Protein AF-0000000065901955 (afdb_homodimer)

Foldseek 3Di:
DFDQDLDADDAQLAFWCVSCQPQVVAEQEDDPVQLVLLLVLLVVCVVVVHDLLVDACVVRDRDVNLVSLVVNLCCLQHHNQKHKYFANDCPPHDPVSSVSSVSNSQNSNAHFFAAALVTDQKDKQFAPDPPPDDPLQDDPSNHLAKFAKFFDQAFKKKKAWADFAPDFWKKKKFWPSNLVNVCSVPPVVLSVVLQFFAWFACSQQDAPPDQRIDGAHAWGADPNDIFGGGHGPVRRCCGQVSVVDHDDPSNVVSNVSSRVSCPPNRGMHIDDDDHRMMMMGGRGTMIMIGHRGANDPVNPDTTPTIMMMGHHHGDPHDDDDCRNRVARRHDHNHPDPPD/DFDQDLDADDAQLAFWCVSCQPQVVAEFEQDPVQLVLLLVLLVVCVVVVHDLQVDACVVRDRDVNLVSLVVNLCCLQHHNQKHKYFANDCPPHDPVSSVSSVSNSQNSNAHFFAAALVTDQKDKQFAPDPPPDDPLQDDPSNHLAKFAKFFDQAFKKKKAWADFAPDFWKKKKFWQSNLVNVCSVPPVVLSVDLQFFAWFACSQQDAPPDQRIDGAHQWGADPNDIFGGGHGPVRRCCGQVSVVDHDDPSSVVSNVSSRVSCPPNRGMHIDDDDHRMMMMGGRGTMIMIGHRGDNDPVRPDGTPTIMMMGHHHGDPHDDDDCRNRVARRHDHNHPDPPD

Radius of gyration: 31.89 Å; Cα contacts (8 Å, |Δi|>4): 1478; chains: 2; bounding box: 56×99×80 Å

Sequence (678 aa):
MVEILKKPVTGRSVWQRAQVEDASQWTYVLDEGMRAEILEAAERINEQGLTVWDLDRKAVPLERAGKLVAQCVEQLEHGFGLAMLRGVPTEGLTVAESQVVMGVVGLHLGTAVAQNGHGDRVVSIRDYGKGRLNSKTIRGYQTNESLPWHSDAPDIAALLCLTQAKHGGEFHVASAMHIYNTLLQEAPELLGLYYAGVFFDYRGEEPPGEPPAYRNAIFGYHNGQLSCRYFLRNFADSGTAKLGFEQPEVEKLALDTFEEIASRPENHVSMRLEPGDMQLVDDNVTVHRRGAYSDEEDGSTDSSRHLLRLWINVENGRQFPTSLSTHRWGMKAAAKPTHMVEILKKPVTGRSVWQRAQVEDASQWTYVLDEGMRAEILEAAERINEQGLTVWDLDRKAVPLERAGKLVAQCVEQLEHGFGLAMLRGVPTEGLTVAESQVVMGVVGLHLGTAVAQNGHGDRVVSIRDYGKGRLNSKTIRGYQTNESLPWHSDAPDIAALLCLTQAKHGGEFHVASAMHIYNTLLQEAPELLGLYYAGVFFDYRGEEPPGEPPAYRNAIFGYHNGQLSCRYFLRNFADSGTAKLGFEQPEVEKLALDTFEEIASRPENHVSMRLEPGDMQLVDDNVTVHRRGAYSDEEDGSTDSSRHLLRLWINVENGRQFPTSLSTHRWGMKAAAKPTH

Organism: Streptomyces rubellomurinus (strain ATCC 31215) (NCBI:txid359131)

InterPro domains:
  IPR003819 TauD/TfdA-like domain [PF02668] (70-311)
  IPR042098 Glutarate 2-hydroxylase superfamily [G3DSA:3.60.130.10] (29-322)
  IPR050411 Alpha-ketoglutarate-dependent hydroxylases [PTHR10696] (73-314)

pLDDT: mean 90.47, std 13.29, range [26.47, 98.94]

Solvent-accessible surface area (backbone atoms only — not comparable to full-atom values): 35029 Å² total; per-residue (Å²): 132,76,54,80,80,90,63,74,72,78,63,56,34,43,43,42,21,88,80,56,63,62,55,75,81,38,49,44,73,49,48,72,68,31,32,47,51,48,51,52,52,33,48,50,36,58,75,68,68,54,59,66,85,81,53,51,41,84,80,58,72,46,77,64,43,38,54,54,42,45,49,42,50,48,32,25,77,68,27,57,14,44,28,29,43,35,48,49,77,46,83,94,50,51,72,71,55,35,50,40,37,50,38,58,56,39,38,55,58,27,48,73,27,27,75,33,54,85,51,42,44,67,44,79,35,31,40,66,45,84,86,71,53,63,81,90,70,64,53,73,53,43,40,48,56,57,42,70,63,22,26,61,53,29,41,28,47,33,38,35,26,68,35,58,40,78,32,62,50,34,41,33,43,23,26,44,41,34,44,48,37,48,35,60,71,76,42,33,37,43,49,35,38,34,50,44,32,50,33,30,39,41,79,84,48,35,45,76,92,50,62,57,37,46,69,32,13,31,39,48,54,37,94,91,39,74,35,37,28,44,56,55,59,70,32,41,69,43,6,34,46,68,73,74,40,80,69,41,55,52,56,52,49,44,54,50,50,53,51,50,54,46,63,37,76,61,27,30,41,74,44,75,72,45,62,20,26,30,43,35,36,18,16,40,35,26,32,31,30,36,44,41,43,14,52,33,94,82,52,82,42,73,34,69,27,32,31,38,36,39,34,24,38,46,80,88,52,90,69,72,63,57,53,45,34,77,38,37,86,22,45,62,53,42,60,72,75,79,121,133,76,54,80,79,89,64,72,72,79,62,58,32,44,42,42,21,88,80,56,62,61,54,73,80,37,50,44,77,51,50,72,68,31,33,47,52,49,50,51,52,33,48,49,36,57,75,68,67,53,60,66,84,81,54,51,42,83,80,57,74,46,79,64,45,37,54,54,42,44,50,43,48,47,33,25,78,68,26,55,13,44,28,30,42,35,49,49,76,43,84,94,49,52,71,70,55,35,49,40,37,51,37,58,56,40,38,54,58,27,47,74,27,27,73,33,54,85,52,42,43,65,43,77,35,31,41,68,48,82,86,72,52,62,81,90,70,64,53,72,54,43,42,47,56,57,40,68,64,21,26,62,52,29,42,28,47,32,38,35,28,66,34,59,40,77,35,61,51,32,42,32,41,24,26,44,40,32,46,49,38,49,34,60,71,76,42,34,36,42,49,35,39,34,49,45,31,49,33,30,39,41,80,84,48,36,44,76,92,50,62,57,40,46,67,32,13,31,39,47,52,36,95,93,38,76,35,37,27,44,55,54,58,70,33,42,70,44,6,33,48,67,74,74,40,78,70,39,56,51,55,52,48,45,54,50,50,52,51,53,52,46,61,37,76,62,27,31,39,73,44,76,71,47,62,21,25,30,41,34,34,20,16,41,35,24,32,31,30,34,42,40,42,14,50,35,94,83,54,81,46,75,36,69,27,30,31,39,37,37,35,25,37,46,78,88,52,88,68,72,63,56,53,46,35,77,38,38,85,22,43,63,54,44,59,70,74,78,121

Structure (mmCIF, N/CA/C/O backbone):
data_AF-0000000065901955-model_v1
#
loop_
_entity.id
_entity.type
_entity.pdbx_description
1 polymer 'FR-33289 synthase'
#
loop_
_atom_site.group_PDB
_atom_site.id
_atom_site.type_symbol
_atom_site.label_atom_id
_atom_site.label_alt_id
_atom_site.label_comp_id
_atom_site.label_asym_id
_atom_site.label_entity_id
_atom_site.label_seq_id
_atom_site.pdbx_PDB_ins_code
_atom_site.Cartn_x
_atom_site.Cartn_y
_atom_site.Cartn_z
_atom_site.occupancy
_atom_site.B_iso_or_equiv
_atom_site.auth_seq_id
_atom_site.auth_comp_id
_atom_site.auth_asym_id
_atom_site.auth_atom_id
_atom_site.pdbx_PDB_model_num
ATOM 1 N N . MET A 1 1 ? 2.35 10.43 -14.133 1 65.81 1 MET A N 1
ATOM 2 C CA . MET A 1 1 ? 2.982 9.266 -13.516 1 65.81 1 MET A CA 1
ATOM 3 C C . MET A 1 1 ? 3.539 9.617 -12.141 1 65.81 1 MET A C 1
ATOM 5 O O . MET A 1 1 ? 4.031 10.727 -11.93 1 65.81 1 MET A O 1
ATOM 9 N N . VAL A 1 2 ? 3.201 8.789 -11.141 1 78.06 2 VAL A N 1
ATOM 10 C CA . VAL A 1 2 ? 3.676 9.016 -9.773 1 78.06 2 VAL A CA 1
ATOM 11 C C . VAL A 1 2 ? 5.18 8.766 -9.703 1 78.06 2 VAL A C 1
ATOM 13 O O . VAL A 1 2 ? 5.703 7.891 -10.398 1 78.06 2 VAL A O 1
ATOM 16 N N . GLU A 1 3 ? 5.863 9.695 -9.07 1 89.62 3 GLU A N 1
ATOM 17 C CA . GLU A 1 3 ? 7.301 9.594 -8.828 1 89.62 3 GLU A CA 1
ATOM 18 C C . GLU A 1 3 ? 7.605 9.492 -7.336 1 89.62 3 GLU A C 1
ATOM 20 O O . GLU A 1 3 ? 7.109 10.297 -6.539 1 89.62 3 GLU A O 1
ATOM 25 N N . ILE A 1 4 ? 8.328 8.453 -6.984 1 97.06 4 ILE A N 1
ATOM 26 C CA . ILE A 1 4 ? 8.852 8.352 -5.625 1 97.06 4 ILE A CA 1
ATOM 27 C C . ILE A 1 4 ? 10.219 9.023 -5.547 1 97.06 4 ILE A C 1
ATOM 29 O O . ILE A 1 4 ? 11.125 8.695 -6.316 1 97.06 4 ILE A O 1
ATOM 33 N N . LEU A 1 5 ? 10.367 9.969 -4.746 1 98.06 5 LEU A N 1
ATOM 34 C CA . LEU A 1 5 ? 11.648 10.648 -4.578 1 98.06 5 LEU A CA 1
ATOM 35 C C . LEU A 1 5 ? 12.688 9.703 -3.984 1 98.06 5 LEU A C 1
ATOM 37 O O . LEU A 1 5 ? 12.523 9.211 -2.865 1 98.06 5 LEU A O 1
ATOM 41 N N . LYS A 1 6 ? 13.828 9.422 -4.715 1 97.12 6 LYS A N 1
ATOM 42 C CA . LYS A 1 6 ? 14.82 8.445 -4.289 1 97.12 6 LYS A CA 1
ATOM 43 C C . LYS A 1 6 ? 16.109 9.125 -3.838 1 97.12 6 LYS A C 1
ATOM 45 O O . LYS A 1 6 ? 17.125 8.461 -3.611 1 97.12 6 LYS A O 1
ATOM 50 N N . LYS A 1 7 ? 16.062 10.461 -3.766 1 97.75 7 LYS A N 1
ATOM 51 C CA . LYS A 1 7 ? 17.172 11.25 -3.26 1 97.75 7 LYS A CA 1
ATOM 52 C C . LYS A 1 7 ? 16.766 12.047 -2.023 1 97.75 7 LYS A C 1
ATOM 54 O O . LYS A 1 7 ? 15.586 12.344 -1.831 1 97.75 7 LYS A O 1
ATOM 59 N N . PRO A 1 8 ? 17.688 12.398 -1.207 1 98.44 8 PRO A N 1
ATOM 60 C CA . PRO A 1 8 ? 17.344 13.164 -0.004 1 98.44 8 PRO A CA 1
ATOM 61 C C . PRO A 1 8 ? 16.766 14.539 -0.323 1 98.44 8 PRO A C 1
ATOM 63 O O . PRO A 1 8 ? 17.203 15.195 -1.272 1 98.44 8 PRO A O 1
ATOM 66 N N . VAL A 1 9 ? 15.805 14.898 0.444 1 98.06 9 VAL A N 1
ATOM 67 C CA . VAL A 1 9 ? 15.289 16.266 0.414 1 98.06 9 VAL A CA 1
ATOM 68 C C . VAL A 1 9 ? 16.344 17.219 0.983 1 98.06 9 VAL A C 1
ATOM 70 O O . VAL A 1 9 ? 17.062 16.875 1.916 1 98.06 9 VAL A O 1
ATOM 73 N N . THR A 1 10 ? 16.406 18.344 0.346 1 97.88 10 THR A N 1
ATOM 74 C CA . THR A 1 10 ? 17.344 19.375 0.821 1 97.88 10 THR A CA 1
ATOM 75 C C . THR A 1 10 ? 16.609 20.672 1.142 1 97.88 10 THR A C 1
ATOM 77 O O . THR A 1 10 ? 15.43 20.828 0.793 1 97.88 10 THR A O 1
ATOM 80 N N . GLY A 1 11 ? 17.281 21.594 1.881 1 97.44 11 GLY A N 1
ATOM 81 C CA . GLY A 1 11 ? 16.703 22.875 2.213 1 97.44 11 GLY A CA 1
ATOM 82 C C . GLY A 1 11 ? 16.5 23.078 3.705 1 97.44 11 GLY A C 1
ATOM 83 O O . GLY A 1 11 ? 16.859 22.203 4.504 1 97.44 11 GLY A O 1
ATOM 84 N N . ARG A 1 12 ? 15.867 24.141 4.078 1 97.94 12 ARG A N 1
ATOM 85 C CA . ARG A 1 12 ? 15.773 24.562 5.473 1 97.94 12 ARG A CA 1
ATOM 86 C C . ARG A 1 12 ? 14.703 23.766 6.219 1 97.94 12 ARG A C 1
ATOM 88 O O . ARG A 1 12 ? 14.695 23.734 7.449 1 97.94 12 ARG A O 1
ATOM 95 N N . SER A 1 13 ? 13.82 23.156 5.418 1 98.5 13 SER A N 1
ATOM 96 C CA . SER A 1 13 ? 12.758 22.391 6.059 1 98.5 13 SER A CA 1
ATOM 97 C C . SER A 1 13 ? 13.281 21.047 6.59 1 98.5 13 SER A C 1
ATOM 99 O O . SER A 1 13 ? 12.57 20.344 7.312 1 98.5 13 SER A O 1
ATOM 101 N N . VAL A 1 14 ? 14.508 20.672 6.156 1 98.81 14 VAL A N 1
ATOM 102 C CA . VAL A 1 14 ? 15.164 19.484 6.684 1 98.81 14 VAL A CA 1
ATOM 103 C C . VAL A 1 14 ? 15.977 19.859 7.93 1 98.81 14 VAL A C 1
ATOM 105 O O . VAL A 1 14 ? 17.016 20.5 7.832 1 98.81 14 VAL A O 1
ATOM 108 N N . TRP A 1 15 ? 15.469 19.422 9.07 1 98.75 15 TRP A N 1
ATOM 109 C CA . TRP A 1 15 ? 16.188 19.797 10.281 1 98.75 15 TRP A CA 1
ATOM 110 C C . TRP A 1 15 ? 15.93 18.797 11.398 1 98.75 15 TRP A C 1
ATOM 112 O O . TRP A 1 15 ? 14.969 18.031 11.344 1 98.75 15 TRP A O 1
ATOM 122 N N . GLN A 1 16 ? 16.812 18.719 12.312 1 98.56 16 GLN A N 1
ATOM 123 C CA . GLN A 1 16 ? 16.656 18.125 13.633 1 98.56 16 GLN A CA 1
ATOM 124 C C . GLN A 1 16 ? 16.594 19.203 14.719 1 98.56 16 GLN A C 1
ATOM 126 O O . GLN A 1 16 ? 16.672 20.391 14.422 1 98.56 16 GLN A O 1
ATOM 131 N N . ARG A 1 17 ? 16.438 18.828 15.891 1 98.31 17 ARG A N 1
ATOM 132 C CA . ARG A 1 17 ? 16.219 19.719 17.016 1 98.31 17 ARG A CA 1
ATOM 133 C C . ARG A 1 17 ? 17.328 20.766 17.125 1 98.31 17 ARG A C 1
ATOM 135 O O . ARG A 1 17 ? 17.047 21.938 17.344 1 98.31 17 ARG A O 1
ATOM 142 N N . ALA A 1 18 ? 18.531 20.391 16.922 1 98.06 18 ALA A N 1
ATOM 143 C CA . ALA A 1 18 ? 19.688 21.25 17.156 1 98.06 18 ALA A CA 1
ATOM 144 C C . ALA A 1 18 ? 19.625 22.5 16.281 1 98.06 18 ALA A C 1
ATOM 146 O O . ALA A 1 18 ? 20.078 23.562 16.672 1 98.06 18 ALA A O 1
ATOM 147 N N . GLN A 1 19 ? 19.031 22.375 15.141 1 97.88 19 GLN A N 1
ATOM 148 C CA . GLN A 1 19 ? 19 23.469 14.188 1 97.88 19 GLN A CA 1
ATOM 149 C C . GLN A 1 19 ? 17.875 24.453 14.5 1 97.88 19 GLN A C 1
ATOM 151 O O . GLN A 1 19 ? 17.891 25.594 14.023 1 97.88 19 GLN A O 1
ATOM 156 N N . VAL A 1 20 ? 16.844 24.016 15.352 1 97.75 20 VAL A N 1
ATOM 157 C CA . VAL A 1 20 ? 15.672 24.875 15.477 1 97.75 20 VAL A CA 1
ATOM 158 C C . VAL A 1 20 ? 15.344 25.078 16.953 1 97.75 20 VAL A C 1
ATOM 160 O O . VAL A 1 20 ? 14.352 25.734 17.297 1 97.75 20 VAL A O 1
ATOM 163 N N . GLU A 1 21 ? 16.141 24.578 17.828 1 95.5 21 GLU A N 1
ATOM 164 C CA . GLU A 1 21 ? 15.828 24.625 19.25 1 95.5 21 GLU A CA 1
ATOM 165 C C . GLU A 1 21 ? 15.82 26.062 19.766 1 95.5 21 GLU A C 1
ATOM 167 O O . GLU A 1 21 ? 15.148 26.359 20.766 1 95.5 21 GLU A O 1
ATOM 172 N N . ASP A 1 22 ? 16.609 26.938 19.125 1 96 22 ASP A N 1
ATOM 173 C CA . ASP A 1 22 ? 16.531 28.359 19.438 1 96 22 ASP A CA 1
ATOM 174 C C . ASP A 1 22 ? 15.281 28.984 18.859 1 96 22 ASP A C 1
ATOM 176 O O . ASP A 1 22 ? 15.273 29.406 17.688 1 96 22 ASP A O 1
ATOM 180 N N . ALA A 1 23 ? 14.297 29.234 19.688 1 94.88 23 ALA A N 1
ATOM 181 C CA . ALA A 1 23 ? 12.984 29.672 19.234 1 94.88 23 ALA A CA 1
ATOM 182 C C . ALA A 1 23 ? 13.039 31.109 18.703 1 94.88 23 ALA A C 1
ATOM 184 O O . ALA A 1 23 ? 12.125 31.547 18 1 94.88 23 ALA A O 1
ATOM 185 N N . SER A 1 24 ? 14.039 31.844 19.062 1 95.69 24 SER A N 1
ATOM 186 C CA . SER A 1 24 ? 14.141 33.219 18.594 1 95.69 24 SER A CA 1
ATOM 187 C C . SER A 1 24 ? 14.242 33.281 17.078 1 95.69 24 SER A C 1
ATOM 189 O O . SER A 1 24 ? 13.914 34.312 16.469 1 95.69 24 SER A O 1
ATOM 191 N N . GLN A 1 25 ? 14.656 32.15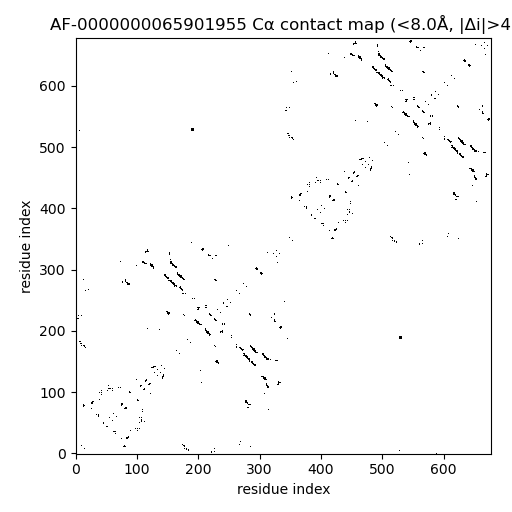6 16.453 1 95.88 25 GLN A N 1
ATOM 192 C CA . GLN A 1 25 ? 14.844 32.125 15.008 1 95.88 25 GLN A CA 1
ATOM 193 C C . GLN A 1 25 ? 13.492 32.125 14.281 1 95.88 25 GLN A C 1
ATOM 195 O O . GLN A 1 25 ? 13.43 32.406 13.094 1 95.88 25 GLN A O 1
ATOM 200 N N . TRP A 1 26 ? 12.461 31.766 15.008 1 97.38 26 TRP A N 1
ATOM 201 C CA . TRP A 1 26 ? 11.172 31.641 14.328 1 97.38 26 TRP A CA 1
ATOM 202 C C . TRP A 1 26 ? 10.055 32.219 15.172 1 97.38 26 TRP A C 1
ATOM 204 O O . TRP A 1 26 ? 8.883 31.875 15.008 1 97.38 26 TRP A O 1
ATOM 214 N N . THR A 1 27 ? 10.438 33.062 16.156 1 98 27 THR A N 1
ATOM 215 C CA . THR A 1 27 ? 9.461 33.844 16.922 1 98 27 THR A CA 1
ATOM 216 C C . THR A 1 27 ? 9.391 35.281 16.438 1 98 27 THR A C 1
ATOM 218 O O . THR A 1 27 ? 10.414 35.938 16.297 1 98 27 THR A O 1
ATOM 221 N N . TYR A 1 28 ? 8.211 35.719 16.125 1 98.62 28 TYR A N 1
ATOM 222 C CA . TYR A 1 28 ? 7.926 37.062 15.672 1 98.62 28 TYR A CA 1
ATOM 223 C C . TYR A 1 28 ? 7.062 37.812 16.672 1 98.62 28 TYR A C 1
ATOM 225 O O . TYR A 1 28 ? 5.918 37.438 16.938 1 98.62 28 TYR A O 1
ATOM 233 N N . VAL A 1 29 ? 7.559 38.938 17.172 1 98.5 29 VAL A N 1
ATOM 234 C CA . VAL A 1 29 ? 6.914 39.625 18.297 1 98.5 29 VAL A CA 1
ATOM 235 C C . VAL A 1 29 ? 6.145 40.844 17.797 1 98.5 29 VAL A C 1
ATOM 237 O O . VAL A 1 29 ? 6.715 41.719 17.125 1 98.5 29 VAL A O 1
ATOM 240 N N . LEU A 1 30 ? 4.887 40.844 18.094 1 98.69 30 LEU A N 1
ATOM 241 C CA . LEU A 1 30 ? 4.078 42.031 17.828 1 98.69 30 LEU A CA 1
ATOM 242 C C . LEU A 1 30 ? 4.379 43.125 18.828 1 98.69 30 LEU A C 1
ATOM 244 O O . LEU A 1 30 ? 4.234 42.938 20.031 1 98.69 30 LEU A O 1
ATOM 248 N N . ASP A 1 31 ? 4.727 44.25 18.266 1 98.19 31 ASP A N 1
ATOM 249 C CA . ASP A 1 31 ? 4.891 45.406 19.172 1 98.19 31 ASP A CA 1
ATOM 250 C C . ASP A 1 31 ? 3.551 46.062 19.484 1 98.19 31 ASP A C 1
ATOM 252 O O . ASP A 1 31 ? 2.51 45.625 18.984 1 98.19 31 ASP A O 1
ATOM 256 N N . GLU A 1 32 ? 3.586 47.125 20.266 1 97.88 32 GLU A N 1
ATOM 257 C CA . GLU A 1 32 ? 2.346 47.75 20.734 1 97.88 32 GLU A CA 1
ATOM 258 C C . GLU A 1 32 ? 1.562 48.344 19.562 1 97.88 32 GLU A C 1
ATOM 260 O O . GLU A 1 32 ? 0.329 48.312 19.562 1 97.88 32 GLU A O 1
ATOM 265 N N . GLY A 1 33 ? 2.256 48.906 18.703 1 98.06 33 GLY A N 1
ATOM 266 C CA . GLY A 1 33 ? 1.586 49.469 17.531 1 98.06 33 GLY A CA 1
ATOM 267 C C . GLY A 1 33 ? 0.914 48.406 16.672 1 98.06 33 GLY A C 1
ATOM 268 O O . GLY A 1 33 ? -0.208 48.594 16.203 1 98.06 33 GLY A O 1
ATOM 269 N N . MET A 1 34 ? 1.584 47.312 16.484 1 98.5 34 MET A N 1
ATOM 270 C CA . MET A 1 34 ? 1.044 46.219 15.703 1 98.5 34 MET A CA 1
ATOM 271 C C . MET A 1 34 ? -0.17 45.594 16.406 1 98.5 34 MET A C 1
ATOM 273 O O . MET A 1 34 ? -1.173 45.312 15.75 1 98.5 34 MET A O 1
ATOM 277 N N . ARG A 1 35 ? -0.063 45.438 17.672 1 98.5 35 ARG A N 1
ATOM 278 C CA . ARG A 1 35 ? -1.176 44.938 18.453 1 98.5 35 ARG A CA 1
ATOM 279 C C . ARG A 1 35 ? -2.4 45.812 18.328 1 98.5 35 ARG A C 1
ATOM 281 O O . ARG A 1 35 ? -3.52 45.344 18.156 1 98.5 35 ARG A O 1
ATOM 288 N N . ALA A 1 36 ? -2.176 47.125 18.391 1 98 36 ALA A N 1
ATOM 289 C CA . ALA A 1 36 ? -3.264 48.094 18.266 1 98 36 ALA A CA 1
ATOM 290 C C . ALA A 1 36 ? -3.932 48 16.906 1 98 36 ALA A C 1
ATOM 292 O O . ALA A 1 36 ? -5.156 48.125 16.797 1 98 36 ALA A O 1
ATOM 293 N N . GLU A 1 37 ? -3.113 47.812 15.906 1 97.94 37 GLU A N 1
ATOM 294 C CA . GLU A 1 37 ? -3.631 47.688 14.547 1 97.94 37 GLU A CA 1
ATOM 295 C C . GLU A 1 37 ? -4.613 46.531 14.453 1 97.94 37 GLU A C 1
ATOM 297 O O . GLU A 1 37 ? -5.688 46.656 13.859 1 97.94 37 GLU A O 1
ATOM 302 N N . ILE A 1 38 ? -4.258 45.438 15.008 1 98.56 38 ILE A N 1
ATOM 303 C CA . ILE A 1 38 ? -5.066 44.219 14.961 1 98.56 38 ILE A CA 1
ATOM 304 C C . ILE A 1 38 ? -6.352 44.406 15.75 1 98.56 38 ILE A C 1
ATOM 306 O O . ILE A 1 38 ? -7.441 44.094 15.273 1 98.56 38 ILE A O 1
ATOM 310 N N . LEU A 1 39 ? -6.215 45.031 16.922 1 98.06 39 LEU A N 1
ATOM 311 C CA . LEU A 1 39 ? -7.367 45.25 17.781 1 98.06 39 LEU A CA 1
ATOM 312 C C . LEU A 1 39 ? -8.367 46.188 17.141 1 98.06 39 LEU A C 1
ATOM 314 O O . LEU A 1 39 ? -9.578 45.969 17.188 1 98.06 39 LEU A O 1
ATOM 318 N N . GLU A 1 40 ? -7.855 47.219 16.578 1 97.88 40 GLU A N 1
ATOM 319 C CA . GLU A 1 40 ? -8.719 48.188 15.914 1 97.88 40 GLU A CA 1
ATOM 320 C C . GLU A 1 40 ? -9.484 47.562 14.758 1 97.88 40 GLU A C 1
ATOM 322 O O . GLU A 1 40 ? -10.664 47.844 14.555 1 97.88 40 GLU A O 1
ATOM 327 N N . ALA A 1 41 ? -8.781 46.812 14.008 1 98.06 41 ALA A N 1
ATOM 328 C CA . ALA A 1 41 ? -9.438 46.094 12.898 1 98.06 41 ALA A CA 1
ATOM 329 C C . ALA A 1 41 ? -10.539 45.188 13.406 1 98.06 41 ALA A C 1
ATOM 331 O O . ALA A 1 41 ? -11.641 45.156 12.844 1 98.06 41 ALA A O 1
ATOM 332 N N . ALA A 1 42 ? -10.273 44.438 14.445 1 97.94 42 ALA A N 1
ATOM 333 C CA . ALA A 1 42 ? -11.258 43.531 15.023 1 97.94 42 ALA A CA 1
ATOM 334 C C . ALA A 1 42 ? -12.469 44.281 15.555 1 97.94 42 ALA A C 1
ATOM 336 O O . ALA A 1 42 ? -13.609 43.875 15.367 1 97.94 42 ALA A O 1
ATOM 337 N N . GLU A 1 43 ? -12.195 45.406 16.172 1 96.94 43 GLU A N 1
ATOM 338 C CA . GLU A 1 43 ? -13.273 46.219 16.719 1 96.94 43 GLU A CA 1
ATOM 339 C C . GLU A 1 43 ? -14.164 46.781 15.602 1 96.94 43 GLU A C 1
ATOM 341 O O . GLU A 1 43 ? -15.391 46.781 15.734 1 96.94 43 GLU A O 1
ATOM 346 N N . ARG A 1 44 ? -13.539 47.219 14.594 1 96.94 44 ARG A N 1
ATOM 347 C CA . ARG A 1 44 ? -14.297 47.719 13.461 1 96.94 44 ARG A CA 1
ATOM 348 C C . ARG A 1 44 ? -15.211 46.656 12.875 1 96.94 44 ARG A C 1
ATOM 350 O O . ARG A 1 44 ? -16.359 46.938 12.508 1 96.94 44 ARG A O 1
ATOM 357 N N . ILE A 1 45 ? -14.68 45.469 12.727 1 97.06 45 ILE A N 1
ATOM 358 C CA . ILE A 1 45 ? -15.438 44.344 12.18 1 97.06 45 ILE A CA 1
ATOM 359 C C . ILE A 1 45 ? -16.641 44.062 13.078 1 97.06 45 ILE A C 1
ATOM 361 O O . ILE A 1 45 ? -17.766 43.875 12.594 1 97.06 45 ILE A O 1
ATOM 365 N N . ASN A 1 46 ? -16.391 44.094 14.328 1 94.75 46 ASN A N 1
ATOM 366 C CA . ASN A 1 46 ? -17.469 43.844 15.281 1 94.75 46 ASN A CA 1
ATOM 367 C C . ASN A 1 46 ? -18.5 44.938 15.258 1 94.75 46 ASN A C 1
ATOM 369 O O . ASN A 1 46 ? -19.703 44.688 15.273 1 94.75 46 ASN A O 1
ATOM 373 N N . GLU A 1 47 ? -18.062 46.125 15.234 1 95.31 47 GLU A N 1
ATOM 374 C CA . GLU A 1 47 ? -18.953 47.312 15.258 1 95.31 47 GLU A CA 1
ATOM 375 C C . GLU A 1 47 ? -19.844 47.344 14.031 1 95.31 47 GLU A C 1
ATOM 377 O O . GLU A 1 47 ? -21 47.75 14.109 1 95.31 47 GLU A O 1
ATOM 382 N N . GLN A 1 48 ? -19.297 46.875 13 1 95.19 48 GLN A N 1
ATOM 383 C CA . GLN A 1 48 ? -20.031 46.906 11.742 1 95.19 48 GLN A CA 1
ATOM 384 C C . GLN A 1 48 ? -20.859 45.656 11.547 1 95.19 48 GLN A C 1
ATOM 386 O O . GLN A 1 48 ? -21.578 45.531 10.555 1 95.19 48 GLN A O 1
ATOM 391 N N . GLY A 1 49 ? -20.719 44.719 12.383 1 92.94 49 GLY A N 1
ATOM 392 C CA . GLY A 1 49 ? -21.484 43.469 12.305 1 92.94 49 GLY A CA 1
ATOM 393 C C . GLY A 1 49 ? -21.031 42.562 11.18 1 92.94 49 GLY A C 1
ATOM 394 O O . GLY A 1 49 ? -21.828 41.812 10.625 1 92.94 49 GLY A O 1
ATOM 395 N N . LEU A 1 50 ? -19.828 42.688 10.797 1 93.12 50 LEU A N 1
ATOM 396 C CA . LEU A 1 50 ? -19.297 41.875 9.711 1 93.12 50 LEU A CA 1
ATOM 397 C C . LEU A 1 50 ? -18.75 40.562 10.242 1 93.12 50 LEU A C 1
ATOM 399 O O . LEU A 1 50 ? -18.453 40.438 11.43 1 93.12 50 LEU A O 1
ATOM 403 N N . THR A 1 51 ? -18.734 39.594 9.375 1 92.31 51 THR A N 1
ATOM 404 C CA . THR A 1 51 ? -18.062 38.344 9.656 1 92.31 51 THR A CA 1
ATOM 405 C C . THR A 1 51 ? -16.656 38.344 9.055 1 92.31 51 THR A C 1
ATOM 407 O O . THR A 1 51 ? -16.5 38.5 7.848 1 92.31 51 THR A O 1
ATOM 410 N N . VAL A 1 52 ? -15.695 38.062 9.859 1 94.25 52 VAL A N 1
ATOM 411 C CA . VAL A 1 52 ? -14.305 38.188 9.445 1 94.25 52 VAL A CA 1
ATOM 412 C C . VAL A 1 52 ? -14.031 37.219 8.273 1 94.25 52 VAL A C 1
ATOM 414 O O . VAL A 1 52 ? -13.234 37.531 7.391 1 94.25 52 VAL A O 1
ATOM 417 N N . TRP A 1 53 ? -14.734 36.125 8.18 1 89.81 53 TRP A N 1
ATOM 418 C CA . TRP A 1 53 ? -14.477 35.094 7.191 1 89.81 53 TRP A CA 1
ATOM 419 C C . TRP A 1 53 ? -15.016 35.5 5.824 1 89.81 53 TRP A C 1
ATOM 421 O O . TRP A 1 53 ? -14.68 34.875 4.812 1 89.81 53 TRP A O 1
ATOM 431 N N . ASP A 1 54 ? -15.828 36.5 5.746 1 90.94 54 ASP A N 1
ATOM 432 C CA . ASP A 1 54 ? -16.375 37 4.484 1 90.94 54 ASP A CA 1
ATOM 433 C C . ASP A 1 54 ? -15.484 38.094 3.912 1 90.94 54 ASP A C 1
ATOM 435 O O . ASP A 1 54 ? -15.75 38.625 2.82 1 90.94 54 ASP A O 1
ATOM 439 N N . LEU A 1 55 ? -14.477 38.375 4.652 1 94.44 55 LEU A N 1
ATOM 440 C CA . LEU A 1 55 ? -13.578 39.438 4.246 1 94.44 55 LEU A CA 1
ATOM 441 C C . LEU A 1 55 ? -12.273 38.875 3.689 1 94.44 55 LEU A C 1
ATOM 443 O O . LEU A 1 55 ? -12.023 37.656 3.781 1 94.44 55 LEU A O 1
ATOM 447 N N . ASP A 1 56 ? -11.562 39.781 3.012 1 92.75 56 ASP A N 1
ATOM 448 C CA . ASP A 1 56 ? -10.219 39.406 2.57 1 92.75 56 ASP A CA 1
ATOM 449 C C . ASP A 1 56 ? -9.18 40.406 3.102 1 92.75 56 ASP A C 1
ATOM 451 O O . ASP A 1 56 ? -9.523 41.375 3.779 1 92.75 56 ASP A O 1
ATOM 455 N N . ARG A 1 57 ? -7.984 40.125 2.871 1 93.19 57 ARG A N 1
ATOM 456 C CA . ARG A 1 57 ? -6.867 40.875 3.412 1 93.19 57 ARG A CA 1
ATOM 457 C C . ARG A 1 57 ? -6.93 42.344 2.959 1 93.19 57 ARG A C 1
ATOM 459 O O . ARG A 1 57 ? -6.551 43.25 3.705 1 93.19 57 ARG A O 1
ATOM 466 N N . LYS A 1 58 ? -7.438 42.594 1.757 1 93.75 58 LYS A N 1
ATOM 467 C CA . LYS A 1 58 ? -7.52 43.969 1.23 1 93.75 58 LYS A CA 1
ATOM 468 C C . LYS A 1 58 ? -8.555 44.781 1.996 1 93.75 58 LYS A C 1
ATOM 470 O O . LYS A 1 58 ? -8.383 46 2.174 1 93.75 58 LYS A O 1
ATOM 475 N N . ALA A 1 59 ? -9.594 44.094 2.43 1 94.88 59 ALA A N 1
ATOM 476 C CA . ALA A 1 59 ? -10.672 44.75 3.16 1 94.88 59 ALA A CA 1
ATOM 477 C C . ALA A 1 59 ? -10.242 45.094 4.586 1 94.88 59 ALA A C 1
ATOM 479 O O . ALA A 1 59 ? -10.836 45.969 5.234 1 94.88 59 ALA A O 1
ATOM 480 N N . VAL A 1 60 ? -9.219 44.375 5.102 1 97.12 60 VAL A N 1
ATOM 481 C CA . VAL A 1 60 ? -8.727 44.594 6.461 1 97.12 60 VAL A CA 1
ATOM 482 C C . VAL A 1 60 ? -7.215 44.812 6.438 1 97.12 60 VAL A C 1
ATOM 484 O O . VAL A 1 60 ? -6.457 43.969 6.941 1 97.12 60 VAL A O 1
ATOM 487 N N . PRO A 1 61 ? -6.828 45.938 5.977 1 95.75 61 PRO A N 1
ATOM 488 C CA . PRO A 1 61 ? -5.387 46.156 5.836 1 95.75 61 PRO A CA 1
ATOM 489 C C . PRO A 1 61 ? -4.684 46.312 7.184 1 95.75 61 PRO A C 1
ATOM 491 O O . PRO A 1 61 ? -5.223 46.969 8.094 1 95.75 61 PRO A O 1
ATOM 494 N N . LEU A 1 62 ? -3.627 45.625 7.367 1 97 62 LEU A N 1
ATOM 495 C CA . LEU A 1 62 ? -2.682 45.812 8.469 1 97 62 LEU A CA 1
ATOM 496 C C . LEU A 1 62 ? -1.323 46.25 7.949 1 97 62 LEU A C 1
ATOM 498 O O . LEU A 1 62 ? -0.646 45.531 7.227 1 97 62 LEU A O 1
ATOM 502 N N . GLU A 1 63 ? -0.911 47.406 8.305 1 94.94 63 GLU A N 1
ATOM 503 C CA . GLU A 1 63 ? 0.309 47.969 7.738 1 94.94 63 GLU A CA 1
ATOM 504 C C . GLU A 1 63 ? 1.551 47.312 8.312 1 94.94 63 GLU A C 1
ATOM 506 O O . GLU A 1 63 ? 2.295 46.625 7.582 1 94.94 63 GLU A O 1
ATOM 511 N N . ARG A 1 64 ? 1.717 47.375 9.586 1 97.31 64 ARG A N 1
ATOM 512 C CA . ARG A 1 64 ? 2.922 46.844 10.211 1 97.31 64 ARG A CA 1
ATOM 513 C C . ARG A 1 64 ? 2.736 45.406 10.602 1 97.31 64 ARG A C 1
ATOM 515 O O . ARG A 1 64 ? 3.59 44.562 10.305 1 97.31 64 ARG A O 1
ATOM 522 N N . ALA A 1 65 ? 1.635 45.094 11.164 1 98.19 65 ALA A N 1
ATOM 523 C CA . ALA A 1 65 ? 1.378 43.719 11.586 1 98.19 65 ALA A CA 1
ATOM 524 C C . ALA A 1 65 ? 1.314 42.781 10.383 1 98.19 65 ALA A C 1
ATOM 526 O O . ALA A 1 65 ? 1.787 41.656 10.445 1 98.19 65 ALA A O 1
ATOM 527 N N . GLY A 1 66 ? 0.768 43.344 9.297 1 97.62 66 GLY A N 1
ATOM 528 C CA . GLY A 1 66 ? 0.674 42.562 8.078 1 97.62 66 GLY A CA 1
ATOM 529 C C . GLY A 1 66 ? 2.025 42.125 7.539 1 97.62 66 GLY A C 1
ATOM 530 O O . GLY A 1 66 ? 2.184 41 7.062 1 97.62 66 GLY A O 1
ATOM 531 N N . LYS A 1 67 ? 2.945 43.031 7.586 1 97.75 67 LYS A N 1
ATOM 532 C CA . LYS A 1 67 ? 4.293 42.75 7.113 1 97.75 67 LYS A CA 1
ATOM 533 C C . LYS A 1 67 ? 4.953 41.656 7.965 1 97.75 67 LYS A C 1
ATOM 535 O O . LYS A 1 67 ? 5.668 40.812 7.449 1 97.75 67 LYS A O 1
ATOM 540 N N . LEU A 1 68 ? 4.742 41.719 9.258 1 98.38 68 LEU A N 1
ATOM 541 C CA . LEU A 1 68 ? 5.297 40.719 10.164 1 98.38 68 LEU A CA 1
ATOM 542 C C . LEU A 1 68 ? 4.684 39.344 9.891 1 98.38 68 LEU A C 1
ATOM 544 O O . LEU A 1 68 ? 5.387 38.344 9.891 1 98.38 68 LEU A O 1
ATOM 548 N N . VAL A 1 69 ? 3.385 39.344 9.664 1 98.31 69 VAL A N 1
ATOM 549 C CA . VAL A 1 69 ? 2.688 38.094 9.383 1 98.31 69 VAL A CA 1
ATOM 550 C C . VAL A 1 69 ? 3.193 37.5 8.062 1 98.31 69 VAL A C 1
ATOM 552 O O . VAL A 1 69 ? 3.355 36.281 7.934 1 98.31 69 VAL A O 1
ATOM 555 N N . ALA A 1 70 ? 3.469 38.375 7.109 1 97.25 70 ALA A N 1
ATOM 556 C CA . ALA A 1 70 ? 4.023 37.906 5.836 1 97.25 70 ALA A CA 1
ATOM 557 C C . ALA A 1 70 ? 5.379 37.25 6.035 1 97.25 70 ALA A C 1
ATOM 559 O O . ALA A 1 70 ? 5.715 36.281 5.336 1 97.25 70 ALA A O 1
ATOM 560 N N . GLN A 1 71 ? 6.113 37.781 6.949 1 97.81 71 GLN A N 1
ATOM 561 C CA . GLN A 1 71 ? 7.391 37.156 7.277 1 97.81 71 GLN A CA 1
ATOM 562 C C . GLN A 1 71 ? 7.191 35.75 7.887 1 97.81 71 GLN A C 1
ATOM 564 O O . GLN A 1 71 ? 7.973 34.844 7.625 1 97.81 71 GLN A O 1
ATOM 569 N N . CYS A 1 72 ? 6.191 35.594 8.688 1 97.56 72 CYS A N 1
ATOM 570 C CA . CYS A 1 72 ? 5.852 34.281 9.234 1 97.56 72 CYS A CA 1
ATOM 571 C C . CYS A 1 72 ? 5.539 33.281 8.117 1 97.56 72 CYS A C 1
ATOM 573 O O . CYS A 1 72 ? 6.031 32.156 8.125 1 97.56 72 CYS A O 1
ATOM 575 N N . VAL A 1 73 ? 4.762 33.781 7.168 1 97.62 73 VAL A N 1
ATOM 576 C CA . VAL A 1 73 ? 4.359 32.938 6.066 1 97.62 73 VAL A CA 1
ATOM 577 C C . VAL A 1 73 ? 5.59 32.5 5.273 1 97.62 73 VAL A C 1
ATOM 579 O O . VAL A 1 73 ? 5.707 31.328 4.887 1 97.62 73 VAL A O 1
ATOM 582 N N . GLU A 1 74 ? 6.504 33.406 5.082 1 96.94 74 GLU A N 1
ATOM 583 C CA . GLU A 1 74 ? 7.742 33.062 4.383 1 96.94 74 GLU A CA 1
ATOM 584 C C . GLU A 1 74 ? 8.547 32.031 5.133 1 96.94 74 GLU A C 1
ATOM 586 O O . GLU A 1 74 ? 9.07 31.078 4.527 1 96.94 74 GLU A O 1
ATOM 591 N N . GLN A 1 75 ? 8.641 32.219 6.445 1 97.62 75 GLN A N 1
ATOM 592 C CA . GLN A 1 75 ? 9.328 31.25 7.297 1 97.62 75 GLN A CA 1
ATOM 593 C C . GLN A 1 75 ? 8.664 29.875 7.227 1 97.62 75 GLN A C 1
ATOM 595 O O . GLN A 1 75 ? 9.352 28.844 7.215 1 97.62 75 GLN A O 1
ATOM 600 N N . LEU A 1 76 ? 7.418 29.875 7.16 1 98.12 76 LEU A N 1
ATOM 601 C CA . LEU A 1 76 ? 6.656 28.625 7.109 1 98.12 76 LEU A CA 1
ATOM 602 C C . LEU A 1 76 ? 6.852 27.922 5.773 1 98.12 76 LEU A C 1
ATOM 604 O O . LEU A 1 76 ? 7.191 26.734 5.734 1 98.12 76 LEU A O 1
ATOM 608 N N . GLU A 1 77 ? 6.734 28.594 4.676 1 96.44 77 GLU A N 1
ATOM 609 C CA . GLU A 1 77 ? 6.715 28.016 3.34 1 96.44 77 GLU A CA 1
ATOM 610 C C . GLU A 1 77 ? 8.125 27.672 2.863 1 96.44 77 GLU A C 1
ATOM 612 O O . GLU A 1 77 ? 8.328 26.703 2.137 1 96.44 77 GLU A O 1
ATOM 617 N N . HIS A 1 78 ? 9.102 28.5 3.301 1 95.94 78 HIS A N 1
ATOM 618 C CA . HIS A 1 78 ? 10.422 28.359 2.691 1 95.94 78 HIS A CA 1
ATOM 619 C C . HIS A 1 78 ? 11.5 28.156 3.752 1 95.94 78 HIS A C 1
ATOM 621 O O . HIS A 1 78 ? 12.68 28.047 3.424 1 95.94 78 HIS A O 1
ATOM 627 N N . GLY A 1 79 ? 11.07 28.172 4.977 1 97.88 79 GLY A N 1
ATOM 628 C CA . GLY A 1 79 ? 12.016 28 6.07 1 97.88 79 GLY A CA 1
ATOM 629 C C . GLY A 1 79 ? 11.852 26.672 6.785 1 97.88 79 GLY A C 1
ATOM 630 O O . GLY A 1 79 ? 11.844 25.609 6.145 1 97.88 79 GLY A O 1
ATOM 631 N N . PHE A 1 80 ? 11.695 26.75 8.109 1 98.25 80 PHE A N 1
ATOM 632 C CA . PHE A 1 80 ? 11.68 25.562 8.953 1 98.25 80 PHE A CA 1
ATOM 633 C C . PHE A 1 80 ? 10.305 24.906 8.953 1 98.25 80 PHE A C 1
ATOM 635 O O . PHE A 1 80 ? 10.148 23.766 9.375 1 98.25 80 PHE A O 1
ATOM 642 N N . GLY A 1 81 ? 9.344 25.562 8.508 1 98.25 81 GLY A N 1
ATOM 643 C CA . GLY A 1 81 ? 7.977 25.078 8.609 1 98.25 81 GLY A CA 1
ATOM 644 C C . GLY A 1 81 ? 7.34 25.344 9.961 1 98.25 81 GLY A C 1
ATOM 645 O O . GLY A 1 81 ? 6.312 24.75 10.289 1 98.25 81 GLY A O 1
ATOM 646 N N . LEU A 1 82 ? 7.938 26.125 10.789 1 97.38 82 LEU A N 1
ATOM 647 C CA . LEU A 1 82 ? 7.402 26.5 12.094 1 97.38 82 LEU A CA 1
ATOM 648 C C . LEU A 1 82 ? 7.633 27.984 12.375 1 97.38 82 LEU A C 1
ATOM 650 O O . LEU A 1 82 ? 8.672 28.531 12.008 1 97.38 82 LEU A O 1
ATOM 654 N N . ALA A 1 83 ? 6.672 28.625 12.922 1 98.06 83 ALA A N 1
ATOM 655 C CA . ALA A 1 83 ? 6.727 30.031 13.328 1 98.06 83 ALA A CA 1
ATOM 656 C C . ALA A 1 83 ? 5.816 30.281 14.523 1 98.06 83 ALA A C 1
ATOM 658 O O . ALA A 1 83 ? 4.871 29.531 14.766 1 98.06 83 ALA A O 1
ATOM 659 N N . MET A 1 84 ? 6.152 31.266 15.273 1 97.81 84 MET A N 1
ATOM 660 C CA . MET A 1 84 ? 5.336 31.719 16.406 1 97.81 84 MET A CA 1
ATOM 661 C C . MET A 1 84 ? 5.117 33.219 16.359 1 97.81 84 MET A C 1
ATOM 663 O O . MET A 1 84 ? 6.078 34 16.234 1 97.81 84 MET A O 1
ATOM 667 N N . LEU A 1 85 ? 3.936 33.625 16.281 1 98.5 85 LEU A N 1
ATOM 668 C CA . LEU A 1 85 ? 3.576 35.031 16.469 1 98.5 85 LEU A CA 1
ATOM 669 C C . LEU A 1 85 ? 3.254 35.312 17.922 1 98.5 85 LEU A C 1
ATOM 671 O O . LEU A 1 85 ? 2.273 34.812 18.469 1 98.5 85 LEU A O 1
ATOM 675 N N . ARG A 1 86 ? 4.055 36.094 18.578 1 98.19 86 ARG A N 1
ATOM 676 C CA . ARG A 1 86 ? 3.898 36.375 20.016 1 98.19 86 ARG A CA 1
ATOM 677 C C . ARG A 1 86 ? 3.271 37.75 20.234 1 98.19 86 ARG A C 1
ATOM 679 O O . ARG A 1 86 ? 3.666 38.719 19.609 1 98.19 86 ARG A O 1
ATOM 686 N N . GLY A 1 87 ? 2.273 37.781 21.109 1 98.25 87 GLY A N 1
ATOM 687 C CA . GLY A 1 87 ? 1.678 39.031 21.5 1 98.25 87 GLY A CA 1
ATOM 688 C C . GLY A 1 87 ? 0.347 39.312 20.828 1 98.25 87 GLY A C 1
ATOM 689 O O . GLY A 1 87 ? -0.078 40.469 20.719 1 98.25 87 GLY A O 1
ATOM 690 N N . VAL A 1 88 ? -0.296 38.312 20.266 1 98.69 88 VAL A N 1
ATOM 691 C CA . VAL A 1 88 ? -1.645 38.531 19.75 1 98.69 88 VAL A CA 1
ATOM 692 C C . VAL A 1 88 ? -2.549 39.062 20.859 1 98.69 88 VAL A C 1
ATOM 694 O O . VAL A 1 88 ? -2.619 38.438 21.938 1 98.69 88 VAL A O 1
ATOM 697 N N . PRO A 1 89 ? -3.188 40.125 20.609 1 98.06 89 PRO A N 1
ATOM 698 C CA . PRO A 1 89 ? -3.896 40.781 21.719 1 98.06 89 PRO A CA 1
ATOM 699 C C . PRO A 1 89 ? -5.234 40.094 22.016 1 98.06 89 PRO A C 1
ATOM 701 O O . PRO A 1 89 ? -6.223 40.344 21.328 1 98.06 89 PRO A O 1
ATOM 704 N N . THR A 1 90 ? -5.285 39.344 23.094 1 96 90 THR A N 1
ATOM 705 C CA . THR A 1 90 ? -6.52 38.688 23.5 1 96 90 THR A CA 1
ATOM 706 C C . THR A 1 90 ? -6.871 39 24.938 1 96 90 THR A C 1
ATOM 708 O O . THR A 1 90 ? -7.891 38.531 25.453 1 96 90 THR A O 1
ATOM 711 N N . GLU A 1 91 ? -6.055 39.75 25.625 1 94.88 91 GLU A N 1
ATOM 712 C CA . GLU A 1 91 ? -6.297 40.094 27.016 1 94.88 91 GLU A CA 1
ATOM 713 C C . GLU A 1 91 ? -7.621 40.812 27.203 1 94.88 91 GLU A C 1
ATOM 715 O O . GLU A 1 91 ? -7.879 41.812 26.516 1 94.88 91 GLU A O 1
ATOM 720 N N . GLY A 1 92 ? -8.375 40.281 28.109 1 93.88 92 GLY A N 1
ATOM 721 C CA . GLY A 1 92 ? -9.625 40.938 28.438 1 93.88 92 GLY A CA 1
ATOM 722 C C . GLY A 1 92 ? -10.719 40.719 27.406 1 93.88 92 GLY A C 1
ATOM 723 O O . GLY A 1 92 ? -11.828 41.219 27.547 1 93.88 92 GLY A O 1
ATOM 724 N N . LEU A 1 93 ? -10.484 39.969 26.422 1 96.19 93 LEU A N 1
ATOM 725 C CA . LEU A 1 93 ? -11.477 39.719 25.375 1 96.19 93 LEU A CA 1
ATOM 726 C C . LEU A 1 93 ? -12.234 38.438 25.656 1 96.19 93 LEU A C 1
ATOM 728 O O . LEU A 1 93 ? -11.688 37.5 26.266 1 96.19 93 LEU A O 1
ATOM 732 N N . THR A 1 94 ? -13.445 38.406 25.203 1 95.5 94 THR A N 1
ATOM 733 C CA . THR A 1 94 ? -14.203 37.156 25.188 1 95.5 94 THR A CA 1
ATOM 734 C C . THR A 1 94 ? -13.648 36.188 24.156 1 95.5 94 THR A C 1
ATOM 736 O O . THR A 1 94 ? -12.852 36.594 23.297 1 95.5 94 THR A O 1
ATOM 739 N N . VAL A 1 95 ? -14.078 34.969 24.281 1 94.94 95 VAL A N 1
ATOM 740 C CA . VAL A 1 95 ? -13.656 33.969 23.297 1 94.94 95 VAL A CA 1
ATOM 741 C C . VAL A 1 95 ? -14.086 34.406 21.906 1 94.94 95 VAL A C 1
ATOM 743 O O . VAL A 1 95 ? -13.305 34.312 20.953 1 94.94 95 VAL A O 1
ATOM 746 N N . ALA A 1 96 ? -15.305 34.906 21.781 1 94.69 96 ALA A N 1
ATOM 747 C CA . ALA A 1 96 ? -15.836 35.344 20.5 1 94.69 96 ALA A CA 1
ATOM 748 C C . ALA A 1 96 ? -15.008 36.5 19.922 1 94.69 96 ALA A C 1
ATOM 750 O O . ALA A 1 96 ? -14.711 36.5 18.734 1 94.69 96 ALA A O 1
ATOM 751 N N . GLU A 1 97 ? -14.672 37.406 20.797 1 95.69 97 GLU A N 1
ATOM 752 C CA . GLU A 1 97 ? -13.844 38.5 20.359 1 95.69 97 GLU A CA 1
ATOM 753 C C . GLU A 1 97 ? -12.445 38.031 19.953 1 95.69 97 GLU A C 1
ATOM 755 O O . GLU A 1 97 ? -11.867 38.531 19 1 95.69 97 GLU A O 1
ATOM 760 N N . SER A 1 98 ? -11.938 37.094 20.703 1 97.25 98 SER A N 1
ATOM 761 C CA . SER A 1 98 ? -10.625 36.531 20.406 1 97.25 98 SER A CA 1
ATOM 762 C C . SER A 1 98 ? -10.625 35.844 19.047 1 97.25 98 SER A C 1
ATOM 764 O O . SER A 1 98 ? -9.625 35.844 18.328 1 97.25 98 SER A O 1
ATOM 766 N N . GLN A 1 99 ? -11.742 35.25 18.734 1 96.81 99 GLN A N 1
ATOM 767 C CA . GLN A 1 99 ? -11.883 34.594 17.438 1 96.81 99 GLN A CA 1
ATOM 768 C C . GLN A 1 99 ? -11.789 35.594 16.297 1 96.81 99 GLN A C 1
ATOM 770 O O . GLN A 1 99 ? -11.195 35.281 15.258 1 96.81 99 GLN A O 1
ATOM 775 N N . VAL A 1 100 ? -12.391 36.75 16.5 1 97 100 VAL A N 1
ATOM 776 C CA . VAL A 1 100 ? -12.328 37.781 15.477 1 97 100 VAL A CA 1
ATOM 777 C C . VAL A 1 100 ? -10.898 38.281 15.336 1 97 100 VAL A C 1
ATOM 779 O O . VAL A 1 100 ? -10.414 38.469 14.219 1 97 100 VAL A O 1
ATOM 782 N N . VAL A 1 101 ? -10.211 38.469 16.484 1 98.06 101 VAL A N 1
ATOM 783 C CA . VAL A 1 101 ? -8.812 38.875 16.484 1 98.06 101 VAL A CA 1
ATOM 784 C C . VAL A 1 101 ? -7.977 37.844 15.703 1 98.06 101 VAL A C 1
ATOM 786 O O . VAL A 1 101 ? -7.191 38.219 14.836 1 98.06 101 VAL A O 1
ATOM 789 N N . MET A 1 102 ? -8.188 36.594 16.016 1 98.25 102 MET A N 1
ATOM 790 C CA . MET A 1 102 ? -7.484 35.531 15.305 1 98.25 102 MET A CA 1
ATOM 791 C C . MET A 1 102 ? -7.809 35.562 13.812 1 98.25 102 MET A C 1
ATOM 793 O O . MET A 1 102 ? -6.93 35.344 12.977 1 98.25 102 MET A O 1
ATOM 797 N N . GLY A 1 103 ? -9.039 35.812 13.508 1 97.62 103 GLY A N 1
ATOM 798 C CA . GLY A 1 103 ? -9.469 35.906 12.117 1 97.62 103 GLY A CA 1
ATOM 799 C C . GLY A 1 103 ? -8.758 37.031 11.359 1 97.62 103 GLY A C 1
ATOM 800 O O . GLY A 1 103 ? -8.375 36.844 10.203 1 97.62 103 GLY A O 1
ATOM 801 N N . VAL A 1 104 ? -8.641 38.125 12.008 1 98 104 VAL A N 1
ATOM 802 C CA . VAL A 1 104 ? -7.957 39.281 11.391 1 98 104 VAL A CA 1
ATOM 803 C C . VAL A 1 104 ? -6.527 38.875 11.039 1 98 104 VAL A C 1
ATOM 805 O O . VAL A 1 104 ? -6.062 39.125 9.922 1 98 104 VAL A O 1
ATOM 808 N N . VAL A 1 105 ? -5.859 38.25 11.977 1 98.31 105 VAL A N 1
ATOM 809 C CA . VAL A 1 105 ? -4.512 37.75 11.711 1 98.31 105 VAL A CA 1
ATOM 810 C C . VAL A 1 105 ? -4.555 36.719 10.602 1 98.31 105 VAL A C 1
ATOM 812 O O . VAL A 1 105 ? -3.725 36.719 9.688 1 98.31 105 VAL A O 1
ATOM 815 N N . GLY A 1 106 ? -5.516 35.875 10.656 1 97.75 106 GLY A N 1
ATOM 816 C CA . GLY A 1 106 ? -5.688 34.781 9.695 1 97.75 106 GLY A CA 1
ATOM 817 C C . GLY A 1 106 ? -5.832 35.281 8.266 1 97.75 106 GLY A C 1
ATOM 818 O O . GLY A 1 106 ? -5.32 34.656 7.332 1 97.75 106 GLY A O 1
ATOM 819 N N . LEU A 1 107 ? -6.516 36.375 8.062 1 97 107 LEU A N 1
ATOM 820 C CA . LEU A 1 107 ? -6.711 36.938 6.738 1 97 107 LEU A CA 1
ATOM 821 C C . LEU A 1 107 ? -5.371 37.281 6.082 1 97 107 LEU A C 1
ATOM 823 O O . LEU A 1 107 ? -5.273 37.312 4.852 1 97 107 LEU A O 1
ATOM 827 N N . HIS A 1 108 ? -4.414 37.469 6.938 1 97.56 108 HIS A N 1
ATOM 828 C CA . HIS A 1 108 ? -3.105 37.844 6.406 1 97.56 108 HIS A CA 1
ATOM 829 C C . HIS A 1 108 ? -2.203 36.625 6.297 1 97.56 108 HIS A C 1
ATOM 831 O O . HIS A 1 108 ? -1.094 36.688 5.762 1 97.56 108 HIS A O 1
ATOM 837 N N . LEU A 1 109 ? -2.629 35.531 6.801 1 97.12 109 LEU A N 1
ATOM 838 C CA . LEU A 1 109 ? -1.928 34.25 6.613 1 97.12 109 LEU A CA 1
ATOM 839 C C . LEU A 1 109 ? -2.363 33.562 5.316 1 97.12 109 LEU A C 1
ATOM 841 O O . LEU A 1 109 ? -1.545 32.969 4.621 1 97.12 109 LEU A O 1
ATOM 845 N N . GLY A 1 110 ? -3.559 33.625 5.016 1 96.06 110 GLY A N 1
ATOM 846 C CA . GLY A 1 110 ? -4.141 33 3.844 1 96.06 110 GLY A CA 1
ATOM 847 C C . GLY A 1 110 ? -5.648 32.844 3.932 1 96.06 110 GLY A C 1
ATOM 848 O O . GLY A 1 110 ? -6.332 33.719 4.449 1 96.06 110 GLY A O 1
ATOM 849 N N . THR A 1 111 ? -6.16 31.812 3.297 1 94.88 111 THR A N 1
ATOM 850 C CA . THR A 1 111 ? -7.598 31.562 3.281 1 94.88 111 THR A CA 1
ATOM 851 C C . THR A 1 111 ? -7.973 30.516 4.324 1 94.88 111 THR A C 1
ATOM 853 O O . THR A 1 111 ? -7.488 29.375 4.281 1 94.88 111 THR A O 1
ATOM 856 N N . ALA A 1 112 ? -8.867 30.906 5.223 1 95.12 112 ALA A N 1
ATOM 857 C CA . ALA A 1 112 ? -9.352 29.984 6.242 1 95.12 112 ALA A CA 1
ATOM 858 C C . ALA A 1 112 ? -10.266 28.922 5.633 1 95.12 112 ALA A C 1
ATOM 860 O O . ALA A 1 112 ? -11.055 29.219 4.727 1 95.12 112 ALA A O 1
ATOM 861 N N . VAL A 1 113 ? -10.18 27.656 6.164 1 92.69 113 VAL A N 1
ATOM 862 C CA . VAL A 1 113 ? -11.031 26.594 5.648 1 92.69 113 VAL A CA 1
ATOM 863 C C . VAL A 1 113 ? -11.812 25.953 6.797 1 92.69 113 VAL A C 1
ATOM 865 O O . VAL A 1 113 ? -11.406 26.047 7.957 1 92.69 113 VAL A O 1
ATOM 868 N N . ALA A 1 114 ? -12.906 25.344 6.367 1 89.19 114 ALA A N 1
ATOM 869 C CA . ALA A 1 114 ? -13.766 24.672 7.348 1 89.19 114 ALA A CA 1
ATOM 870 C C . ALA A 1 114 ? -13.07 23.469 7.957 1 89.19 114 ALA A C 1
ATOM 872 O O . ALA A 1 114 ? -12.398 22.703 7.25 1 89.19 114 ALA A O 1
ATOM 873 N N . GLN A 1 115 ? -13.297 23.266 9.281 1 86.25 115 GLN A N 1
ATOM 874 C CA . GLN A 1 115 ? -12.602 22.203 10 1 86.25 115 GLN A CA 1
ATOM 875 C C . GLN A 1 115 ? -13.547 21.031 10.297 1 86.25 115 GLN A C 1
ATOM 877 O O . GLN A 1 115 ? -13.109 19.984 10.789 1 86.25 115 GLN A O 1
ATOM 882 N N . ASN A 1 116 ? -14.773 21.266 10.078 1 78.56 116 ASN A N 1
ATOM 883 C CA . ASN A 1 116 ? -15.805 20.266 10.312 1 78.56 116 ASN A CA 1
ATOM 884 C C . ASN A 1 116 ? -17 20.453 9.383 1 78.56 116 ASN A C 1
ATOM 886 O O . ASN A 1 116 ? -17 21.344 8.539 1 78.56 116 ASN A O 1
ATOM 890 N N . GLY A 1 117 ? -17.969 19.594 9.57 1 74.25 117 GLY A N 1
ATOM 891 C CA . GLY A 1 117 ? -19.141 19.625 8.711 1 74.25 117 GLY A CA 1
ATOM 892 C C . GLY A 1 117 ? -20.016 20.828 8.953 1 74.25 117 GLY A C 1
ATOM 893 O O . GLY A 1 117 ? -20.875 21.156 8.117 1 74.25 117 GLY A O 1
ATOM 894 N N . HIS A 1 118 ? -19.766 21.547 10.023 1 77.5 118 HIS A N 1
ATOM 895 C CA . HIS A 1 118 ? -20.578 22.703 10.352 1 77.5 118 HIS A CA 1
ATOM 896 C C . HIS A 1 118 ? -20.016 23.969 9.703 1 77.5 118 HIS A C 1
ATOM 898 O O . HIS A 1 118 ? -20.641 25.031 9.773 1 77.5 118 HIS A O 1
ATOM 904 N N . GLY A 1 119 ? -18.844 23.797 9.195 1 80.5 119 GLY A N 1
ATOM 905 C CA . GLY A 1 119 ? -18.234 24.922 8.492 1 80.5 119 GLY A CA 1
ATOM 906 C C . GLY A 1 119 ? -17.422 25.828 9.398 1 80.5 119 GLY A C 1
ATOM 907 O O . GLY A 1 119 ? -17.016 26.906 8.984 1 80.5 119 GLY A O 1
ATOM 908 N N . ASP A 1 120 ? -17.141 25.406 10.578 1 85.19 120 ASP A N 1
ATOM 909 C CA . ASP A 1 120 ? -16.375 26.234 11.523 1 85.19 120 ASP A CA 1
ATOM 910 C C . ASP A 1 120 ? -14.953 26.453 11.031 1 85.19 120 ASP A C 1
ATOM 912 O O . ASP A 1 120 ? -14.25 25.5 10.688 1 85.19 120 ASP A O 1
ATOM 916 N N . ARG A 1 121 ? -14.609 27.703 11.07 1 90.31 121 ARG A N 1
ATOM 917 C CA . ARG A 1 121 ? -13.258 28.047 10.648 1 90.31 121 ARG A CA 1
ATOM 918 C C . ARG A 1 121 ? -12.305 28.094 11.844 1 90.31 121 ARG A C 1
ATOM 920 O O . ARG A 1 121 ? -11.102 27.875 11.695 1 90.31 121 ARG A O 1
ATOM 927 N N . VAL A 1 122 ? -12.883 28.453 12.984 1 93.12 122 VAL A N 1
ATOM 928 C CA . VAL A 1 122 ? -12.125 28.438 14.227 1 93.12 122 VAL A CA 1
ATOM 929 C C . VAL A 1 122 ? -12.742 27.422 15.195 1 93.12 122 VAL A C 1
ATOM 931 O O . VAL A 1 122 ? -13.961 27.391 15.375 1 93.12 122 VAL A O 1
ATOM 934 N N . VAL A 1 123 ? -11.852 26.641 15.781 1 91 123 VAL A N 1
ATOM 935 C CA . VAL A 1 123 ? -12.328 25.609 16.703 1 91 123 VAL A CA 1
ATOM 936 C C . VAL A 1 123 ? -11.609 25.75 18.047 1 91 123 VAL A C 1
ATOM 938 O O . VAL A 1 123 ? -10.414 26.016 18.094 1 91 123 VAL A O 1
ATOM 941 N N . SER A 1 124 ? -12.438 25.641 19.109 1 90.81 124 SER A N 1
ATOM 942 C CA . SER A 1 124 ? -11.883 25.641 20.469 1 90.81 124 SER A CA 1
ATOM 943 C C . SER A 1 124 ? -11.297 24.266 20.812 1 90.81 124 SER A C 1
ATOM 945 O O . SER A 1 124 ? -11.961 23.25 20.672 1 90.81 124 SER A O 1
ATOM 947 N N . ILE A 1 125 ? -10.078 24.297 21.203 1 88.06 125 ILE A N 1
ATOM 948 C CA . ILE A 1 125 ? -9.414 23.109 21.719 1 88.06 125 ILE A CA 1
ATOM 949 C C . ILE A 1 125 ? -9.336 23.156 23.234 1 88.06 125 ILE A C 1
ATOM 951 O O . ILE A 1 125 ? -8.523 23.906 23.797 1 88.06 125 ILE A O 1
ATOM 955 N N . ARG A 1 126 ? -10.141 22.406 23.875 1 84.94 126 ARG A N 1
ATOM 956 C CA . ARG A 1 126 ? -10.195 22.375 25.328 1 84.94 126 ARG A CA 1
ATOM 957 C C . ARG A 1 126 ? -10.805 21.078 25.828 1 84.94 126 ARG A C 1
ATOM 959 O O . ARG A 1 126 ? -11.391 20.312 25.062 1 84.94 126 ARG A O 1
ATOM 966 N N . ASP A 1 127 ? -10.477 20.812 27.047 1 78.81 127 ASP A N 1
ATOM 967 C CA . ASP A 1 127 ? -11.055 19.625 27.672 1 78.81 127 ASP A CA 1
ATOM 968 C C . ASP A 1 127 ? -12.5 19.891 28.109 1 78.81 127 ASP A C 1
ATOM 970 O O . ASP A 1 127 ? -12.75 20.75 28.953 1 78.81 127 ASP A O 1
ATOM 974 N N . TYR A 1 128 ? -13.383 19.172 27.453 1 69.31 128 TYR A N 1
ATOM 975 C CA . TYR A 1 128 ? -14.781 19.375 27.797 1 69.31 128 TYR A CA 1
ATOM 976 C C . TYR A 1 128 ? -15.195 18.453 28.953 1 69.31 128 TYR A C 1
ATOM 978 O O . TYR A 1 128 ? -16.281 18.609 29.516 1 69.31 128 TYR A O 1
ATOM 986 N N . GLY A 1 129 ? -14.273 17.75 29.484 1 62.78 129 GLY A N 1
ATOM 987 C CA . GLY A 1 129 ? -14.516 16.875 30.625 1 62.78 129 GLY A CA 1
ATOM 988 C C . GLY A 1 129 ? -15.172 15.562 30.234 1 62.78 129 GLY A C 1
ATOM 989 O O . GLY A 1 129 ? -15.805 15.461 29.188 1 62.78 129 GLY A O 1
ATOM 990 N N . LYS A 1 130 ? -14.719 14.305 30.734 1 54.34 130 LYS A N 1
ATOM 991 C CA . LYS A 1 130 ? -15.18 12.938 30.5 1 54.34 130 LYS A CA 1
ATOM 992 C C . LYS A 1 130 ? -16.703 12.875 30.438 1 54.34 130 LYS A C 1
ATOM 994 O O . LYS A 1 130 ? -17.266 12.078 29.688 1 54.34 130 LYS A O 1
ATOM 999 N N . GLY A 1 131 ? -17.391 13.547 31.219 1 48.09 131 GLY A N 1
ATOM 1000 C CA . GLY A 1 131 ? -18.812 13.297 31.391 1 48.09 131 GLY A CA 1
ATOM 1001 C C . GLY A 1 131 ? -19.656 13.836 30.25 1 48.09 131 GLY A C 1
ATOM 1002 O O . GLY A 1 131 ? -20.844 13.531 30.156 1 48.09 131 GLY A O 1
ATOM 1003 N N . ARG A 1 132 ? -19.125 14.711 29.547 1 45.69 132 ARG A N 1
ATOM 1004 C CA . ARG A 1 132 ? -20.062 15.438 28.703 1 45.69 132 ARG A CA 1
ATOM 1005 C C . ARG A 1 132 ? -19.953 15.008 27.25 1 45.69 132 ARG A C 1
ATOM 1007 O O . ARG A 1 132 ? -20.672 15.508 26.391 1 45.69 132 ARG A O 1
ATOM 1014 N N . LEU A 1 133 ? -19.078 14.227 26.969 1 46.28 133 LEU A N 1
ATOM 1015 C CA . LEU A 1 133 ? -18.938 13.969 25.547 1 46.28 133 LEU A CA 1
ATOM 1016 C C . LEU A 1 133 ? -19.375 12.539 25.219 1 46.28 133 LEU A C 1
ATOM 1018 O O . LEU A 1 133 ? -19.203 11.633 26.031 1 46.28 133 LEU A O 1
ATOM 1022 N N . ASN A 1 134 ? -20.203 12.297 24.297 1 43.88 134 ASN A N 1
ATOM 1023 C CA . ASN A 1 134 ? -20.516 10.984 23.734 1 43.88 134 ASN A CA 1
ATOM 1024 C C . ASN A 1 134 ? -19.266 10.289 23.203 1 43.88 134 ASN A C 1
ATOM 1026 O O . ASN A 1 134 ? -18.594 10.82 22.328 1 43.88 134 ASN A O 1
ATOM 1030 N N . SER A 1 135 ? -18.859 9.188 23.766 1 47.84 135 SER A N 1
ATOM 1031 C CA . SER A 1 135 ? -17.625 8.414 23.625 1 47.84 135 SER A CA 1
ATOM 1032 C C . SER A 1 135 ? -17.344 8.07 22.172 1 47.84 135 SER A C 1
ATOM 1034 O O . SER A 1 135 ? -16.188 8.047 21.734 1 47.84 135 SER A O 1
ATOM 1036 N N . LYS A 1 136 ? -18.406 7.922 21.422 1 50.56 136 LYS A N 1
ATOM 1037 C CA . LYS A 1 136 ? -18.203 7.371 20.078 1 50.56 136 LYS A CA 1
ATOM 1038 C C . LYS A 1 136 ? -17.797 8.461 19.094 1 50.56 136 LYS A C 1
ATOM 1040 O O . LYS A 1 136 ? -17.297 8.164 18 1 50.56 136 LYS A O 1
ATOM 1045 N N . THR A 1 137 ? -17.922 9.68 19.5 1 56.06 137 THR A N 1
ATOM 1046 C CA . THR A 1 137 ? -17.734 10.766 18.531 1 56.06 137 THR A CA 1
ATOM 1047 C C . THR A 1 137 ? -16.703 11.766 19.062 1 56.06 137 THR A C 1
ATOM 1049 O O . THR A 1 137 ? -16.516 12.836 18.469 1 56.06 137 THR A O 1
ATOM 1052 N N . ILE A 1 138 ? -16.078 11.383 20.062 1 56.28 138 ILE A N 1
ATOM 1053 C CA . ILE A 1 138 ? -15.172 12.344 20.672 1 56.28 138 ILE A CA 1
ATOM 1054 C C . ILE A 1 138 ? -13.938 12.516 19.781 1 56.28 138 ILE A C 1
ATOM 1056 O O . ILE A 1 138 ? -13.359 11.531 19.312 1 56.28 138 ILE A O 1
ATOM 1060 N N . ARG A 1 139 ? -13.766 13.805 19.609 1 67.94 139 ARG A N 1
ATOM 1061 C CA . ARG A 1 139 ? -12.562 14.164 18.875 1 67.94 139 ARG A CA 1
ATOM 1062 C C . ARG A 1 139 ? -11.406 14.477 19.828 1 67.94 139 ARG A C 1
ATOM 1064 O O . ARG A 1 139 ? -11.633 14.875 20.969 1 67.94 139 ARG A O 1
ATOM 1071 N N . GLY A 1 140 ? -10.242 14.266 19.406 1 70.06 140 GLY A N 1
ATOM 1072 C CA . GLY A 1 140 ? -9.031 14.422 20.188 1 70.06 140 GLY A CA 1
ATOM 1073 C C . GLY A 1 140 ? -8.898 15.797 20.812 1 70.06 140 GLY A C 1
ATOM 1074 O O . GLY A 1 140 ? -8.375 15.938 21.922 1 70.06 140 GLY A O 1
ATOM 1075 N N . TYR A 1 141 ? -9.438 16.781 20.188 1 71.44 141 TYR A N 1
ATOM 1076 C CA . TYR A 1 141 ? -9.266 18.156 20.656 1 71.44 141 TYR A CA 1
ATOM 1077 C C . TYR A 1 141 ? -10.242 18.484 21.781 1 71.44 141 TYR A C 1
ATOM 1079 O O . TYR A 1 141 ? -10.203 19.578 22.344 1 71.44 141 TYR A O 1
ATOM 1087 N N . GLN A 1 142 ? -10.969 17.453 22.156 1 69.88 142 GLN A N 1
ATOM 1088 C CA . GLN A 1 142 ? -11.977 17.688 23.188 1 69.88 142 GLN A CA 1
ATOM 1089 C C . GLN A 1 142 ? -11.578 17.016 24.5 1 69.88 142 GLN A C 1
ATOM 1091 O O . GLN A 1 142 ? -12.367 16.984 25.453 1 69.88 142 GLN A O 1
ATOM 1096 N N . THR A 1 143 ? -10.359 16.469 24.453 1 71.94 143 THR A N 1
ATOM 1097 C CA . THR A 1 143 ? -9.891 15.789 25.656 1 71.94 143 THR A CA 1
ATOM 1098 C C . THR A 1 143 ? -8.516 16.312 26.078 1 71.94 143 THR A C 1
ATOM 1100 O O . THR A 1 143 ? -7.836 16.984 25.297 1 71.94 143 THR A O 1
ATOM 1103 N N . ASN A 1 144 ? -8.148 16.031 27.281 1 74.19 144 ASN A N 1
ATOM 1104 C CA . ASN A 1 144 ? -6.832 16.422 27.781 1 74.19 144 ASN A CA 1
ATOM 1105 C C . ASN A 1 144 ? -5.793 15.336 27.531 1 74.19 144 ASN A C 1
ATOM 1107 O O . ASN A 1 144 ? -4.652 15.445 27.984 1 74.19 144 ASN A O 1
ATOM 1111 N N . GLU A 1 145 ? -6.18 14.375 26.766 1 77.25 145 GLU A N 1
ATOM 1112 C CA . GLU A 1 145 ? -5.266 13.281 26.453 1 77.25 145 GLU A CA 1
ATOM 1113 C C . GLU A 1 145 ? -4.238 13.711 25.406 1 77.25 145 GLU A C 1
ATOM 1115 O O . GLU A 1 145 ? -4.438 14.703 24.703 1 77.25 145 GLU A O 1
ATOM 1120 N N . SER A 1 146 ? -3.195 12.992 25.406 1 84.38 146 SER A N 1
ATOM 1121 C CA . SER A 1 146 ? -2.176 13.242 24.391 1 84.38 146 SER A CA 1
ATOM 1122 C C . SER A 1 146 ? -2.719 13.008 22.984 1 84.38 146 SER A C 1
ATOM 1124 O O . SER A 1 146 ? -3.559 12.125 22.781 1 84.38 146 SER A O 1
ATOM 1126 N N . LEU A 1 147 ? -2.324 13.844 22.094 1 87.81 147 LEU A N 1
ATOM 1127 C CA . LEU A 1 147 ? -2.564 13.648 20.672 1 87.81 147 LEU A CA 1
ATOM 1128 C C . LEU A 1 147 ? -1.283 13.242 19.953 1 87.81 147 LEU A C 1
ATOM 1130 O O . LEU A 1 147 ? -0.283 13.961 20 1 87.81 147 LEU A O 1
ATOM 1134 N N . PRO A 1 148 ? -1.306 12.078 19.312 1 93.81 148 PRO A N 1
ATOM 1135 C CA . PRO A 1 148 ? -0.086 11.57 18.688 1 93.81 148 PRO A CA 1
ATOM 1136 C C . PRO A 1 148 ? 0.36 12.422 17.5 1 93.81 148 PRO A C 1
ATOM 1138 O O . PRO A 1 148 ? -0.306 13.406 17.141 1 93.81 148 PRO A O 1
ATOM 1141 N N . TRP A 1 149 ? 1.502 12.078 16.922 1 97.56 149 TRP A N 1
ATOM 1142 C CA . TRP A 1 149 ? 2.055 12.773 15.766 1 97.56 149 TRP A CA 1
ATOM 1143 C C . TRP A 1 149 ? 1.035 12.844 14.633 1 97.56 149 TRP A C 1
ATOM 1145 O O . TRP A 1 149 ? 0.398 11.836 14.305 1 97.56 149 TRP A O 1
ATOM 1155 N N . HIS A 1 150 ? 0.863 14.016 14.086 1 97.88 150 HIS A N 1
ATOM 1156 C CA . HIS A 1 150 ? -0.058 14.164 12.969 1 97.88 150 HIS A CA 1
ATOM 1157 C C . HIS A 1 150 ? 0.162 15.484 12.242 1 97.88 150 HIS A C 1
ATOM 1159 O O . HIS A 1 150 ? 0.953 16.312 12.695 1 97.88 150 HIS A O 1
ATOM 1165 N N . SER A 1 151 ? -0.369 15.609 11.125 1 97.25 151 SER A N 1
ATOM 1166 C CA . SER A 1 151 ? -0.599 16.859 10.406 1 97.25 151 SER A CA 1
ATOM 1167 C C . SER A 1 151 ? -2.088 17.109 10.195 1 97.25 151 SER A C 1
ATOM 1169 O O . SER A 1 151 ? -2.895 16.188 10.25 1 97.25 151 SER A O 1
ATOM 1171 N N . ASP A 1 152 ? -2.406 18.328 10.109 1 95.06 152 ASP A N 1
ATOM 1172 C CA . ASP A 1 152 ? -3.764 18.672 9.703 1 95.06 152 ASP A CA 1
ATOM 1173 C C . ASP A 1 152 ? -3.891 18.719 8.18 1 95.06 152 ASP A C 1
ATOM 1175 O O . ASP A 1 152 ? -2.924 18.453 7.465 1 95.06 152 ASP A O 1
ATOM 1179 N N . ALA A 1 153 ? -5.074 18.984 7.641 1 93.62 153 ALA A N 1
ATOM 1180 C CA . ALA A 1 153 ? -5.367 18.828 6.219 1 93.62 153 ALA A CA 1
ATOM 1181 C C . ALA A 1 153 ? -4.883 20.047 5.43 1 93.62 153 ALA A C 1
ATOM 1183 O O . ALA A 1 153 ? -4.336 19.906 4.336 1 93.62 153 ALA A O 1
ATOM 1184 N N . PRO A 1 154 ? -4.992 21.266 5.926 1 95.38 154 PRO A N 1
ATOM 1185 C CA . PRO A 1 154 ? -4.594 22.438 5.145 1 95.38 154 PRO A CA 1
ATOM 1186 C C . PRO A 1 154 ? -3.084 22.656 5.141 1 95.38 154 PRO A C 1
ATOM 1188 O O . PRO A 1 154 ? -2.328 21.797 5.605 1 95.38 154 PRO A O 1
ATOM 1191 N N . ASP A 1 155 ? -2.674 23.797 4.602 1 97.12 155 ASP A N 1
ATOM 1192 C CA . ASP A 1 155 ? -1.25 24.109 4.512 1 97.12 155 ASP A CA 1
ATOM 1193 C C . ASP A 1 155 ? -0.686 24.5 5.875 1 97.12 155 ASP A C 1
ATOM 1195 O O . ASP A 1 155 ? 0.405 24.062 6.25 1 97.12 155 ASP A O 1
ATOM 1199 N N . ILE A 1 156 ? -1.484 25.297 6.598 1 97.69 156 ILE A N 1
ATOM 1200 C CA . ILE A 1 156 ? -1.009 25.828 7.871 1 97.69 156 ILE A CA 1
ATOM 1201 C C . ILE A 1 156 ? -2.027 25.531 8.969 1 97.69 156 ILE A C 1
ATOM 1203 O O . ILE A 1 156 ? -3.23 25.719 8.773 1 97.69 156 ILE A O 1
ATOM 1207 N N . ALA A 1 157 ? -1.548 25.047 10.047 1 97.31 157 ALA A N 1
ATOM 1208 C CA . ALA A 1 157 ? -2.316 24.984 11.289 1 97.31 157 ALA A CA 1
ATOM 1209 C C . ALA A 1 157 ? -1.866 26.078 12.258 1 97.31 157 ALA A C 1
ATOM 1211 O O . ALA A 1 157 ? -0.676 26.188 12.562 1 97.31 157 ALA A O 1
ATOM 1212 N N . ALA A 1 158 ? -2.816 26.844 12.688 1 97.88 158 ALA A N 1
ATOM 1213 C CA . ALA A 1 158 ? -2.545 27.906 13.633 1 97.88 158 ALA A CA 1
ATOM 1214 C C . ALA A 1 158 ? -3.242 27.656 14.969 1 97.88 158 ALA A C 1
ATOM 1216 O O . ALA A 1 158 ? -4.438 27.359 15 1 97.88 158 ALA A O 1
ATOM 1217 N N . LEU A 1 159 ? -2.496 27.781 16.062 1 97 159 LEU A N 1
ATOM 1218 C CA . LEU A 1 159 ? -3.033 27.625 17.406 1 97 159 LEU A CA 1
ATOM 1219 C C . LEU A 1 159 ? -2.785 28.875 18.25 1 97 159 LEU A C 1
ATOM 1221 O O . LEU A 1 159 ? -1.635 29.234 18.5 1 97 159 LEU A O 1
ATOM 1225 N N . LEU A 1 160 ? -3.844 29.5 18.641 1 98 160 LEU A N 1
ATOM 1226 C CA . LEU A 1 160 ? -3.748 30.656 19.531 1 98 160 LEU A CA 1
ATOM 1227 C C . LEU A 1 160 ? -4.035 30.281 20.969 1 98 160 LEU A C 1
ATOM 1229 O O . LEU A 1 160 ? -5.098 29.719 21.266 1 98 160 LEU A O 1
ATOM 1233 N N . CYS A 1 161 ? -3.125 30.609 21.797 1 96.62 161 CYS A N 1
ATOM 1234 C CA . CYS A 1 161 ? -3.279 30.266 23.219 1 96.62 161 CYS A CA 1
ATOM 1235 C C . CYS A 1 161 ? -4.051 31.344 23.953 1 96.62 161 CYS A C 1
ATOM 1237 O O . CYS A 1 161 ? -3.596 32.5 24.047 1 96.62 161 CYS A O 1
ATOM 1239 N N . LEU A 1 162 ? -5.199 30.984 24.5 1 96.19 162 LEU A N 1
ATOM 1240 C CA . LEU A 1 162 ? -5.953 31.891 25.375 1 96.19 162 LEU A CA 1
ATOM 1241 C C . LEU A 1 162 ? -5.57 31.672 26.828 1 96.19 162 LEU A C 1
ATOM 1243 O O . LEU A 1 162 ? -5.363 32.656 27.562 1 96.19 162 LEU A O 1
ATOM 1247 N N . THR A 1 163 ? -5.578 30.422 27.188 1 91.81 163 THR A N 1
ATOM 1248 C CA . THR A 1 163 ? -5.129 30.016 28.516 1 91.81 163 THR A CA 1
ATOM 1249 C C . THR A 1 163 ? -4.305 28.719 28.438 1 91.81 163 THR A C 1
ATOM 1251 O O . THR A 1 163 ? -4.539 27.891 27.562 1 91.81 163 THR A O 1
ATOM 1254 N N . GLN A 1 164 ? -3.336 28.641 29.344 1 88.81 164 GLN A N 1
ATOM 1255 C CA . GLN A 1 164 ? -2.492 27.453 29.375 1 88.81 164 GLN A CA 1
ATOM 1256 C C . GLN A 1 164 ? -2.707 26.672 30.656 1 88.81 164 GLN A C 1
ATOM 1258 O O . GLN A 1 164 ? -3 27.25 31.703 1 88.81 164 GLN A O 1
ATOM 1263 N N . ALA A 1 165 ? -2.557 25.406 30.438 1 81.75 165 ALA A N 1
ATOM 1264 C CA . ALA A 1 165 ? -2.65 24.547 31.625 1 81.75 165 ALA A CA 1
ATOM 1265 C C . ALA A 1 165 ? -1.427 24.703 32.531 1 81.75 165 ALA A C 1
ATOM 1267 O O . ALA A 1 165 ? -0.37 25.156 32.062 1 81.75 165 ALA A O 1
ATOM 1268 N N . LYS A 1 166 ? -1.646 24.281 33.719 1 81.56 166 LYS A N 1
ATOM 1269 C CA . LYS A 1 166 ? -0.533 24.359 34.688 1 81.56 166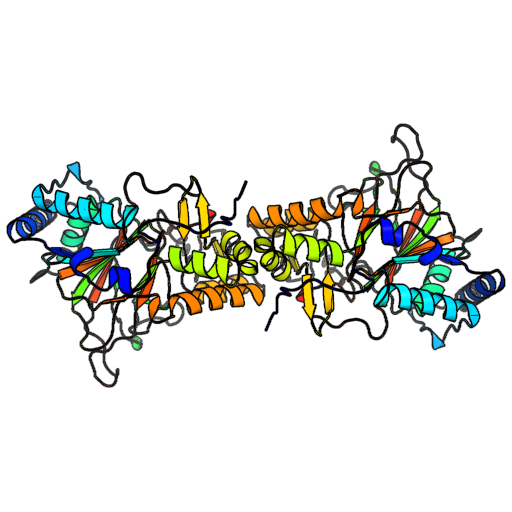 LYS A CA 1
ATOM 1270 C C . LYS A 1 166 ? 0.545 23.328 34.344 1 81.56 166 LYS A C 1
ATOM 1272 O O . LYS A 1 166 ? 1.738 23.609 34.469 1 81.56 166 LYS A O 1
ATOM 1277 N N . HIS A 1 167 ? 0.04 22.188 33.938 1 80.38 167 HIS A N 1
ATOM 1278 C CA . HIS A 1 167 ? 0.982 21.125 33.625 1 80.38 167 HIS A CA 1
ATOM 1279 C C . HIS A 1 167 ? 0.684 20.5 32.25 1 80.38 167 HIS A C 1
ATOM 1281 O O . HIS A 1 167 ? -0.481 20.328 31.891 1 80.38 167 HIS A O 1
ATOM 1287 N N . GLY A 1 168 ? 1.833 20.25 31.609 1 81.38 168 GLY A N 1
ATOM 1288 C CA . GLY A 1 168 ? 1.666 19.547 30.359 1 81.38 168 GLY A CA 1
ATOM 1289 C C . GLY A 1 168 ? 1.184 20.438 29.234 1 81.38 168 GLY A C 1
ATOM 1290 O O . GLY A 1 168 ? 1.319 21.656 29.297 1 81.38 168 GLY A O 1
ATOM 1291 N N . GLY A 1 169 ? 0.814 19.75 28.062 1 79.94 169 GLY A N 1
ATOM 1292 C CA . GLY A 1 169 ? 0.25 20.469 26.922 1 79.94 169 GLY A CA 1
ATOM 1293 C C . GLY A 1 169 ? 1.305 21.016 25.984 1 79.94 169 GLY A C 1
ATOM 1294 O O . GLY A 1 169 ? 1.012 21.875 25.156 1 79.94 169 GLY A O 1
ATOM 1295 N N . GLU A 1 170 ? 2.441 20.453 26.188 1 88.19 170 GLU A N 1
ATOM 1296 C CA . GLU A 1 170 ? 3.498 20.906 25.297 1 88.19 170 GLU A CA 1
ATOM 1297 C C . GLU A 1 170 ? 3.186 20.547 23.844 1 88.19 170 GLU A C 1
ATOM 1299 O O . GLU A 1 170 ? 2.617 19.484 23.562 1 88.19 170 GLU A O 1
ATOM 1304 N N . PHE A 1 171 ? 3.518 21.453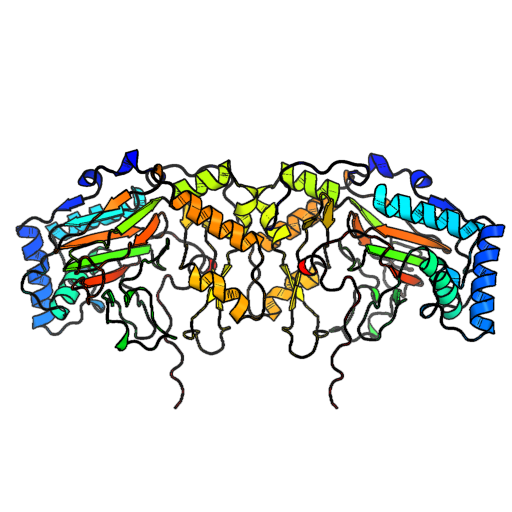 23.031 1 89.81 171 PHE A N 1
ATOM 1305 C CA . PHE A 1 171 ? 3.402 21.297 21.578 1 89.81 171 PHE A CA 1
ATOM 1306 C C . PHE A 1 171 ? 4.727 20.844 20.984 1 89.81 171 PHE A C 1
ATOM 1308 O O . PHE A 1 171 ? 5.75 21.516 21.141 1 89.81 171 PHE A O 1
ATOM 1315 N N . HIS A 1 172 ? 4.734 19.656 20.391 1 95.88 172 HIS A N 1
ATOM 1316 C CA . HIS A 1 172 ? 5.93 19.109 19.766 1 95.88 172 HIS A CA 1
ATOM 1317 C C . HIS A 1 172 ? 5.832 19.172 18.25 1 95.88 172 HIS A C 1
ATOM 1319 O O . HIS A 1 172 ? 4.766 18.922 17.672 1 95.88 172 HIS A O 1
ATOM 1325 N N . VAL A 1 173 ? 6.961 19.547 17.594 1 98.19 173 VAL A N 1
ATOM 1326 C CA . VAL A 1 173 ? 7.004 19.625 16.141 1 98.19 173 VAL A CA 1
ATOM 1327 C C . VAL A 1 173 ? 8.234 18.875 15.625 1 98.19 173 VAL A C 1
ATOM 1329 O O . VAL A 1 173 ? 9.32 18.984 16.203 1 98.19 173 VAL A O 1
ATOM 1332 N N . ALA A 1 174 ? 8.078 18.109 14.57 1 98.81 174 ALA A N 1
ATOM 1333 C CA . ALA A 1 174 ? 9.172 17.422 13.883 1 98.81 174 ALA A CA 1
ATOM 1334 C C . ALA A 1 174 ? 9.156 17.719 12.391 1 98.81 174 ALA A C 1
ATOM 1336 O O . ALA A 1 174 ? 8.094 17.984 11.812 1 98.81 174 ALA A O 1
ATOM 1337 N N . SER A 1 175 ? 10.32 17.734 11.766 1 98.88 175 SER A N 1
ATOM 1338 C CA . SER A 1 175 ? 10.438 17.906 10.328 1 98.88 175 SER A CA 1
ATOM 1339 C C . SER A 1 175 ? 10.047 16.641 9.578 1 98.88 175 SER A C 1
ATOM 1341 O O . SER A 1 175 ? 10.727 15.625 9.672 1 98.88 175 SER A O 1
ATOM 1343 N N . ALA A 1 176 ? 9.031 16.719 8.82 1 98.88 176 ALA A N 1
ATOM 1344 C CA . ALA A 1 176 ? 8.625 15.594 7.984 1 98.88 176 ALA A CA 1
ATOM 1345 C C . ALA A 1 176 ? 9.656 15.312 6.898 1 98.88 176 ALA A C 1
ATOM 1347 O O . ALA A 1 176 ? 9.797 14.172 6.441 1 98.88 176 ALA A O 1
ATOM 1348 N N . MET A 1 177 ? 10.383 16.328 6.477 1 98.88 177 MET A N 1
ATOM 1349 C CA . MET A 1 177 ? 11.43 16.188 5.469 1 98.88 177 MET A CA 1
ATOM 1350 C C . MET A 1 177 ? 12.609 15.383 6.016 1 98.88 177 MET A C 1
ATOM 1352 O O . MET A 1 177 ? 13.156 14.531 5.312 1 98.88 177 MET A O 1
ATOM 1356 N N . HIS A 1 178 ? 12.938 15.648 7.266 1 98.94 178 HIS A N 1
ATOM 1357 C CA . HIS A 1 178 ? 13.984 14.859 7.898 1 98.94 178 HIS A CA 1
ATOM 1358 C C . HIS A 1 178 ? 13.539 13.414 8.094 1 98.94 178 HIS A C 1
ATOM 1360 O O . HIS A 1 178 ? 14.32 12.484 7.902 1 98.94 178 HIS A O 1
ATOM 1366 N N . ILE A 1 179 ? 12.32 13.25 8.508 1 98.94 179 ILE A N 1
ATOM 1367 C CA . ILE A 1 179 ? 11.766 11.906 8.656 1 98.94 179 ILE A CA 1
ATOM 1368 C C . ILE A 1 179 ? 11.883 11.156 7.332 1 98.94 179 ILE A C 1
ATOM 1370 O O . ILE A 1 179 ? 12.305 9.992 7.309 1 98.94 179 ILE A O 1
ATOM 1374 N N . TYR A 1 180 ? 11.539 11.812 6.219 1 98.94 180 TYR A N 1
ATOM 1375 C CA . TYR A 1 180 ? 11.641 11.195 4.898 1 98.94 180 TYR A CA 1
ATOM 1376 C C . TYR A 1 180 ? 13.07 10.773 4.602 1 98.94 180 TYR A C 1
ATOM 1378 O O . TYR A 1 180 ? 13.305 9.656 4.137 1 98.94 180 TYR A O 1
ATOM 1386 N N . ASN A 1 181 ? 14 11.672 4.832 1 98.94 181 ASN A N 1
ATOM 1387 C CA . ASN A 1 181 ? 15.406 11.352 4.586 1 98.94 181 ASN A CA 1
ATOM 1388 C C . ASN A 1 181 ? 15.859 10.148 5.41 1 98.94 181 ASN A C 1
ATOM 1390 O O . ASN A 1 181 ? 16.625 9.32 4.934 1 98.94 181 ASN A O 1
ATOM 1394 N N . THR A 1 182 ? 15.422 10.117 6.645 1 98.94 182 THR A N 1
ATOM 1395 C CA . THR A 1 182 ? 15.766 8.992 7.508 1 98.94 182 THR A CA 1
ATOM 1396 C C . THR A 1 182 ? 15.164 7.695 6.969 1 98.94 182 THR A C 1
ATOM 1398 O O . THR A 1 182 ? 15.828 6.656 6.949 1 98.94 182 THR A O 1
ATOM 1401 N N . LEU A 1 183 ? 13.938 7.734 6.488 1 98.81 183 LEU A N 1
ATOM 1402 C CA . LEU A 1 183 ? 13.297 6.578 5.867 1 98.81 183 LEU A CA 1
ATOM 1403 C C . LEU A 1 183 ? 14.07 6.129 4.633 1 98.81 183 LEU A C 1
ATOM 1405 O O . LEU A 1 183 ? 14.273 4.93 4.43 1 98.81 183 LEU A O 1
ATOM 1409 N N . LEU A 1 184 ? 14.43 7.07 3.824 1 98.38 184 LEU A N 1
ATOM 1410 C CA . LEU A 1 184 ? 15.211 6.785 2.623 1 98.38 184 LEU A CA 1
ATOM 1411 C C . LEU A 1 184 ? 16.469 6.012 2.967 1 98.38 184 LEU A C 1
ATOM 1413 O O . LEU A 1 184 ? 16.859 5.09 2.242 1 98.38 184 LEU A O 1
ATOM 1417 N N . GLN A 1 185 ? 17.062 6.344 4.094 1 98.19 185 GLN A N 1
ATOM 1418 C CA . GLN A 1 185 ? 18.328 5.75 4.504 1 98.19 185 GLN A CA 1
ATOM 1419 C C . GLN A 1 185 ? 18.094 4.418 5.211 1 98.19 185 GLN A C 1
ATOM 1421 O O . GLN A 1 185 ? 18.797 3.439 4.945 1 98.19 185 GLN A O 1
ATOM 1426 N N . GLU A 1 186 ? 17.125 4.371 6.07 1 98.25 186 GLU A N 1
ATOM 1427 C CA . GLU A 1 186 ? 17.031 3.264 7.016 1 98.25 186 GLU A CA 1
ATOM 1428 C C . GLU A 1 186 ? 16 2.236 6.57 1 98.25 186 GLU A C 1
ATOM 1430 O O . GLU A 1 186 ? 16.078 1.062 6.938 1 98.25 186 GLU A O 1
ATOM 1435 N N . ALA A 1 187 ? 15.023 2.643 5.828 1 98.06 187 ALA A N 1
ATOM 1436 C CA . ALA A 1 187 ? 13.922 1.751 5.484 1 98.06 187 ALA A CA 1
ATOM 1437 C C . ALA A 1 187 ? 13.328 2.111 4.125 1 98.06 187 ALA A C 1
ATOM 1439 O O . ALA A 1 187 ? 12.117 2.305 3.998 1 98.06 187 ALA A O 1
ATOM 1440 N N . PRO A 1 188 ? 14.18 2.139 3.082 1 98.06 188 PRO A N 1
ATOM 1441 C CA . PRO A 1 188 ? 13.688 2.547 1.766 1 98.06 188 PRO A CA 1
ATOM 1442 C C . PRO A 1 188 ? 12.578 1.637 1.242 1 98.06 188 PRO A C 1
ATOM 1444 O O . PRO A 1 188 ? 11.75 2.068 0.439 1 98.06 188 PRO A O 1
ATOM 1447 N N . GLU A 1 189 ? 12.484 0.366 1.742 1 98.25 189 GLU A N 1
ATOM 1448 C CA . GLU A 1 189 ? 11.5 -0.604 1.274 1 98.25 189 GLU A CA 1
ATOM 1449 C C . GLU A 1 189 ? 10.086 -0.188 1.67 1 98.25 189 GLU A C 1
ATOM 1451 O O . GLU A 1 189 ? 9.109 -0.711 1.135 1 98.25 189 GLU A O 1
ATOM 1456 N N . LEU A 1 190 ? 9.977 0.794 2.553 1 98.56 190 LEU A N 1
ATOM 1457 C CA . LEU A 1 190 ? 8.664 1.201 3.047 1 98.56 190 LEU A CA 1
ATOM 1458 C C . LEU A 1 190 ? 8.148 2.416 2.283 1 98.56 190 LEU A C 1
ATOM 1460 O O . LEU A 1 190 ? 6.973 2.775 2.402 1 98.56 190 LEU A O 1
ATOM 1464 N N . LEU A 1 191 ? 8.969 3.053 1.433 1 98.62 191 LEU A N 1
ATOM 1465 C CA . LEU A 1 191 ? 8.648 4.348 0.844 1 98.62 191 LEU A CA 1
ATOM 1466 C C . LEU A 1 191 ? 7.395 4.254 -0.024 1 98.62 191 LEU A C 1
ATOM 1468 O O . LEU A 1 191 ? 6.527 5.125 0.034 1 98.62 191 LEU A O 1
ATOM 1472 N N . GLY A 1 192 ? 7.289 3.211 -0.784 1 98.56 192 GLY A N 1
ATOM 1473 C CA . GLY A 1 192 ? 6.137 3.07 -1.662 1 98.56 192 GLY A CA 1
ATOM 1474 C C . GLY A 1 192 ? 4.816 3.078 -0.917 1 98.56 192 GLY A C 1
ATOM 1475 O O . GLY A 1 192 ? 3.811 3.572 -1.433 1 98.56 192 GLY A O 1
ATOM 1476 N N . LEU A 1 193 ? 4.805 2.529 0.284 1 98.62 193 LEU A N 1
ATOM 1477 C CA . LEU A 1 193 ? 3.584 2.463 1.084 1 98.62 193 LEU A CA 1
ATOM 1478 C C . LEU A 1 193 ? 3.092 3.861 1.44 1 98.62 193 LEU A C 1
ATOM 1480 O O . LEU A 1 193 ? 1.887 4.117 1.442 1 98.62 193 LEU A O 1
ATOM 1484 N N . TYR A 1 194 ? 4.031 4.75 1.686 1 98.62 194 TYR A N 1
ATOM 1485 C CA . TYR A 1 194 ? 3.668 6.113 2.061 1 98.62 194 TYR A CA 1
ATOM 1486 C C . TYR A 1 194 ? 3.076 6.863 0.874 1 98.62 194 TYR A C 1
ATOM 1488 O O . TYR A 1 194 ? 2.23 7.746 1.048 1 98.62 194 TYR A O 1
ATOM 1496 N N . TYR A 1 195 ? 3.547 6.57 -0.309 1 98.25 195 TYR A N 1
ATOM 1497 C CA . TYR A 1 195 ? 3.025 7.203 -1.515 1 98.25 195 TYR A CA 1
ATOM 1498 C C . TYR A 1 195 ? 1.674 6.613 -1.899 1 98.25 195 TYR A C 1
ATOM 1500 O O . TYR A 1 195 ? 0.822 7.309 -2.455 1 98.25 195 TYR A O 1
ATOM 1508 N N . ALA A 1 196 ? 1.501 5.324 -1.646 1 97.31 196 ALA A N 1
ATOM 1509 C CA . ALA A 1 196 ? 0.207 4.699 -1.9 1 97.31 196 ALA A CA 1
ATOM 1510 C C . ALA A 1 196 ? -0.857 5.227 -0.942 1 97.31 196 ALA A C 1
ATOM 1512 O O . ALA A 1 196 ? -2.004 5.449 -1.339 1 97.31 196 ALA A O 1
ATOM 1513 N N . GLY A 1 197 ? -0.379 5.371 0.307 1 96.62 197 GLY A N 1
ATOM 1514 C CA . GLY A 1 197 ? -1.279 5.871 1.334 1 96.62 197 GLY A CA 1
ATOM 1515 C C . GLY A 1 197 ? -1.984 4.77 2.1 1 96.62 197 GLY A C 1
ATOM 1516 O O . GLY A 1 197 ? -1.727 3.586 1.872 1 96.62 197 GLY A O 1
ATOM 1517 N N . VAL A 1 198 ? -2.814 5.172 3.051 1 96.62 198 VAL A N 1
ATOM 1518 C CA . VAL A 1 198 ? -3.605 4.258 3.871 1 96.62 198 VAL A CA 1
ATOM 1519 C C . VAL A 1 198 ? -5.047 4.762 3.963 1 96.62 198 VAL A C 1
ATOM 1521 O O . VAL A 1 198 ? -5.344 5.887 3.555 1 96.62 198 VAL A O 1
ATOM 1524 N N . PHE A 1 199 ? -5.926 3.912 4.395 1 96.69 199 PHE A N 1
ATOM 1525 C CA . PHE A 1 199 ? -7.32 4.297 4.582 1 96.69 199 PHE A CA 1
ATOM 1526 C C . PHE A 1 199 ? -7.523 4.953 5.941 1 96.69 199 PHE A C 1
ATOM 1528 O O . PHE A 1 199 ? -7.047 4.445 6.961 1 96.69 199 PHE A O 1
ATOM 1535 N N . PHE A 1 200 ? -8.188 6.051 5.922 1 94.94 200 PHE A N 1
ATOM 1536 C CA . PHE A 1 200 ? -8.562 6.754 7.145 1 94.94 200 PHE A CA 1
ATOM 1537 C C . PHE A 1 200 ? -10.07 6.688 7.367 1 94.94 200 PHE A C 1
ATOM 1539 O O . PHE A 1 200 ? -10.844 6.824 6.418 1 94.94 200 PHE A O 1
ATOM 1546 N N . ASP A 1 201 ? -10.406 6.516 8.586 1 94.25 201 ASP A N 1
ATOM 1547 C CA . ASP A 1 201 ? -11.789 6.414 9.031 1 94.25 201 ASP A CA 1
ATOM 1548 C C . ASP A 1 201 ? -12.469 7.781 9.039 1 94.25 201 ASP A C 1
ATOM 1550 O O . ASP A 1 201 ? -11.938 8.742 9.602 1 94.25 201 ASP A O 1
ATOM 1554 N N . TYR A 1 202 ? -13.648 7.875 8.438 1 89.12 202 TYR A N 1
ATOM 1555 C CA . TYR A 1 202 ? -14.406 9.117 8.477 1 89.12 202 TYR A CA 1
ATOM 1556 C C . TYR A 1 202 ? -15.031 9.336 9.852 1 89.12 202 TYR A C 1
ATOM 1558 O O . TYR A 1 202 ? -15.469 10.445 10.172 1 89.12 202 TYR A O 1
ATOM 1566 N N . ARG A 1 203 ? -15.102 8.32 10.578 1 86.5 203 ARG A N 1
ATOM 1567 C CA . ARG A 1 203 ? -15.695 8.352 11.914 1 86.5 203 ARG A CA 1
ATOM 1568 C C . ARG A 1 203 ? -17.156 8.805 11.844 1 86.5 203 ARG A C 1
ATOM 1570 O O . ARG A 1 203 ? -17.594 9.625 12.648 1 86.5 203 ARG A O 1
ATOM 1577 N N . GLY A 1 204 ? -17.797 8.352 10.82 1 82.38 204 GLY A N 1
ATOM 1578 C CA . GLY A 1 204 ? -19.203 8.641 10.688 1 82.38 204 GLY A CA 1
ATOM 1579 C C . GLY A 1 204 ? -19.484 9.961 9.992 1 82.38 204 GLY A C 1
ATOM 1580 O O . GLY A 1 204 ? -20.641 10.359 9.844 1 82.38 204 GLY A O 1
ATOM 1581 N N . GLU A 1 205 ? -18.516 10.617 9.523 1 79.25 205 GLU A N 1
ATOM 1582 C CA . GLU A 1 205 ? -18.688 11.93 8.898 1 79.25 205 GLU A CA 1
ATOM 1583 C C . GLU A 1 205 ? -18.484 11.844 7.387 1 79.25 205 GLU A C 1
ATOM 1585 O O . GLU A 1 205 ? -18.109 12.828 6.75 1 79.25 205 GLU A O 1
ATOM 1590 N N . GLU A 1 206 ? -18.609 10.625 6.859 1 84.75 206 GLU A N 1
ATOM 1591 C CA . GLU A 1 206 ? -18.438 10.469 5.414 1 84.75 206 GLU A CA 1
ATOM 1592 C C . GLU A 1 206 ? -19.547 11.18 4.652 1 84.75 206 GLU A C 1
ATOM 1594 O O . GLU A 1 206 ? -20.703 11.195 5.094 1 84.75 206 GLU A O 1
ATOM 1599 N N . PRO A 1 207 ? -19.156 11.82 3.545 1 82 207 PRO A N 1
ATOM 1600 C CA . PRO A 1 207 ? -20.203 12.344 2.672 1 82 207 PRO A CA 1
ATOM 1601 C C . PRO A 1 207 ? -21.203 11.273 2.227 1 82 207 PRO A C 1
ATOM 1603 O O . PRO A 1 207 ? -20.859 10.086 2.193 1 82 207 PRO A O 1
ATOM 1606 N N . PRO A 1 208 ? -22.391 11.719 1.926 1 83.75 208 PRO A N 1
ATOM 1607 C CA . PRO A 1 208 ? -23.391 10.75 1.479 1 83.75 208 PRO A CA 1
ATOM 1608 C C . PRO A 1 208 ? -22.938 9.953 0.258 1 83.75 208 PRO A C 1
ATOM 1610 O O . PRO A 1 208 ? -22.406 10.531 -0.697 1 83.75 208 PRO A O 1
ATOM 1613 N N . GLY A 1 209 ? -23.078 8.664 0.33 1 85.69 209 GLY A N 1
ATOM 1614 C CA . GLY A 1 209 ? -22.797 7.809 -0.808 1 85.69 209 GLY A CA 1
ATOM 1615 C C . GLY A 1 209 ? -21.344 7.367 -0.865 1 85.69 209 GLY A C 1
ATOM 1616 O O . GLY A 1 209 ? -20.969 6.539 -1.7 1 85.69 209 GLY A O 1
ATOM 1617 N N . GLU A 1 210 ? -20.594 7.91 0.029 1 87 210 GLU A N 1
ATOM 1618 C CA . GLU A 1 210 ? -19.172 7.547 0.03 1 87 210 GLU A CA 1
ATOM 1619 C C . GLU A 1 210 ? -18.891 6.414 1.012 1 87 210 GLU A C 1
ATOM 1621 O O . GLU A 1 210 ? -19.656 6.215 1.969 1 87 210 GLU A O 1
ATOM 1626 N N . PRO A 1 211 ? -17.875 5.664 0.705 1 90.88 211 PRO A N 1
ATOM 1627 C CA . PRO A 1 211 ? -17.469 4.656 1.69 1 90.88 211 PRO A CA 1
ATOM 1628 C C . PRO A 1 211 ? -17.125 5.27 3.043 1 90.88 211 PRO A C 1
ATOM 1630 O O . PRO A 1 211 ? -16.859 6.473 3.133 1 90.88 211 PRO A O 1
ATOM 1633 N N . PRO A 1 212 ? -17.125 4.512 4.059 1 93.38 212 PRO A N 1
ATOM 1634 C CA . PRO A 1 212 ? -16.922 5.023 5.414 1 93.38 212 PRO A CA 1
ATOM 1635 C C . PRO A 1 212 ? -15.453 5.379 5.691 1 93.38 212 PRO A C 1
ATOM 1637 O O . PRO A 1 212 ? -15.133 5.855 6.781 1 93.38 212 PRO A O 1
ATOM 1640 N N . ALA A 1 213 ? -14.594 5.117 4.789 1 94.75 213 ALA A N 1
ATOM 1641 C CA . ALA A 1 213 ? -13.18 5.477 4.867 1 94.75 213 ALA A CA 1
ATOM 1642 C C . ALA A 1 213 ? -12.672 6.02 3.535 1 94.75 213 ALA A C 1
ATOM 1644 O O . ALA A 1 213 ? -13.328 5.855 2.504 1 94.75 213 ALA A O 1
ATOM 1645 N N . TYR A 1 214 ? -11.602 6.738 3.592 1 93.88 214 TYR A N 1
ATOM 1646 C CA . TYR A 1 214 ? -10.977 7.281 2.393 1 93.88 214 TYR A CA 1
ATOM 1647 C C . TYR A 1 214 ? -9.469 7.031 2.406 1 93.88 214 TYR A C 1
ATOM 1649 O O . TYR A 1 214 ? -8.867 6.875 3.471 1 93.88 214 TYR A O 1
ATOM 1657 N N . ARG A 1 215 ? -8.953 6.953 1.271 1 95.19 215 ARG A N 1
ATOM 1658 C CA . ARG A 1 215 ? -7.512 6.734 1.17 1 95.19 215 ARG A CA 1
ATOM 1659 C C . ARG A 1 215 ? -6.766 8.055 1.027 1 95.19 215 ARG A C 1
ATOM 1661 O O . ARG A 1 215 ? -7.207 8.945 0.297 1 95.19 215 ARG A O 1
ATOM 1668 N N . ASN A 1 216 ? -5.691 8.227 1.736 1 95.94 216 ASN A N 1
ATOM 1669 C CA . ASN A 1 216 ? -4.836 9.406 1.672 1 95.94 216 ASN A CA 1
ATOM 1670 C C . ASN A 1 216 ? -3.359 9.031 1.687 1 95.94 216 ASN A C 1
ATOM 1672 O O . ASN A 1 216 ? -2.922 8.25 2.537 1 95.94 216 ASN A O 1
ATOM 1676 N N . ALA A 1 217 ? -2.602 9.555 0.729 1 97.19 217 ALA A N 1
ATOM 1677 C CA . ALA A 1 217 ? -1.152 9.367 0.738 1 97.19 217 ALA A CA 1
ATOM 1678 C C . ALA A 1 217 ? -0.515 10.078 1.928 1 97.19 217 ALA A C 1
ATOM 1680 O O . ALA A 1 217 ? -1.112 10.992 2.506 1 97.19 217 ALA A O 1
ATOM 1681 N N . ILE A 1 218 ? 0.633 9.68 2.291 1 98.44 218 ILE A N 1
ATOM 1682 C CA . ILE A 1 218 ? 1.359 10.312 3.387 1 98.44 218 ILE A CA 1
ATOM 1683 C C . ILE A 1 218 ? 2.459 11.211 2.828 1 98.44 218 ILE A C 1
ATOM 1685 O O . ILE A 1 218 ? 2.697 12.305 3.342 1 98.44 218 ILE A O 1
ATOM 1689 N N . PHE A 1 219 ? 3.15 10.742 1.795 1 98.56 219 PHE A N 1
ATOM 1690 C CA . PHE A 1 219 ? 4.113 11.562 1.071 1 98.56 219 PHE A CA 1
ATOM 1691 C C . PHE A 1 219 ? 3.723 11.688 -0.396 1 98.56 219 PHE A C 1
ATOM 1693 O O . PHE A 1 219 ? 3.125 10.773 -0.966 1 98.56 219 PHE A O 1
ATOM 1700 N N . GLY A 1 220 ? 3.994 12.766 -0.983 1 97.5 220 GLY A N 1
ATOM 1701 C CA . GLY A 1 220 ? 3.854 13.023 -2.406 1 97.5 220 GLY A CA 1
ATOM 1702 C C . GLY A 1 220 ? 4.914 13.969 -2.947 1 97.5 220 GLY A C 1
ATOM 1703 O O . GLY A 1 220 ? 5.285 14.938 -2.285 1 97.5 220 GLY A O 1
ATOM 1704 N N . TYR A 1 221 ? 5.43 13.648 -4.059 1 97.5 221 TYR A N 1
ATOM 1705 C CA . TYR A 1 221 ? 6.438 14.469 -4.715 1 97.5 221 TYR A CA 1
ATOM 1706 C C . TYR A 1 221 ? 5.906 15.047 -6.023 1 97.5 221 TYR A C 1
ATOM 1708 O O . TYR A 1 221 ? 5.719 14.312 -7 1 97.5 221 TYR A O 1
ATOM 1716 N N . HIS A 1 222 ? 5.621 16.312 -6.016 1 95.12 222 HIS A N 1
ATOM 1717 C CA . HIS A 1 222 ? 5.027 17 -7.156 1 95.12 222 HIS A CA 1
ATOM 1718 C C . HIS A 1 222 ? 5.703 18.344 -7.406 1 95.12 222 HIS A C 1
ATOM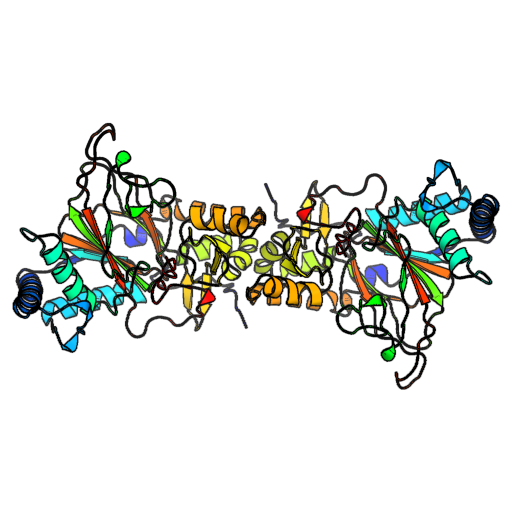 1720 O O . HIS A 1 222 ? 5.926 19.109 -6.469 1 95.12 222 HIS A O 1
ATOM 1726 N N . ASN A 1 223 ? 6.027 18.609 -8.617 1 93.62 223 ASN A N 1
ATOM 1727 C CA . ASN A 1 223 ? 6.629 19.891 -9.016 1 93.62 223 ASN A CA 1
ATOM 1728 C C . ASN A 1 223 ? 7.895 20.172 -8.219 1 93.62 223 ASN A C 1
ATOM 1730 O O . ASN A 1 223 ? 8.094 21.297 -7.75 1 93.62 223 ASN A O 1
ATOM 1734 N N . GLY A 1 224 ? 8.625 19.156 -7.961 1 94.12 224 GLY A N 1
ATOM 1735 C CA . GLY A 1 224 ? 9.922 19.297 -7.332 1 94.12 224 GLY A CA 1
ATOM 1736 C C . GLY A 1 224 ? 9.844 19.5 -5.828 1 94.12 224 GLY A C 1
ATOM 1737 O O . GLY A 1 224 ? 10.836 19.844 -5.188 1 94.12 224 GLY A O 1
ATOM 1738 N N . GLN A 1 225 ? 8.617 19.281 -5.281 1 95.5 225 GLN A N 1
ATOM 1739 C CA . GLN A 1 225 ? 8.438 19.484 -3.848 1 95.5 225 GLN A CA 1
ATOM 1740 C C . GLN A 1 225 ? 7.832 18.25 -3.191 1 95.5 225 GLN A C 1
ATOM 1742 O O . GLN A 1 225 ? 6.832 17.719 -3.674 1 95.5 225 GLN A O 1
ATOM 1747 N N . LEU A 1 226 ? 8.508 17.797 -2.131 1 97.62 226 LEU A N 1
ATOM 1748 C CA . LEU A 1 226 ? 7.945 16.734 -1.301 1 97.62 226 LEU A CA 1
ATOM 1749 C C . LEU A 1 226 ? 6.98 17.312 -0.268 1 97.62 226 LEU A C 1
ATOM 1751 O O . LEU A 1 226 ? 7.281 18.312 0.385 1 97.62 226 LEU A O 1
ATOM 1755 N N . SER A 1 227 ? 5.797 16.75 -0.177 1 97.94 227 SER A N 1
ATOM 1756 C CA . SER A 1 227 ? 4.801 17.125 0.813 1 97.94 227 SER A CA 1
ATOM 1757 C C . SER A 1 227 ? 4.383 15.938 1.672 1 97.94 227 SER A C 1
ATOM 1759 O O . SER A 1 227 ? 4.465 14.789 1.231 1 97.94 227 SER A O 1
ATOM 1761 N N . CYS A 1 228 ? 3.98 16.25 2.848 1 98.38 228 CYS A N 1
ATOM 1762 C CA . CYS A 1 228 ? 3.57 15.219 3.801 1 98.38 228 CYS A CA 1
ATOM 1763 C C . CYS A 1 228 ? 2.168 15.492 4.328 1 98.38 228 CYS A C 1
ATOM 1765 O O . CYS A 1 228 ? 1.788 16.656 4.52 1 98.38 228 CYS A O 1
ATOM 1767 N N . ARG A 1 229 ? 1.417 14.492 4.492 1 97.88 229 ARG A N 1
ATOM 1768 C CA . ARG A 1 229 ? 0.191 14.484 5.285 1 97.88 229 ARG A CA 1
ATOM 1769 C C . ARG A 1 229 ? 0.097 13.227 6.141 1 97.88 229 ARG A C 1
ATOM 1771 O O . ARG A 1 229 ? -0.135 12.133 5.621 1 97.88 229 ARG A O 1
ATOM 1778 N N . TYR A 1 230 ? 0.306 13.352 7.355 1 97.94 230 TYR A N 1
ATOM 1779 C CA . TYR A 1 230 ? 0.199 12.25 8.305 1 97.94 230 TYR A CA 1
ATOM 1780 C C . TYR A 1 230 ? -0.937 12.492 9.297 1 97.94 230 TYR A C 1
ATOM 1782 O O . TYR A 1 230 ? -0.736 13.109 10.344 1 97.94 230 TYR A O 1
ATOM 1790 N N . PHE A 1 231 ? -2.068 11.953 9.055 1 95.44 231 PHE A N 1
ATOM 1791 C CA . PHE A 1 231 ? -3.229 12.18 9.906 1 95.44 231 PHE A CA 1
ATOM 1792 C C . PHE A 1 231 ? -3.186 11.281 11.133 1 95.44 231 PHE A C 1
ATOM 1794 O O . PHE A 1 231 ? -2.193 10.586 11.359 1 95.44 231 PHE A O 1
ATOM 1801 N N . LEU A 1 232 ? -4.207 11.336 11.883 1 93.62 232 LEU A N 1
ATOM 1802 C CA . LEU A 1 232 ? -4.188 10.688 13.188 1 93.62 232 LEU A CA 1
ATOM 1803 C C . LEU A 1 232 ? -4.121 9.172 13.031 1 93.62 232 LEU A C 1
ATOM 1805 O O . LEU A 1 232 ? -4.906 8.586 12.281 1 93.62 232 LEU A O 1
ATOM 1809 N N . ARG A 1 233 ? -3.316 8.555 13.812 1 94.62 233 ARG A N 1
ATOM 1810 C CA . ARG A 1 233 ? -3.047 7.121 13.773 1 94.62 233 ARG A CA 1
ATOM 1811 C C . ARG A 1 233 ? -4.32 6.32 14.023 1 94.62 233 ARG A C 1
ATOM 1813 O O . ARG A 1 233 ? -4.562 5.312 13.352 1 94.62 233 ARG A O 1
ATOM 1820 N N . ASN A 1 234 ? -5.062 6.699 14.969 1 92.5 234 ASN A N 1
ATOM 1821 C CA . ASN A 1 234 ? -6.258 5.934 15.312 1 92.5 234 ASN A CA 1
ATOM 1822 C C . ASN A 1 234 ? -7.254 5.898 14.156 1 92.5 234 ASN A C 1
ATOM 1824 O O . ASN A 1 234 ? -7.992 4.93 14 1 92.5 234 ASN A O 1
ATOM 1828 N N . PHE A 1 235 ? -7.277 6.977 13.336 1 93.25 235 PHE A N 1
ATOM 1829 C CA . PHE A 1 235 ? -8.125 6.988 12.148 1 93.25 235 PHE A CA 1
ATOM 1830 C C . PHE A 1 235 ? -7.59 6.027 11.094 1 93.25 235 PHE A C 1
ATOM 1832 O O . PHE A 1 235 ? -8.367 5.391 10.383 1 93.25 235 PHE A O 1
ATOM 1839 N N . ALA A 1 236 ? -6.328 5.934 10.992 1 94.81 236 ALA A N 1
ATOM 1840 C CA . ALA A 1 236 ? -5.699 5 10.062 1 94.81 236 ALA A CA 1
ATOM 1841 C C . ALA A 1 236 ? -5.914 3.557 10.5 1 94.81 236 ALA A C 1
ATOM 1843 O O . ALA A 1 236 ? -6.188 2.682 9.672 1 94.81 236 ALA A O 1
ATOM 1844 N N . ASP A 1 237 ? -5.812 3.318 11.781 1 94.06 237 ASP A N 1
ATOM 1845 C CA . ASP A 1 237 ? -5.918 1.967 12.32 1 94.06 237 ASP A CA 1
ATOM 1846 C C . ASP A 1 237 ? -7.32 1.4 12.117 1 94.06 237 ASP A C 1
ATOM 1848 O O . ASP A 1 237 ? -7.488 0.192 11.945 1 94.06 237 ASP A O 1
ATOM 1852 N N . SER A 1 238 ? -8.273 2.271 12.156 1 94.94 238 SER A N 1
ATOM 1853 C CA . SER A 1 238 ? -9.648 1.784 12.039 1 94.94 238 SER A CA 1
ATOM 1854 C C . SER A 1 238 ? -10.156 1.883 10.602 1 94.94 238 SER A C 1
ATOM 1856 O O . SER A 1 238 ? -11.18 1.298 10.266 1 94.94 238 SER A O 1
ATOM 1858 N N . GLY A 1 239 ? -9.469 2.615 9.75 1 95 239 GLY A N 1
ATOM 1859 C CA . GLY A 1 239 ? -9.938 2.902 8.406 1 95 239 GLY A CA 1
ATOM 1860 C C . GLY A 1 239 ? -10.188 1.651 7.582 1 95 239 GLY A C 1
ATOM 1861 O O . GLY A 1 239 ? -11.297 1.454 7.07 1 95 239 GLY A O 1
ATOM 1862 N N . THR A 1 240 ? -9.227 0.773 7.52 1 94.12 240 THR A N 1
ATOM 1863 C CA . THR A 1 240 ? -9.328 -0.441 6.719 1 94.12 240 THR A CA 1
ATOM 1864 C C . THR A 1 240 ? -10.414 -1.361 7.262 1 94.12 240 THR A C 1
ATOM 1866 O O . THR A 1 240 ? -11.172 -1.96 6.492 1 94.12 240 THR A O 1
ATOM 1869 N N . ALA A 1 241 ? -10.477 -1.456 8.531 1 93.94 241 ALA A N 1
ATOM 1870 C CA . ALA A 1 241 ? -11.484 -2.307 9.172 1 93.94 241 ALA A CA 1
ATOM 1871 C C . ALA A 1 241 ? -12.891 -1.844 8.812 1 93.94 241 ALA A C 1
ATOM 1873 O O . ALA A 1 241 ? -13.797 -2.664 8.656 1 93.94 241 ALA A O 1
ATOM 1874 N N . LYS A 1 242 ? -13.062 -0.541 8.719 1 93.69 242 LYS A N 1
ATOM 1875 C CA . LYS A 1 242 ? -14.367 0.017 8.367 1 93.69 242 LYS A CA 1
ATOM 1876 C C . LYS A 1 242 ? -14.805 -0.434 6.977 1 93.69 242 LYS A C 1
ATOM 1878 O O . LYS A 1 242 ? -16 -0.437 6.668 1 93.69 242 LYS A O 1
ATOM 1883 N N . LEU A 1 243 ? -13.891 -0.806 6.207 1 93.25 243 LEU A N 1
ATOM 1884 C CA . LEU A 1 243 ? -14.18 -1.263 4.855 1 93.25 243 LEU A CA 1
ATOM 1885 C C . LEU A 1 243 ? -14.312 -2.781 4.809 1 93.25 243 LEU A C 1
ATOM 1887 O O . LEU A 1 243 ? -14.531 -3.357 3.74 1 93.25 243 LEU A O 1
ATOM 1891 N N . GLY A 1 244 ? -14.086 -3.453 5.934 1 91.62 244 GLY A N 1
ATOM 1892 C CA . GLY A 1 244 ? -14.258 -4.895 6.008 1 91.62 244 GLY A CA 1
ATOM 1893 C C . GLY A 1 244 ? -12.977 -5.664 5.762 1 91.62 244 GLY A C 1
ATOM 1894 O O . GLY A 1 244 ? -13.008 -6.855 5.445 1 91.62 244 GLY A O 1
ATOM 1895 N N . PHE A 1 245 ? -11.844 -4.996 5.891 1 94.31 245 PHE A N 1
ATOM 1896 C CA . PHE A 1 245 ? -10.57 -5.645 5.621 1 94.31 245 PHE A CA 1
ATOM 1897 C C . PHE A 1 245 ? -9.641 -5.527 6.824 1 94.31 245 PHE A C 1
ATOM 1899 O O . PHE A 1 245 ? -9.828 -4.664 7.684 1 94.31 245 PHE A O 1
ATOM 1906 N N . GLU A 1 246 ? -8.695 -6.398 6.844 1 92.88 246 GLU A N 1
ATOM 1907 C CA . GLU A 1 246 ? -7.609 -6.262 7.812 1 92.88 246 GLU A CA 1
ATOM 1908 C C . GLU A 1 246 ? -6.484 -5.387 7.262 1 92.88 246 GLU A C 1
ATOM 1910 O O . GLU A 1 246 ? -6.102 -5.52 6.098 1 92.88 246 GLU A O 1
ATOM 1915 N N . GLN A 1 247 ? -6.059 -4.441 8.094 1 95.25 247 GLN A N 1
ATOM 1916 C CA . GLN A 1 247 ? -4.914 -3.637 7.684 1 95.25 247 GLN A CA 1
ATOM 1917 C C . GLN A 1 247 ? -3.662 -4.492 7.535 1 95.25 247 GLN A C 1
ATOM 1919 O O . GLN A 1 247 ? -3.318 -5.266 8.43 1 95.25 247 GLN A O 1
ATOM 1924 N N . PRO A 1 248 ? -2.998 -4.43 6.434 1 95.38 248 PRO A N 1
ATOM 1925 C CA . PRO A 1 248 ? -1.765 -5.207 6.281 1 95.38 248 PRO A CA 1
ATOM 1926 C C . PRO A 1 248 ? -0.731 -4.891 7.359 1 95.38 248 PRO A C 1
ATOM 1928 O O . PRO A 1 248 ? -0.557 -3.729 7.734 1 95.38 248 PRO A O 1
ATOM 1931 N N . GLU A 1 249 ? -0.049 -5.859 7.777 1 95.31 249 GLU A N 1
ATOM 1932 C CA . GLU A 1 249 ? 0.942 -5.695 8.836 1 95.31 249 GLU A CA 1
ATOM 1933 C C . GLU A 1 249 ? 2.066 -4.762 8.398 1 95.31 249 GLU A C 1
ATOM 1935 O O . GLU A 1 249 ? 2.619 -4.02 9.219 1 95.31 249 GLU A O 1
ATOM 1940 N N . VAL A 1 250 ? 2.408 -4.797 7.184 1 97.19 250 VAL A N 1
ATOM 1941 C CA . VAL A 1 250 ? 3.51 -3.977 6.691 1 97.19 250 VAL A CA 1
ATOM 1942 C C . VAL A 1 250 ? 3.1 -2.506 6.695 1 97.19 250 VAL A C 1
ATOM 1944 O O . VAL A 1 250 ? 3.941 -1.62 6.863 1 97.19 250 VAL A O 1
ATOM 1947 N N . GLU A 1 251 ? 1.86 -2.207 6.48 1 97.31 251 GLU A N 1
ATOM 1948 C CA . GLU A 1 251 ? 1.369 -0.838 6.613 1 97.31 251 GLU A CA 1
ATOM 1949 C C . GLU A 1 251 ? 1.498 -0.342 8.047 1 97.31 251 GLU A C 1
ATOM 1951 O O . GLU A 1 251 ? 1.901 0.799 8.281 1 97.31 251 GLU A O 1
ATOM 1956 N N . LYS A 1 252 ? 1.131 -1.2 8.953 1 97 252 LYS A N 1
ATOM 1957 C CA . LYS A 1 252 ? 1.317 -0.864 10.359 1 97 252 LYS A CA 1
ATOM 1958 C C . LYS A 1 252 ? 2.787 -0.599 10.672 1 97 252 LYS A C 1
ATOM 1960 O O . LYS A 1 252 ? 3.113 0.352 11.383 1 97 252 LYS A O 1
ATOM 1965 N N . LEU A 1 253 ? 3.6 -1.461 10.117 1 97.62 253 LEU A N 1
ATOM 1966 C CA . LEU A 1 253 ? 5.035 -1.286 10.297 1 97.62 253 LEU A CA 1
ATOM 1967 C C . LEU A 1 253 ? 5.488 0.072 9.766 1 97.62 253 LEU A C 1
ATOM 1969 O O . LEU A 1 253 ? 6.301 0.75 10.398 1 97.62 253 LEU A O 1
ATOM 1973 N N . ALA A 1 254 ? 4.98 0.449 8.617 1 98.38 254 ALA A N 1
ATOM 1974 C CA . ALA A 1 254 ? 5.332 1.736 8.023 1 98.38 254 ALA A CA 1
ATOM 1975 C C . ALA A 1 254 ? 4.938 2.891 8.938 1 98.38 254 ALA A C 1
ATOM 1977 O O . ALA A 1 254 ? 5.73 3.803 9.18 1 98.38 254 ALA A O 1
ATOM 1978 N N . LEU A 1 255 ? 3.73 2.84 9.469 1 98.31 255 LEU A N 1
ATOM 1979 C CA . LEU A 1 255 ? 3.248 3.895 10.352 1 98.31 255 LEU A CA 1
ATOM 1980 C C . LEU A 1 255 ? 4.043 3.922 11.656 1 98.31 255 LEU A C 1
ATOM 1982 O O . LEU A 1 255 ? 4.414 4.992 12.141 1 98.31 255 LEU A O 1
ATOM 1986 N N . ASP A 1 256 ? 4.312 2.748 12.172 1 97.94 256 ASP A N 1
ATOM 1987 C CA . ASP A 1 256 ? 5.133 2.648 13.375 1 97.94 256 ASP A CA 1
ATOM 1988 C C . ASP A 1 256 ? 6.516 3.26 13.156 1 97.94 256 ASP A C 1
ATOM 1990 O O . ASP A 1 256 ? 7.035 3.971 14.016 1 97.94 256 ASP A O 1
ATOM 1994 N N . THR A 1 257 ? 7.102 2.932 12.008 1 98.62 257 THR A N 1
ATOM 1995 C CA . THR A 1 257 ? 8.445 3.412 11.688 1 98.62 257 THR A CA 1
ATOM 1996 C C . THR A 1 257 ? 8.461 4.934 11.57 1 98.62 257 THR A C 1
ATOM 1998 O O . THR A 1 257 ? 9.359 5.594 12.094 1 98.62 257 THR A O 1
ATOM 2001 N N . PHE A 1 258 ? 7.477 5.488 10.938 1 98.81 258 PHE A N 1
ATOM 2002 C CA . PHE A 1 258 ? 7.34 6.934 10.82 1 98.81 258 PHE A CA 1
ATOM 2003 C C . PHE A 1 258 ? 7.309 7.582 12.203 1 98.81 258 PHE A C 1
ATOM 2005 O O . PHE A 1 258 ? 8.07 8.508 12.477 1 98.81 258 PHE A O 1
ATOM 2012 N N . GLU A 1 259 ? 6.477 7.082 13.055 1 98.62 259 GLU A N 1
ATOM 2013 C CA . GLU A 1 259 ? 6.285 7.656 14.383 1 98.62 259 GLU A CA 1
ATOM 2014 C C . GLU A 1 259 ? 7.527 7.465 15.25 1 98.62 259 GLU A C 1
ATOM 2016 O O . GLU A 1 259 ? 7.859 8.328 16.062 1 98.62 259 GLU A O 1
ATOM 2021 N N . GLU A 1 260 ? 8.133 6.312 15.078 1 98.62 260 GLU A N 1
ATOM 2022 C CA . GLU A 1 260 ? 9.367 6.066 15.82 1 98.62 260 GLU A CA 1
ATOM 2023 C C . GLU A 1 260 ? 10.438 7.098 15.469 1 98.62 260 GLU A C 1
ATOM 2025 O O . GLU A 1 260 ? 11.102 7.637 16.359 1 98.62 260 GLU A O 1
ATOM 2030 N N . ILE A 1 261 ? 10.641 7.379 14.18 1 98.81 261 ILE A N 1
ATOM 2031 C CA . ILE A 1 261 ? 11.633 8.352 13.734 1 98.81 261 ILE A CA 1
ATOM 2032 C C . ILE A 1 261 ? 11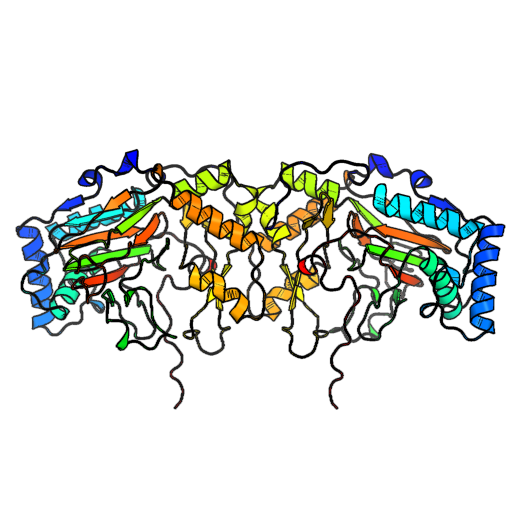.273 9.734 14.273 1 98.81 261 ILE A C 1
ATOM 2034 O O . ILE A 1 261 ? 12.133 10.453 14.789 1 98.81 261 ILE A O 1
ATOM 2038 N N . ALA A 1 262 ? 9.992 10.141 14.164 1 98.69 262 ALA A N 1
ATOM 2039 C CA . ALA A 1 262 ? 9.531 11.438 14.641 1 98.69 262 ALA A CA 1
ATOM 2040 C C . ALA A 1 262 ? 9.781 11.594 16.141 1 98.69 262 ALA A C 1
ATOM 2042 O O . ALA A 1 262 ? 10.062 12.695 16.625 1 98.69 262 ALA A O 1
ATOM 2043 N N . SER A 1 263 ? 9.727 10.492 16.859 1 98.06 263 SER A N 1
ATOM 2044 C CA . SER A 1 263 ? 9.75 10.516 18.328 1 98.06 263 SER A CA 1
ATOM 2045 C C . SER A 1 263 ? 11.172 10.484 18.859 1 98.06 263 SER A C 1
ATOM 2047 O O . SER A 1 263 ? 11.398 10.617 20.062 1 98.06 263 SER A O 1
ATOM 2049 N N . ARG A 1 264 ? 12.133 10.203 17.969 1 98.31 264 ARG A N 1
ATOM 2050 C CA . ARG A 1 264 ? 13.516 10.266 18.438 1 98.31 264 ARG A CA 1
ATOM 2051 C C . ARG A 1 264 ? 13.828 11.633 19.047 1 98.31 264 ARG A C 1
ATOM 2053 O O . ARG A 1 264 ? 13.492 12.664 18.453 1 98.31 264 ARG A O 1
ATOM 2060 N N . PRO A 1 265 ? 14.438 11.688 20.219 1 97.56 265 PRO A N 1
ATOM 2061 C CA . PRO A 1 265 ? 14.617 12.945 20.938 1 97.56 265 PRO A CA 1
ATOM 2062 C C . PRO A 1 265 ? 15.32 14.016 20.109 1 97.56 265 PRO A C 1
ATOM 2064 O O . PRO A 1 265 ? 15.039 15.203 20.266 1 97.56 265 PRO A O 1
ATOM 2067 N N . GLU A 1 266 ? 16.141 13.656 19.219 1 98.5 266 GLU A N 1
ATOM 2068 C CA . GLU A 1 266 ? 16.906 14.602 18.422 1 98.5 266 GLU A CA 1
ATOM 2069 C C . GLU A 1 266 ? 16.094 15.109 17.234 1 98.5 266 GLU A C 1
ATOM 2071 O O . GLU A 1 266 ? 16.516 16.031 16.531 1 98.5 266 GLU A O 1
ATOM 2076 N N . ASN A 1 267 ? 14.852 14.578 17.062 1 98.69 267 ASN A N 1
ATOM 2077 C CA . ASN A 1 267 ? 14.148 14.867 15.82 1 98.69 267 ASN A CA 1
ATOM 2078 C C . ASN A 1 267 ? 12.977 15.82 16.047 1 98.69 267 ASN A C 1
ATOM 2080 O O . ASN A 1 267 ? 12.211 16.109 15.117 1 98.69 267 ASN A O 1
ATOM 2084 N N . HIS A 1 268 ? 12.758 16.281 17.25 1 97.94 268 HIS A N 1
ATOM 2085 C CA . HIS A 1 268 ? 11.633 17.172 17.453 1 97.94 268 HIS A CA 1
ATOM 2086 C C . HIS A 1 268 ? 11.953 18.234 18.5 1 97.94 268 HIS A C 1
ATOM 2088 O O . HIS A 1 268 ? 12.852 18.047 19.312 1 97.94 268 HIS A O 1
ATOM 2094 N N . VAL A 1 269 ? 11.273 19.328 18.406 1 96.94 269 VAL A N 1
ATOM 2095 C CA . VAL A 1 269 ? 11.367 20.406 19.375 1 96.94 269 VAL A CA 1
ATOM 2096 C C . VAL A 1 269 ? 10.031 20.594 20.078 1 96.94 269 VAL A C 1
ATOM 2098 O O . VAL A 1 26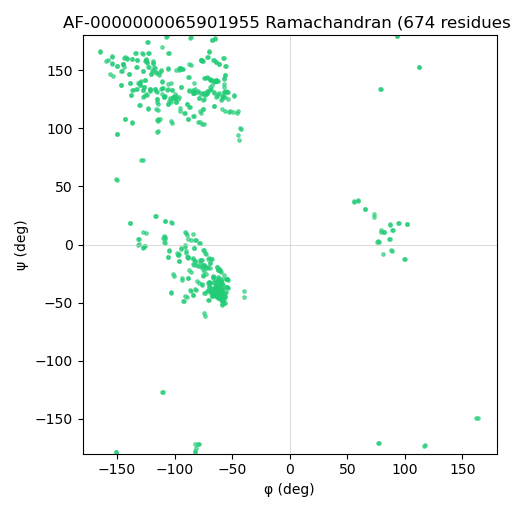9 ? 8.984 20.234 19.547 1 96.94 269 VAL A O 1
ATOM 2101 N N . SER A 1 270 ? 10.078 20.984 21.312 1 93.06 270 SER A N 1
ATOM 2102 C CA . SER A 1 270 ? 8.875 21.203 22.109 1 93.06 270 SER A CA 1
ATOM 2103 C C . SER A 1 270 ? 8.781 22.656 22.562 1 93.06 270 SER A C 1
ATOM 2105 O O . SER A 1 270 ? 9.797 23.328 22.719 1 93.06 270 SER A O 1
ATOM 2107 N N . MET A 1 271 ? 7.531 23.062 22.703 1 88.75 271 MET A N 1
ATOM 2108 C CA . MET A 1 271 ? 7.309 24.406 23.219 1 88.75 271 MET A CA 1
ATOM 2109 C C . MET A 1 271 ? 6.051 24.469 24.078 1 88.75 271 MET A C 1
ATOM 2111 O O . MET A 1 271 ? 5.141 23.656 23.906 1 88.75 271 MET A O 1
ATOM 2115 N N . ARG A 1 272 ? 6.141 25.344 25 1 89 272 ARG A N 1
ATOM 2116 C CA . ARG A 1 272 ? 4.969 25.672 25.797 1 89 272 ARG A CA 1
ATOM 2117 C C . ARG A 1 272 ? 4.445 27.062 25.438 1 89 272 ARG A C 1
ATOM 2119 O O . ARG A 1 272 ? 5.199 28.047 25.469 1 89 272 ARG A O 1
ATOM 2126 N N . LEU A 1 273 ? 3.221 27.141 25.141 1 92.19 273 LEU A N 1
ATOM 2127 C CA . LEU A 1 273 ? 2.635 28.406 24.688 1 92.19 273 LEU A CA 1
ATOM 2128 C C . LEU A 1 273 ? 2.176 29.25 25.859 1 92.19 273 LEU A C 1
ATOM 2130 O O . LEU A 1 273 ? 1.747 28.719 26.891 1 92.19 273 LEU A O 1
ATOM 2134 N N . GLU A 1 274 ? 2.334 30.5 25.719 1 93.12 274 GLU A N 1
ATOM 2135 C CA . GLU A 1 274 ? 1.767 31.469 26.641 1 93.12 274 GLU A CA 1
ATOM 2136 C C . GLU A 1 274 ? 0.578 32.188 26.031 1 93.12 274 GLU A C 1
ATOM 2138 O O . GLU A 1 274 ? 0.474 32.312 24.797 1 93.12 274 GLU A O 1
ATOM 2143 N N . PRO A 1 275 ? -0.327 32.625 26.953 1 95.44 275 PRO A N 1
ATOM 2144 C CA . PRO A 1 275 ? -1.438 33.406 26.391 1 95.44 275 PRO A CA 1
ATOM 2145 C C . PRO A 1 275 ? -0.968 34.5 25.438 1 95.44 275 PRO A C 1
ATOM 2147 O O . PRO A 1 275 ? -0.065 35.281 25.781 1 95.44 275 PRO A O 1
ATOM 2150 N N . GLY A 1 276 ? -1.561 34.5 24.25 1 97.5 276 GLY A N 1
ATOM 2151 C CA . GLY A 1 276 ? -1.165 35.5 23.25 1 97.5 276 GLY A CA 1
ATOM 2152 C C . GLY A 1 276 ? -0.209 34.938 22.219 1 97.5 276 GLY A C 1
ATOM 2153 O O . GLY A 1 276 ? 0.015 35.562 21.172 1 97.5 276 GLY A O 1
ATOM 2154 N N . ASP A 1 277 ? 0.324 33.75 22.5 1 97.19 277 ASP A N 1
ATOM 2155 C CA . ASP A 1 277 ? 1.136 33.062 21.5 1 97.19 277 ASP A CA 1
ATOM 2156 C C . ASP A 1 277 ? 0.258 32.406 20.453 1 97.19 277 ASP A C 1
ATOM 2158 O O . ASP A 1 277 ? -0.749 31.766 20.781 1 97.19 277 ASP A O 1
ATOM 2162 N N . MET A 1 278 ? 0.583 32.656 19.203 1 98.19 278 MET A N 1
ATOM 2163 C CA . MET A 1 278 ? -0.017 31.891 18.094 1 98.19 278 MET A CA 1
ATOM 2164 C C . MET A 1 278 ? 1.026 31.031 17.391 1 98.19 278 MET A C 1
ATOM 2166 O O . MET A 1 278 ? 1.896 31.562 16.688 1 98.19 278 MET A O 1
ATOM 2170 N N . GLN A 1 279 ? 0.926 29.766 17.609 1 97.5 279 GLN A N 1
ATOM 2171 C CA . GLN A 1 279 ? 1.829 28.812 16.984 1 97.5 279 GLN A CA 1
ATOM 2172 C C . GLN A 1 279 ? 1.353 28.453 15.57 1 97.5 279 GLN A C 1
ATOM 2174 O O . GLN A 1 279 ? 0.17 28.188 15.367 1 97.5 279 GLN A O 1
ATOM 2179 N N . LEU A 1 280 ? 2.293 28.531 14.617 1 98.31 280 LEU A N 1
ATOM 2180 C CA . LEU A 1 280 ? 2.016 28.203 13.219 1 98.31 280 LEU A CA 1
ATOM 2181 C C . LEU A 1 280 ? 2.922 27.078 12.734 1 98.31 280 LEU A C 1
ATOM 2183 O O . LEU A 1 280 ? 4.133 27.125 12.961 1 98.31 280 LEU A O 1
ATOM 2187 N N . VAL A 1 281 ? 2.338 26.125 12.109 1 98.5 281 VAL A N 1
ATOM 2188 C CA . VAL A 1 281 ? 3.131 25.062 11.5 1 98.5 281 VAL A CA 1
ATOM 2189 C C . VAL A 1 281 ? 2.678 24.844 10.055 1 98.5 281 VAL A C 1
ATOM 2191 O O . VAL A 1 281 ? 1.489 24.953 9.75 1 98.5 281 VAL A O 1
ATOM 2194 N N . ASP A 1 282 ? 3.623 24.641 9.156 1 98.5 282 ASP A N 1
ATOM 2195 C CA . ASP A 1 282 ? 3.34 24.203 7.793 1 98.5 282 ASP A CA 1
ATOM 2196 C C . ASP A 1 282 ? 3.17 22.688 7.719 1 98.5 282 ASP A C 1
ATOM 2198 O O . ASP A 1 282 ? 4.152 21.953 7.781 1 98.5 282 ASP A O 1
ATOM 2202 N N . ASP A 1 283 ? 1.985 22.234 7.48 1 98.12 283 ASP A N 1
ATOM 2203 C CA . ASP A 1 283 ? 1.633 20.828 7.535 1 98.12 283 ASP A CA 1
ATOM 2204 C C . ASP A 1 283 ? 2.191 20.078 6.328 1 98.12 283 ASP A C 1
ATOM 2206 O O . ASP A 1 283 ? 2.184 18.844 6.297 1 98.12 283 ASP A O 1
ATOM 2210 N N . ASN A 1 284 ? 2.746 20.781 5.367 1 98.12 284 ASN A N 1
ATOM 2211 C CA . ASN A 1 284 ? 3.387 20.125 4.23 1 98.12 284 ASN A CA 1
ATOM 2212 C C . ASN A 1 284 ? 4.746 19.547 4.609 1 98.12 284 ASN A C 1
ATOM 2214 O O . ASN A 1 284 ? 5.215 18.594 3.992 1 98.12 284 ASN A O 1
ATOM 2218 N N . VAL A 1 285 ? 5.359 20.188 5.648 1 98.69 285 VAL A N 1
ATOM 2219 C CA . VAL A 1 285 ? 6.762 19.828 5.832 1 98.69 285 VAL A CA 1
ATOM 2220 C C . VAL A 1 285 ? 7.02 19.484 7.297 1 98.69 285 VAL A C 1
ATOM 2222 O O . VAL A 1 285 ? 8.148 19.141 7.676 1 98.69 285 VAL A O 1
ATOM 2225 N N . THR A 1 286 ? 5.957 19.562 8.156 1 98.75 286 THR A N 1
ATOM 2226 C CA . THR A 1 286 ? 6.109 19.219 9.562 1 98.75 286 THR A CA 1
ATOM 2227 C C . THR A 1 286 ? 4.98 18.297 10.016 1 98.75 286 THR A C 1
ATOM 2229 O O . THR A 1 286 ? 3.951 18.188 9.352 1 98.75 286 THR A O 1
ATOM 2232 N N . VAL A 1 287 ? 5.234 17.609 11.055 1 98.69 287 VAL A N 1
ATOM 2233 C CA . VAL A 1 287 ? 4.203 16.953 11.852 1 98.69 287 VAL A CA 1
ATOM 2234 C C . VAL A 1 287 ? 4.293 17.406 13.305 1 98.69 287 VAL A C 1
ATOM 2236 O O . VAL A 1 287 ? 5.328 17.922 13.734 1 98.69 287 VAL A O 1
ATOM 2239 N N . HIS A 1 288 ? 3.172 17.281 13.984 1 98.06 288 HIS A N 1
ATOM 2240 C CA . HIS A 1 288 ? 3.166 17.781 15.352 1 98.06 288 HIS A CA 1
ATOM 2241 C C . HIS A 1 288 ? 2.371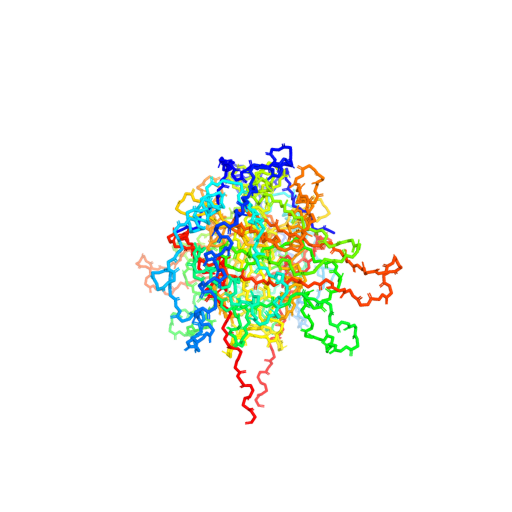 16.859 16.266 1 98.06 288 HIS A C 1
ATOM 2243 O O . HIS A 1 288 ? 1.648 15.984 15.805 1 98.06 288 HIS A O 1
ATOM 2249 N N . ARG A 1 289 ? 2.629 16.984 17.531 1 95.62 289 ARG A N 1
ATOM 2250 C CA . ARG A 1 289 ? 1.902 16.25 18.562 1 95.62 289 ARG A CA 1
ATOM 2251 C C . ARG A 1 289 ? 1.721 17.109 19.812 1 95.62 289 ARG A C 1
ATOM 2253 O O . ARG A 1 289 ? 2.383 18.141 19.969 1 95.62 289 ARG A O 1
ATOM 2260 N N . ARG A 1 290 ? 0.772 16.688 20.594 1 89.38 290 ARG A N 1
ATOM 2261 C CA . ARG A 1 290 ? 0.491 17.375 21.859 1 89.38 290 ARG A CA 1
ATOM 2262 C C . ARG A 1 290 ? 0.624 16.422 23.031 1 89.38 290 ARG A C 1
ATOM 2264 O O . ARG A 1 290 ? 0.117 15.289 23 1 89.38 290 ARG A O 1
ATOM 2271 N N . GLY A 1 291 ? 1.275 16.859 24.016 1 84.19 291 GLY A N 1
ATOM 2272 C CA . GLY A 1 291 ? 1.319 16.078 25.234 1 84.19 291 GLY A CA 1
ATOM 2273 C C . GLY A 1 291 ? 0.034 16.156 26.047 1 84.19 291 GLY A C 1
ATOM 2274 O O . GLY A 1 291 ? -0.78 17.062 25.828 1 84.19 291 GLY A O 1
ATOM 2275 N N . ALA A 1 292 ? -0.138 15.188 26.875 1 76.56 292 ALA A N 1
ATOM 2276 C CA . ALA A 1 292 ? -1.252 15.258 27.828 1 76.56 292 ALA A CA 1
ATOM 2277 C C . ALA A 1 292 ? -1.11 16.453 28.75 1 76.56 292 ALA A C 1
ATOM 2279 O O . ALA A 1 292 ? -0.011 16.984 28.938 1 76.56 292 ALA A O 1
ATOM 2280 N N . TYR A 1 293 ? -2.301 16.953 29.328 1 79.19 293 TYR A N 1
ATOM 2281 C CA . TYR A 1 293 ? -2.213 18.125 30.188 1 79.19 293 TYR A CA 1
ATOM 2282 C C . TYR A 1 293 ? -3.219 18.047 31.328 1 79.19 293 TYR A C 1
ATOM 2284 O O . TYR A 1 293 ? -4.195 17.297 31.25 1 79.19 293 TYR A O 1
ATOM 2292 N N . SER A 1 294 ? -2.916 18.734 32.406 1 75.31 294 SER A N 1
ATOM 2293 C CA . SER A 1 294 ? -3.756 18.781 33.594 1 75.31 294 SER A CA 1
ATOM 2294 C C . SER A 1 294 ? -3.477 20.047 34.406 1 75.31 294 SER A C 1
ATOM 2296 O O . SER A 1 294 ? -2.395 20.625 34.312 1 75.31 294 SER A O 1
ATOM 2298 N N . ASP A 1 295 ? -4.582 20.531 35.031 1 73 295 ASP A N 1
ATOM 2299 C CA . ASP A 1 295 ? -4.348 21.641 35.938 1 73 295 ASP A CA 1
ATOM 2300 C C . ASP A 1 295 ? -3.994 21.141 37.344 1 73 295 ASP A C 1
ATOM 2302 O O . ASP A 1 295 ? -3.596 21.922 38.219 1 73 295 ASP A O 1
ATOM 2306 N N . GLU A 1 296 ? -4.387 20 37.531 1 67.5 296 GLU A N 1
ATOM 2307 C CA . GLU A 1 296 ? -4.008 19.375 38.812 1 67.5 296 GLU A CA 1
ATOM 2308 C C . GLU A 1 296 ? -2.801 18.469 38.625 1 67.5 296 GLU A C 1
ATOM 2310 O O . GLU A 1 296 ? -2.607 17.875 37.562 1 67.5 296 GLU A O 1
ATOM 2315 N N . GLU A 1 297 ? -2.125 18.438 39.719 1 60 297 GLU A N 1
ATOM 2316 C CA . GLU A 1 297 ? -0.922 17.609 39.688 1 60 297 GLU A CA 1
ATOM 2317 C C . GLU A 1 297 ? -1.261 16.156 39.375 1 60 297 GLU A C 1
ATOM 2319 O O . GLU A 1 297 ? -0.495 15.469 38.688 1 60 297 GLU A O 1
ATOM 2324 N N . ASP A 1 298 ? -2.402 15.812 39.969 1 51.81 298 ASP A N 1
ATOM 2325 C CA . ASP A 1 298 ? -2.738 14.398 39.844 1 51.81 298 ASP A CA 1
ATOM 2326 C C . ASP A 1 298 ? -3.566 14.125 38.594 1 51.81 298 ASP A C 1
ATOM 2328 O O . ASP A 1 298 ? -3.973 12.992 38.344 1 51.81 298 ASP A O 1
ATOM 2332 N N . GLY A 1 299 ? -3.719 15.062 37.781 1 57.16 299 GLY A N 1
ATOM 2333 C CA . GLY A 1 299 ? -4.441 14.906 36.531 1 57.16 299 GLY A CA 1
ATOM 2334 C C . GLY A 1 299 ? -5.945 14.867 36.719 1 57.16 299 GLY A C 1
ATOM 2335 O O . GLY A 1 299 ? -6.68 14.555 35.781 1 57.16 299 GLY A O 1
ATOM 2336 N N . SER A 1 300 ? -6.484 15.016 37.938 1 52.84 300 SER A N 1
ATOM 2337 C CA . SER A 1 300 ? -7.859 14.711 38.344 1 52.84 300 SER A CA 1
ATOM 2338 C C . SER A 1 300 ? -8.828 15.781 37.844 1 52.84 300 SER A C 1
ATOM 2340 O O . SER A 1 300 ? -10.039 15.578 37.844 1 52.84 300 SER A O 1
ATOM 2342 N N . THR A 1 301 ? -8.336 17.016 37.438 1 57.5 301 THR A N 1
ATOM 2343 C CA . THR A 1 301 ? -9.336 18.047 37.219 1 57.5 301 THR A CA 1
ATOM 2344 C C . THR A 1 301 ? -9.305 18.516 35.75 1 57.5 301 THR A C 1
ATOM 2346 O O . THR A 1 301 ? -8.32 18.281 35.062 1 57.5 301 THR A O 1
ATOM 2349 N N . ASP A 1 302 ? -10.477 19.078 35.406 1 59.75 302 ASP A N 1
ATOM 2350 C CA . ASP A 1 302 ? -10.711 19.797 34.156 1 59.75 302 ASP A CA 1
ATOM 2351 C C . ASP A 1 302 ? -9.664 20.891 33.969 1 59.75 302 ASP A C 1
ATOM 2353 O O . ASP A 1 302 ? -9.156 21.469 34.906 1 59.75 302 ASP A O 1
ATOM 2357 N N . SER A 1 303 ? -9.016 20.859 32.875 1 66.62 303 SER A N 1
ATOM 2358 C CA . SER A 1 303 ? -7.957 21.828 32.562 1 66.62 303 SER A CA 1
ATOM 2359 C C . SER A 1 303 ? -8.531 23.109 32 1 66.62 303 SER A C 1
ATOM 2361 O O . SER A 1 303 ? -9.57 23.094 31.328 1 66.62 303 SER A O 1
ATOM 2363 N N . SER A 1 304 ? -7.938 24.188 32.469 1 79.25 304 SER A N 1
ATOM 2364 C CA . SER A 1 304 ? -8.312 25.516 31.984 1 79.25 304 SER A CA 1
ATOM 2365 C C . SER A 1 304 ? -7.691 25.812 30.625 1 79.25 304 SER A C 1
ATOM 2367 O O . SER A 1 304 ? -7.945 26.859 30.031 1 79.25 304 SER A O 1
ATOM 2369 N N . ARG A 1 305 ? -6.977 24.828 30.141 1 86.19 305 ARG A N 1
ATOM 2370 C CA . ARG A 1 305 ? -6.316 25.062 28.859 1 86.19 305 ARG A CA 1
ATOM 2371 C C . ARG A 1 305 ? -7.34 25.328 27.766 1 86.19 305 ARG A C 1
ATOM 2373 O O . ARG A 1 305 ? -8.32 24.609 27.625 1 86.19 305 ARG A O 1
ATOM 2380 N N . HIS A 1 306 ? -7.086 26.422 27.062 1 92 306 HIS A N 1
ATOM 2381 C CA . HIS A 1 306 ? -7.98 26.797 25.969 1 92 306 HIS A CA 1
ATOM 2382 C C . HIS A 1 306 ? -7.207 27.391 24.797 1 92 306 HIS A C 1
ATOM 2384 O O . HIS A 1 306 ? -6.664 28.484 24.891 1 92 306 HIS A O 1
ATOM 2390 N N . LEU A 1 307 ? -7.137 26.609 23.734 1 94.31 307 LEU A N 1
ATOM 2391 C CA . LEU A 1 307 ? -6.543 27.078 22.484 1 94.31 307 LEU A CA 1
ATOM 2392 C C . LEU A 1 307 ? -7.598 27.219 21.406 1 94.31 307 LEU A C 1
ATOM 2394 O O . LEU A 1 307 ? -8.617 26.516 21.422 1 94.31 307 LEU A O 1
ATOM 2398 N N . LEU A 1 308 ? -7.371 28.141 20.516 1 96.25 308 LEU A N 1
ATOM 2399 C CA . LEU A 1 308 ? -8.148 28.25 19.281 1 96.25 308 LEU A CA 1
ATOM 2400 C C . LEU A 1 308 ? -7.34 27.781 18.078 1 96.25 308 LEU A C 1
ATOM 2402 O O . LEU A 1 308 ? -6.172 28.156 17.938 1 96.25 308 LEU A O 1
ATOM 2406 N N . ARG A 1 309 ? -7.965 26.969 17.266 1 96.62 309 ARG A N 1
ATOM 2407 C CA . ARG A 1 309 ? -7.285 26.484 16.062 1 96.62 309 ARG A CA 1
ATOM 2408 C C . ARG A 1 309 ? -7.891 27.078 14.805 1 96.62 309 ARG A C 1
ATOM 2410 O O . ARG A 1 309 ? -9.117 27.188 14.688 1 96.62 309 ARG A O 1
ATOM 2417 N N . LEU A 1 310 ? -7.055 27.5 13.969 1 96.56 310 LEU A N 1
ATOM 2418 C CA . LEU A 1 310 ? -7.395 28.016 12.648 1 96.56 310 LEU A CA 1
ATOM 2419 C C . LEU A 1 310 ? -6.641 27.25 11.562 1 96.56 310 LEU A C 1
ATOM 2421 O O . LEU A 1 310 ? -5.434 27.016 11.68 1 96.56 310 LEU A O 1
ATOM 2425 N N . TRP A 1 311 ? -7.367 26.734 10.5 1 95.69 311 TRP A N 1
ATOM 2426 C CA . TRP A 1 311 ? -6.805 26.078 9.328 1 95.69 311 TRP A CA 1
ATOM 2427 C C . TRP A 1 311 ? -6.703 27.031 8.148 1 95.69 311 TRP A C 1
ATOM 2429 O O . TRP A 1 311 ? -7.691 27.672 7.777 1 95.69 311 TRP A O 1
ATOM 2439 N N . ILE A 1 312 ? -5.469 27.094 7.562 1 96.38 312 ILE A N 1
ATOM 2440 C CA . ILE A 1 312 ? -5.234 28.109 6.547 1 96.38 312 ILE A CA 1
ATOM 2441 C C . ILE A 1 312 ? -4.559 27.484 5.332 1 96.38 312 ILE A C 1
ATOM 2443 O O . ILE A 1 312 ? -3.617 26.703 5.473 1 96.38 312 ILE A O 1
ATOM 2447 N N . ASN A 1 313 ? -5.078 27.828 4.117 1 95.81 313 ASN A N 1
ATOM 2448 C CA . ASN A 1 313 ? -4.32 27.609 2.889 1 95.81 313 ASN A CA 1
ATOM 2449 C C . ASN A 1 313 ? -3.662 28.891 2.404 1 95.81 313 ASN A C 1
ATOM 2451 O O . ASN A 1 313 ? -4.32 29.938 2.301 1 95.81 313 ASN A O 1
ATOM 2455 N N . VAL A 1 314 ? -2.436 28.844 2.189 1 95 314 VAL A N 1
ATOM 2456 C CA . VAL A 1 314 ? -1.688 30.031 1.788 1 95 314 VAL A CA 1
ATOM 2457 C C . VAL A 1 314 ? -1.961 30.344 0.318 1 95 314 VAL A C 1
ATOM 2459 O O . VAL A 1 314 ? 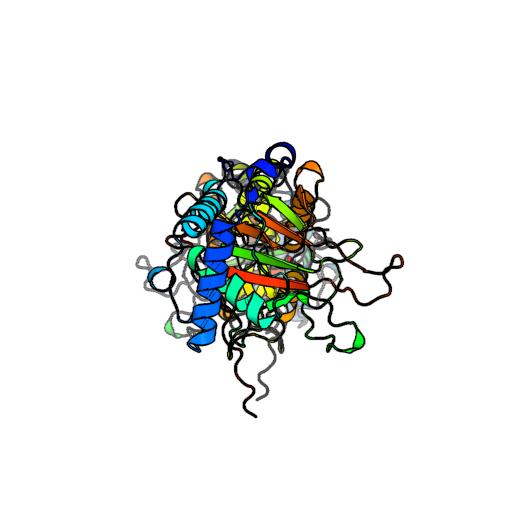-2.328 29.453 -0.453 1 95 314 VAL A O 1
ATOM 2462 N N . GLU A 1 315 ? -1.698 31.609 0.051 1 89.12 315 GLU A N 1
ATOM 2463 C CA . GLU A 1 315 ? -1.824 32.031 -1.343 1 89.12 315 GLU A CA 1
ATOM 2464 C C . GLU A 1 315 ? -0.69 31.453 -2.191 1 89.12 315 GLU A C 1
ATOM 2466 O O . GLU A 1 315 ? 0.47 31.469 -1.774 1 89.12 315 GLU A O 1
ATOM 2471 N N . ASN A 1 316 ? -0.904 30.875 -3.24 1 87 316 ASN A N 1
ATOM 2472 C CA . ASN A 1 316 ? 0.089 30.312 -4.156 1 87 316 ASN A CA 1
ATOM 2473 C C . ASN A 1 316 ? 0.847 29.156 -3.521 1 87 316 ASN A C 1
ATOM 2475 O O . ASN A 1 316 ? 2.053 29 -3.73 1 87 316 ASN A O 1
ATOM 2479 N N . GLY A 1 317 ? 0.178 28.516 -2.699 1 90.38 317 GLY A N 1
ATOM 2480 C CA . GLY A 1 317 ? 0.787 27.375 -2.041 1 90.38 317 GLY A CA 1
ATOM 2481 C C . GLY A 1 317 ? 1.127 26.234 -2.996 1 90.38 317 GLY A C 1
ATOM 2482 O O . GLY A 1 317 ? 0.875 26.344 -4.199 1 90.38 317 GLY A O 1
ATOM 2483 N N . ARG A 1 318 ? 1.724 25.203 -2.514 1 93.06 318 ARG A N 1
ATOM 2484 C CA . ARG A 1 318 ? 2.109 24.016 -3.266 1 93.06 318 ARG A CA 1
ATOM 2485 C C . ARG A 1 318 ? 0.905 23.391 -3.969 1 93.06 318 ARG A C 1
ATOM 2487 O O . ARG A 1 318 ? -0.213 23.438 -3.449 1 93.06 318 ARG A O 1
ATOM 2494 N N . GLN A 1 319 ? 1.254 22.859 -5.109 1 91.31 319 GLN A N 1
ATOM 2495 C CA . GLN A 1 319 ? 0.219 22.156 -5.844 1 91.31 319 GLN A CA 1
ATOM 2496 C C . GLN A 1 319 ? 0.477 20.641 -5.832 1 91.31 319 GLN A C 1
ATOM 2498 O O . GLN A 1 319 ? 1.586 20.203 -6.133 1 91.31 319 GLN A O 1
ATOM 2503 N N . PHE A 1 320 ? -0.531 19.906 -5.426 1 91 320 PHE A N 1
ATOM 2504 C CA . PHE A 1 320 ? -0.468 18.453 -5.445 1 91 320 PHE A CA 1
ATOM 2505 C C . PHE A 1 320 ? -1.863 17.844 -5.555 1 91 320 PHE A C 1
ATOM 2507 O O . PHE A 1 320 ? -2.861 18.547 -5.34 1 91 320 PHE A O 1
ATOM 2514 N N . PRO A 1 321 ? -1.945 16.594 -5.953 1 89.69 321 PRO A N 1
ATOM 2515 C CA . PRO A 1 321 ? -3.25 15.961 -6.145 1 89.69 321 PRO A CA 1
ATOM 2516 C C . PRO A 1 321 ? -4.047 15.852 -4.848 1 89.69 321 PRO A C 1
ATOM 2518 O O . PRO A 1 321 ? -3.465 15.82 -3.762 1 89.69 321 PRO A O 1
ATOM 2521 N N . THR A 1 322 ? -5.332 15.75 -5.004 1 89.88 322 THR A N 1
ATOM 2522 C CA . THR A 1 322 ? -6.246 15.648 -3.875 1 89.88 322 THR A CA 1
ATOM 2523 C C . THR A 1 322 ? -5.977 14.375 -3.074 1 89.88 322 THR A C 1
ATOM 2525 O O . THR A 1 322 ? -6.285 14.312 -1.882 1 89.88 322 THR A O 1
ATOM 2528 N N . SER A 1 323 ? -5.301 13.414 -3.695 1 91 323 SER A N 1
ATOM 2529 C CA . SER A 1 323 ? -5.023 12.141 -3.033 1 91 323 SER A CA 1
ATOM 2530 C C . SER A 1 323 ? -4.016 12.312 -1.904 1 91 323 SER A C 1
ATOM 2532 O O . SER A 1 323 ? -3.867 11.43 -1.057 1 91 323 SER A O 1
ATOM 2534 N N . LEU A 1 324 ? -3.332 13.414 -1.908 1 93.38 324 LEU A N 1
ATOM 2535 C CA . LEU A 1 324 ? -2.359 13.664 -0.85 1 93.38 324 LEU A CA 1
ATOM 2536 C C . LEU A 1 324 ? -3.018 14.352 0.343 1 93.38 324 LEU A C 1
ATOM 2538 O O . LEU A 1 324 ? -2.541 14.227 1.474 1 93.38 324 LEU A O 1
ATOM 2542 N N . SER A 1 325 ? -4.031 15.078 0.041 1 93.12 325 SER A N 1
ATOM 2543 C CA . SER A 1 325 ? -4.812 15.695 1.108 1 93.12 325 SER A CA 1
ATOM 2544 C C . SER A 1 325 ? -6.273 15.859 0.7 1 93.12 325 SER A C 1
ATOM 2546 O O . SER A 1 325 ? -6.66 16.906 0.177 1 93.12 325 SER A O 1
ATOM 2548 N N . THR A 1 326 ? -6.973 14.945 1.079 1 88.06 326 THR A N 1
ATOM 2549 C CA . THR A 1 326 ? -8.367 14.836 0.665 1 88.06 326 THR A CA 1
ATOM 2550 C C . THR A 1 326 ? -9.18 16.016 1.178 1 88.06 326 THR A C 1
ATOM 2552 O O . THR A 1 326 ? -10.055 16.531 0.473 1 88.06 326 THR A O 1
ATOM 2555 N N . HIS A 1 327 ? -8.797 16.578 2.33 1 88.19 327 HIS A N 1
ATOM 2556 C CA . HIS A 1 327 ? -9.602 17.609 2.971 1 88.19 327 HIS A CA 1
ATOM 2557 C C . HIS A 1 327 ? -8.852 18.922 3.043 1 88.19 327 HIS A C 1
ATOM 2559 O O . HIS A 1 327 ? -9.125 19.75 3.912 1 88.19 327 HIS A O 1
ATOM 2565 N N . ARG A 1 328 ? -7.934 19.062 2.158 1 92.5 328 ARG A N 1
ATOM 2566 C CA . ARG A 1 328 ? -7.113 20.266 2.168 1 92.5 328 ARG A CA 1
ATOM 2567 C C . ARG A 1 328 ? -7.977 21.516 2.113 1 92.5 328 ARG A C 1
ATOM 2569 O O . ARG A 1 328 ? -7.688 22.516 2.787 1 92.5 328 ARG A O 1
ATOM 2576 N N . TRP A 1 329 ? -9.07 21.469 1.384 1 88.88 329 TRP A N 1
ATOM 2577 C CA . TRP A 1 329 ? -9.883 22.656 1.116 1 88.88 329 TRP A CA 1
ATOM 2578 C C . TRP A 1 329 ? -11.141 22.656 1.979 1 88.88 329 TRP A C 1
ATOM 2580 O O . TRP A 1 329 ? -12.109 23.359 1.674 1 88.88 329 TRP A O 1
ATOM 2590 N N . GLY A 1 330 ? -11.008 21.859 3.012 1 85.19 330 GLY A N 1
ATOM 2591 C CA . GLY A 1 330 ? -12.094 21.844 3.977 1 85.19 330 GLY A CA 1
ATOM 2592 C C . GLY A 1 330 ? -12.852 20.531 4 1 85.19 330 GLY A C 1
ATOM 2593 O O . GLY A 1 330 ? -12.898 19.812 2.998 1 85.19 330 GLY A O 1
ATOM 2594 N N . MET A 1 331 ? -13.367 20.328 5.152 1 78.12 331 MET A N 1
ATOM 2595 C CA . MET A 1 331 ? -14.203 19.125 5.316 1 78.12 331 MET A CA 1
ATOM 2596 C C . MET A 1 331 ? -15.602 19.359 4.754 1 78.12 331 MET A C 1
ATOM 2598 O O . MET A 1 331 ? -16.141 20.469 4.84 1 78.12 331 MET A O 1
ATOM 2602 N N . LYS A 1 332 ? -16.078 18.469 3.98 1 69 332 LYS A N 1
ATOM 2603 C CA . LYS A 1 332 ? -17.406 18.578 3.385 1 69 332 LYS A CA 1
ATOM 2604 C C . LYS A 1 332 ? -18.5 18.297 4.414 1 69 332 LYS A C 1
ATOM 2606 O O . LYS A 1 332 ? -18.312 17.484 5.324 1 69 332 LYS A O 1
ATOM 2611 N N . ALA A 1 333 ? -19.562 19.047 4.258 1 58.75 333 ALA A N 1
ATOM 2612 C CA . ALA A 1 333 ? -20.703 18.891 5.148 1 58.75 333 ALA A CA 1
ATOM 2613 C C . ALA A 1 333 ? -21.266 17.469 5.082 1 58.75 333 ALA A C 1
ATOM 2615 O O . ALA A 1 333 ? -21.359 16.891 4.004 1 58.75 333 ALA A O 1
ATOM 2616 N N . ALA A 1 334 ? -21.359 16.781 6.297 1 53.34 334 ALA A N 1
ATOM 2617 C CA . ALA A 1 334 ? -22.016 15.484 6.398 1 53.34 334 ALA A CA 1
ATOM 2618 C C . ALA A 1 334 ? -23.469 15.555 5.91 1 53.34 334 ALA A C 1
ATOM 2620 O O . ALA A 1 334 ? -24.094 16.625 5.965 1 53.34 334 ALA A O 1
ATOM 2621 N N . ALA A 1 335 ? -23.953 14.594 5.109 1 46.19 335 ALA A N 1
ATOM 2622 C CA . ALA A 1 335 ? -25.375 14.547 4.77 1 46.19 335 ALA A CA 1
ATOM 2623 C C . ALA A 1 335 ? -26.25 14.672 6.02 1 46.19 335 ALA A C 1
ATOM 2625 O O . ALA A 1 335 ? -25.969 14.039 7.039 1 46.19 335 ALA A O 1
ATOM 2626 N N . LYS A 1 336 ? -27 15.75 6.133 1 38.16 336 LYS A N 1
ATOM 2627 C CA . LYS A 1 336 ? -28.031 15.836 7.16 1 38.16 336 LYS A CA 1
ATOM 2628 C C . LYS A 1 336 ? -28.859 14.555 7.211 1 38.16 336 LYS A C 1
ATOM 2630 O O . LYS A 1 336 ? -29.281 14.047 6.172 1 38.16 336 LYS A O 1
ATOM 2635 N N . PRO A 1 337 ? -28.75 13.812 8.312 1 35.66 337 PRO A N 1
ATOM 2636 C CA . PRO A 1 337 ? -29.781 12.773 8.398 1 35.66 337 PRO A CA 1
ATOM 2637 C C . PRO A 1 337 ? -31.156 13.273 8 1 35.66 337 PRO A C 1
ATOM 2639 O O . PRO A 1 337 ? -31.531 14.398 8.336 1 35.66 337 PRO A O 1
ATOM 2642 N N . THR A 1 338 ? -31.547 12.977 6.77 1 28.14 338 THR A N 1
ATOM 2643 C CA . THR A 1 338 ? -32.969 13.211 6.574 1 28.14 338 THR A CA 1
ATOM 2644 C C . THR A 1 338 ? -33.781 12.688 7.762 1 28.14 338 THR A C 1
ATOM 2646 O O . THR A 1 338 ? -33.688 11.508 8.102 1 28.14 338 THR A O 1
ATOM 2649 N N . HIS A 1 339 ? -33.969 13.555 8.727 1 26.47 339 HIS A N 1
ATOM 2650 C CA . HIS A 1 339 ? -35.125 13.156 9.547 1 26.47 339 HIS A CA 1
ATOM 2651 C C . HIS A 1 339 ? -36.344 12.891 8.68 1 26.47 339 HIS A C 1
ATOM 2653 O O . HIS A 1 339 ? -36.594 13.602 7.703 1 26.47 339 HIS A O 1
ATOM 2659 N N . MET B 1 1 ? 4.977 -10.414 13.477 1 65.75 1 MET B N 1
ATOM 2660 C CA . MET B 1 1 ? 5.391 -9.18 12.812 1 65.75 1 MET B CA 1
ATOM 2661 C C . MET B 1 1 ? 5.855 -9.461 11.383 1 65.75 1 MET B C 1
ATOM 2663 O O . MET B 1 1 ? 6.457 -10.5 11.117 1 65.75 1 MET B O 1
ATOM 2667 N N . VAL B 1 2 ? 5.309 -8.695 10.414 1 77.69 2 VAL B N 1
ATOM 2668 C CA . VAL B 1 2 ? 5.684 -8.875 9.008 1 77.69 2 VAL B CA 1
ATOM 2669 C C . VAL B 1 2 ? 7.129 -8.438 8.805 1 77.69 2 VAL B C 1
ATOM 2671 O O . VAL B 1 2 ? 7.594 -7.484 9.438 1 77.69 2 VAL B O 1
ATOM 2674 N N . GLU B 1 3 ? 7.871 -9.266 8.109 1 89.56 3 GLU B N 1
ATOM 2675 C CA . GLU B 1 3 ? 9.258 -8.984 7.746 1 89.56 3 GLU B CA 1
ATOM 2676 C C . GLU B 1 3 ? 9.414 -8.859 6.234 1 89.56 3 GLU B C 1
ATOM 2678 O O . GLU B 1 3 ? 8.953 -9.719 5.48 1 89.56 3 GLU B O 1
ATOM 2683 N N . ILE B 1 4 ? 9.961 -7.734 5.836 1 97.06 4 ILE B N 1
ATOM 2684 C CA . ILE B 1 4 ? 10.336 -7.57 4.438 1 97.06 4 ILE B CA 1
ATOM 2685 C C . ILE B 1 4 ? 11.773 -8.062 4.227 1 97.06 4 ILE B C 1
ATOM 2687 O O . ILE B 1 4 ? 12.688 -7.621 4.922 1 97.06 4 ILE B O 1
ATOM 2691 N N . LEU B 1 5 ? 11.969 -8.977 3.41 1 98.06 5 LEU B N 1
ATOM 2692 C CA . LEU B 1 5 ? 13.305 -9.484 3.121 1 98.06 5 LEU B CA 1
ATOM 2693 C C . LEU B 1 5 ? 14.156 -8.414 2.439 1 98.06 5 LEU B C 1
ATOM 2695 O O . LEU B 1 5 ? 13.828 -7.961 1.342 1 98.06 5 LEU B O 1
ATOM 2699 N N . LYS B 1 6 ? 15.312 -7.988 3.064 1 97.19 6 LYS B N 1
ATOM 2700 C CA . LYS B 1 6 ? 16.125 -6.891 2.553 1 97.19 6 LYS B CA 1
ATOM 2701 C C . LYS B 1 6 ? 17.438 -7.398 1.978 1 97.19 6 LYS B C 1
ATOM 2703 O O . LYS B 1 6 ? 18.328 -6.609 1.656 1 97.19 6 LYS B O 1
ATOM 2708 N N . LYS B 1 7 ? 17.562 -8.734 1.904 1 97.75 7 LYS B N 1
ATOM 2709 C CA . LYS B 1 7 ? 18.719 -9.375 1.291 1 97.75 7 LYS B CA 1
ATOM 2710 C C . LYS B 1 7 ? 18.312 -10.227 0.094 1 97.75 7 LYS B C 1
ATOM 2712 O O . LYS B 1 7 ? 17.156 -10.672 0.01 1 97.75 7 LYS B O 1
ATOM 2717 N N . PRO B 1 8 ? 19.188 -10.469 -0.81 1 98.44 8 PRO B N 1
ATOM 2718 C CA . PRO B 1 8 ? 18.828 -11.281 -1.981 1 98.44 8 PRO B CA 1
ATOM 2719 C C . PRO B 1 8 ? 18.469 -12.711 -1.62 1 98.44 8 PRO B C 1
ATOM 2721 O O . PRO B 1 8 ? 19.062 -13.305 -0.72 1 98.44 8 PRO B O 1
ATOM 2724 N N . VAL B 1 9 ? 17.484 -13.203 -2.291 1 98.12 9 VAL B N 1
ATOM 2725 C CA . VAL B 1 9 ? 17.156 -14.625 -2.223 1 98.12 9 VAL B CA 1
ATOM 2726 C C . VAL B 1 9 ? 18.266 -15.438 -2.889 1 98.12 9 VAL B C 1
ATOM 2728 O O . VAL B 1 9 ? 18.844 -15.008 -3.883 1 98.12 9 VAL B O 1
ATOM 2731 N N . THR B 1 10 ? 18.531 -16.547 -2.27 1 97.88 10 THR B N 1
ATOM 2732 C CA . THR B 1 10 ? 19.547 -17.438 -2.832 1 97.88 10 THR B CA 1
ATOM 2733 C C . THR B 1 10 ? 18.953 -18.828 -3.094 1 97.88 10 THR B C 1
ATOM 2735 O O . THR B 1 10 ? 17.844 -19.125 -2.641 1 97.88 10 THR B O 1
ATOM 2738 N N . GLY B 1 11 ? 19.672 -19.656 -3.904 1 97.5 11 GLY B N 1
ATOM 2739 C CA . GLY B 1 11 ? 19.234 -21 -4.191 1 97.5 11 GLY B CA 1
ATOM 2740 C C . GLY B 1 11 ? 18.938 -21.234 -5.66 1 97.5 11 GLY B C 1
ATOM 2741 O O . GLY B 1 11 ? 19.094 -20.328 -6.48 1 97.5 11 GLY B O 1
ATOM 2742 N N . ARG B 1 12 ? 18.391 -22.375 -5.984 1 97.94 12 ARG B N 1
ATOM 2743 C CA . ARG B 1 12 ? 18.234 -22.812 -7.363 1 97.94 12 ARG B CA 1
ATOM 2744 C C . ARG B 1 12 ? 17.016 -22.172 -8.008 1 97.94 12 ARG B C 1
ATOM 2746 O O . ARG B 1 12 ? 16.891 -22.156 -9.234 1 97.94 12 ARG B O 1
ATOM 2753 N N . SER B 1 13 ? 16.141 -21.656 -7.117 1 98.5 13 SER B N 1
ATOM 2754 C CA . SER B 1 13 ? 14.93 -21.047 -7.652 1 98.5 13 SER B CA 1
ATOM 2755 C C . SER B 1 13 ? 15.219 -19.656 -8.219 1 98.5 13 SER B C 1
ATOM 2757 O O . SER B 1 13 ? 14.367 -19.047 -8.867 1 98.5 13 SER B O 1
ATOM 2759 N N . VAL B 1 14 ? 16.422 -19.125 -7.895 1 98.81 14 VAL B N 1
ATOM 2760 C CA . VAL B 1 14 ? 16.875 -17.875 -8.477 1 98.81 14 VAL B CA 1
ATOM 2761 C C . VAL B 1 14 ? 17.609 -18.125 -9.789 1 98.81 14 VAL B C 1
ATOM 2763 O O . VAL B 1 14 ? 18.734 -18.641 -9.789 1 98.81 14 VAL B O 1
ATOM 2766 N N . TRP B 1 15 ? 16.953 -17.766 -10.883 1 98.75 15 TRP B N 1
ATOM 2767 C CA . TRP B 1 15 ? 17.594 -18.062 -12.156 1 98.75 15 TRP B CA 1
ATOM 2768 C C . TRP B 1 15 ? 17.109 -17.109 -13.242 1 98.75 15 TRP B C 1
ATOM 2770 O O . TRP B 1 15 ? 16.062 -16.469 -13.094 1 98.75 15 TRP B O 1
ATOM 2780 N N . GLN B 1 16 ? 17.891 -16.922 -14.219 1 98.56 16 GLN B N 1
ATOM 2781 C CA . GLN B 1 16 ? 17.531 -16.359 -15.523 1 98.56 16 GLN B CA 1
ATOM 2782 C C . GLN B 1 16 ? 17.5 -17.438 -16.594 1 98.56 16 GLN B C 1
ATOM 2784 O O . GLN B 1 16 ? 17.75 -18.609 -16.312 1 98.56 16 GLN B O 1
ATOM 2789 N N . ARG B 1 17 ? 17.203 -17.094 -17.75 1 98.31 17 ARG B N 1
ATOM 2790 C CA . ARG B 1 17 ? 16.984 -18.016 -18.875 1 98.31 17 ARG B CA 1
ATOM 2791 C C . ARG B 1 17 ? 18.203 -18.906 -19.078 1 98.31 17 ARG B C 1
ATOM 2793 O O . ARG B 1 17 ? 18.062 -20.109 -19.281 1 98.31 17 ARG B O 1
ATOM 2800 N N . ALA B 1 18 ? 19.375 -18.375 -18.984 1 98.06 18 ALA B N 1
ATOM 2801 C CA . ALA B 1 18 ? 20.594 -19.094 -19.328 1 98.06 18 ALA B CA 1
ATOM 2802 C C . ALA B 1 18 ? 20.781 -20.328 -18.453 1 98.06 18 ALA B C 1
ATOM 2804 O O . ALA B 1 18 ? 21.344 -21.328 -18.891 1 98.06 18 ALA B O 1
ATOM 2805 N N . GLN B 1 19 ? 20.281 -20.281 -17.266 1 97.88 19 GLN B N 1
ATOM 2806 C CA . GLN B 1 19 ? 20.484 -21.359 -16.328 1 97.88 19 GLN B CA 1
ATOM 2807 C C . GLN B 1 19 ? 19.469 -22.484 -16.531 1 97.88 19 GLN B C 1
ATOM 2809 O O . GLN B 1 19 ? 19.656 -23.609 -16.078 1 97.88 19 GLN B O 1
ATOM 2814 N N . VAL B 1 20 ? 18.312 -22.188 -17.297 1 97.75 20 VAL B N 1
ATOM 2815 C CA . VAL B 1 20 ? 17.25 -23.188 -17.328 1 97.75 20 VAL B CA 1
ATOM 2816 C C . VAL B 1 20 ? 16.812 -23.438 -18.766 1 97.75 20 VAL B C 1
ATOM 2818 O O . VAL B 1 20 ? 15.898 -24.219 -19.016 1 97.75 20 VAL B O 1
ATOM 2821 N N . GLU B 1 21 ? 17.469 -22.844 -19.703 1 95.56 21 GLU B N 1
ATOM 2822 C CA . GLU B 1 21 ? 17.031 -22.938 -21.094 1 95.56 21 GLU B CA 1
ATOM 2823 C C . GLU B 1 21 ? 17.172 -24.375 -21.609 1 95.56 21 GLU B C 1
ATOM 2825 O O . GLU B 1 21 ? 16.453 -24.766 -22.547 1 95.56 21 GLU B O 1
ATOM 2830 N N . ASP B 1 22 ? 18.125 -25.141 -21.031 1 96 22 ASP B N 1
ATOM 2831 C CA . ASP B 1 22 ? 18.203 -26.547 -21.359 1 96 22 ASP B CA 1
ATOM 2832 C C . ASP B 1 22 ? 17.094 -27.344 -20.656 1 96 22 ASP B C 1
ATOM 2834 O O . ASP B 1 22 ? 17.25 -27.734 -19.5 1 96 22 ASP B O 1
ATOM 2838 N N . ALA B 1 23 ? 16.078 -27.703 -21.406 1 94.81 23 ALA B N 1
ATOM 2839 C CA . ALA B 1 23 ? 14.875 -28.312 -20.844 1 94.81 23 ALA B CA 1
ATOM 2840 C C . ALA B 1 23 ? 15.164 -29.719 -20.328 1 94.81 23 ALA B C 1
ATOM 2842 O O . ALA B 1 23 ? 14.391 -30.281 -19.547 1 94.81 23 ALA B O 1
ATOM 2843 N N . SER B 1 24 ? 16.203 -30.312 -20.781 1 95.62 24 SER B N 1
ATOM 2844 C CA . SER B 1 24 ? 16.531 -31.672 -20.328 1 95.62 24 SER B CA 1
ATOM 2845 C C . SER B 1 24 ? 16.781 -31.719 -18.828 1 95.62 24 SER B C 1
ATOM 2847 O O . SER B 1 24 ? 16.641 -32.75 -18.188 1 95.62 24 SER B O 1
ATOM 2849 N N . GLN B 1 25 ? 17.109 -30.562 -18.234 1 95.81 25 GLN B N 1
ATOM 2850 C CA . GLN B 1 25 ? 17.406 -30.469 -16.812 1 95.81 25 GLN B CA 1
ATOM 2851 C C . GLN B 1 25 ? 16.141 -30.641 -15.977 1 95.81 25 GLN B C 1
ATOM 2853 O O . GLN B 1 25 ? 16.234 -30.953 -14.781 1 95.81 25 GLN B O 1
ATOM 2858 N N . TRP B 1 26 ? 15.016 -30.438 -16.594 1 97.31 26 TRP B N 1
ATOM 2859 C CA . TRP B 1 26 ? 13.789 -30.469 -15.797 1 97.31 26 TRP B CA 1
ATOM 2860 C C . TRP B 1 26 ? 12.68 -31.203 -16.547 1 97.31 26 TRP B C 1
ATOM 2862 O O . TRP B 1 26 ? 11.5 -31 -16.266 1 97.31 26 TRP B O 1
ATOM 2872 N N . THR B 1 27 ? 13.086 -32 -17.547 1 98 27 THR B N 1
ATOM 2873 C CA . THR B 1 27 ? 12.148 -32.906 -18.234 1 98 27 THR B CA 1
ATOM 2874 C C . THR B 1 27 ? 12.305 -34.312 -17.75 1 98 27 THR B C 1
ATOM 2876 O O . THR B 1 27 ? 13.414 -34.844 -17.703 1 98 27 THR B O 1
ATOM 2879 N N . TYR B 1 28 ? 11.219 -34.906 -17.344 1 98.56 28 TYR B N 1
ATOM 2880 C CA . TYR B 1 28 ? 11.156 -36.281 -16.875 1 98.56 28 TYR B CA 1
ATOM 2881 C C . TYR B 1 28 ? 10.305 -37.125 -17.797 1 98.56 28 TYR B C 1
ATOM 2883 O O . TYR B 1 28 ? 9.109 -36.906 -17.953 1 98.56 28 TYR B O 1
ATOM 2891 N N . VAL B 1 29 ? 10.906 -38.219 -18.344 1 98.5 29 VAL B N 1
ATOM 2892 C CA . VAL B 1 29 ? 10.258 -38.969 -19.406 1 98.5 29 VAL B CA 1
ATOM 2893 C C . VAL B 1 29 ? 9.703 -40.281 -18.844 1 98.5 29 VAL B C 1
ATOM 2895 O O . VAL B 1 29 ? 10.438 -41.062 -18.234 1 98.5 29 VAL B O 1
ATOM 2898 N N . LEU B 1 30 ? 8.43 -40.438 -19.047 1 98.62 30 LEU B N 1
ATOM 2899 C CA . LEU B 1 30 ? 7.801 -41.719 -18.703 1 98.62 30 LEU B CA 1
ATOM 2900 C C . LEU B 1 30 ? 8.148 -42.781 -19.734 1 98.62 30 LEU B C 1
ATOM 2902 O O . LEU B 1 30 ? 7.879 -42.625 -20.922 1 98.62 30 LEU B O 1
ATOM 2906 N N . ASP B 1 31 ? 8.688 -43.844 -19.219 1 98.12 31 ASP B N 1
ATOM 2907 C CA . ASP B 1 31 ? 8.914 -44.969 -20.141 1 98.12 31 ASP B CA 1
ATOM 2908 C C . ASP B 1 31 ? 7.645 -45.781 -20.328 1 98.12 31 ASP B C 1
ATOM 2910 O O . ASP B 1 31 ? 6.609 -45.469 -19.734 1 98.12 31 ASP B O 1
ATOM 2914 N N . GLU B 1 32 ? 7.746 -46.844 -21.109 1 97.88 32 GLU B N 1
ATOM 2915 C CA . GLU B 1 32 ? 6.559 -47.625 -21.469 1 97.88 32 GLU B CA 1
ATOM 2916 C C . GLU B 1 32 ? 5.965 -48.312 -20.25 1 97.88 32 GLU B C 1
ATOM 2918 O O . GLU B 1 32 ? 4.742 -48.438 -20.125 1 97.88 32 GLU B O 1
ATOM 2923 N N . GLY B 1 33 ? 6.797 -48.781 -19.453 1 98.06 33 GLY B N 1
ATOM 2924 C CA . GLY B 1 33 ? 6.309 -49.406 -18.234 1 98.06 33 GLY B CA 1
ATOM 2925 C C . GLY B 1 33 ? 5.586 -48.438 -17.312 1 98.06 33 GLY B C 1
ATOM 2926 O O . GLY B 1 33 ? 4.547 -48.781 -16.734 1 98.06 33 GLY B O 1
ATOM 2927 N N . MET B 1 34 ? 6.133 -47.281 -17.172 1 98.44 34 MET B N 1
ATOM 2928 C CA . MET B 1 34 ? 5.527 -46.25 -16.344 1 98.44 34 MET B CA 1
ATOM 2929 C C . MET B 1 34 ? 4.188 -45.781 -16.922 1 98.44 34 MET B C 1
ATOM 2931 O O . MET B 1 34 ? 3.217 -45.625 -16.188 1 98.44 34 MET B O 1
ATOM 2935 N N . ARG B 1 35 ? 4.16 -45.625 -18.188 1 98.5 35 ARG B N 1
ATOM 2936 C CA . ARG B 1 35 ? 2.922 -45.25 -18.875 1 98.5 35 ARG B CA 1
ATOM 2937 C C . ARG B 1 35 ? 1.84 -46.312 -18.641 1 98.5 35 ARG B C 1
ATOM 2939 O O . ARG B 1 35 ? 0.688 -45.969 -18.375 1 98.5 35 ARG B O 1
ATOM 2946 N N . ALA B 1 36 ? 2.225 -47.562 -18.734 1 98 36 ALA B N 1
ATOM 2947 C CA . ALA B 1 36 ? 1.286 -48.656 -18.531 1 98 36 ALA B CA 1
ATOM 2948 C C . ALA B 1 36 ? 0.741 -48.656 -17.094 1 98 36 ALA B C 1
ATOM 2950 O O . ALA B 1 36 ? -0.444 -48.938 -16.875 1 98 36 ALA B O 1
ATOM 2951 N N . GLU B 1 37 ? 1.616 -48.375 -16.188 1 97.94 37 GLU B N 1
ATOM 2952 C CA . GLU B 1 37 ? 1.213 -48.281 -14.781 1 97.94 37 GLU B CA 1
ATOM 2953 C C . GLU B 1 37 ? 0.102 -47.25 -14.594 1 97.94 37 GLU B C 1
ATOM 2955 O O . GLU B 1 37 ? -0.886 -47.531 -13.906 1 97.94 37 GLU B O 1
ATOM 2960 N N . ILE B 1 38 ? 0.267 -46.125 -15.164 1 98.56 38 ILE B N 1
ATOM 2961 C CA . ILE B 1 38 ? -0.681 -45.031 -15.031 1 98.56 38 ILE B CA 1
ATOM 2962 C C . ILE B 1 38 ? -2 -45.406 -15.703 1 98.56 38 ILE B C 1
ATOM 2964 O O . ILE B 1 38 ? -3.072 -45.219 -15.117 1 98.56 38 ILE B O 1
ATOM 2968 N N . LEU B 1 39 ? -1.893 -46 -16.875 1 98.06 39 LEU B N 1
ATOM 2969 C CA . LEU B 1 39 ? -3.084 -46.375 -17.641 1 98.06 39 LEU B CA 1
ATOM 2970 C C . LEU B 1 39 ? -3.889 -47.438 -16.906 1 98.06 39 LEU B C 1
ATOM 2972 O O . LEU B 1 39 ? -5.117 -47.375 -16.844 1 98.06 39 LEU B O 1
ATOM 2976 N N . GLU B 1 40 ? -3.207 -48.375 -16.406 1 97.88 40 GLU B N 1
ATOM 2977 C CA . GLU B 1 40 ? -3.873 -49.438 -15.68 1 97.88 40 GLU B CA 1
ATOM 2978 C C . GLU B 1 40 ? -4.605 -48.906 -14.453 1 97.88 40 GLU B C 1
ATOM 2980 O O . GLU B 1 40 ? -5.719 -49.344 -14.148 1 97.88 40 GLU B O 1
ATOM 2985 N N . ALA B 1 41 ? -3.939 -48.062 -13.773 1 98.06 41 ALA B N 1
ATOM 2986 C CA . ALA B 1 41 ? -4.57 -47.438 -12.602 1 98.06 41 ALA B CA 1
ATOM 2987 C C . ALA B 1 41 ? -5.828 -46.688 -13 1 98.06 41 ALA B C 1
ATOM 2989 O O . ALA B 1 41 ? -6.867 -46.812 -12.344 1 98.06 41 ALA B O 1
ATOM 2990 N N . ALA B 1 42 ? -5.754 -45.906 -14.055 1 97.94 42 ALA B N 1
ATOM 2991 C CA . ALA B 1 42 ? -6.895 -45.125 -14.531 1 97.94 42 ALA B CA 1
ATOM 2992 C C . ALA B 1 42 ? -8.039 -46.031 -14.953 1 97.94 42 ALA B C 1
ATOM 2994 O O . ALA B 1 42 ? -9.203 -45.781 -14.656 1 97.94 42 ALA B O 1
ATOM 2995 N N . GLU B 1 43 ? -7.688 -47.125 -15.594 1 96.88 43 GLU B N 1
ATOM 2996 C CA . GLU B 1 43 ? -8.695 -48.094 -16.047 1 96.88 43 GLU B CA 1
ATOM 2997 C C . GLU B 1 43 ? -9.406 -48.75 -14.859 1 96.88 43 GLU B C 1
ATOM 2999 O O . GLU B 1 43 ? -10.625 -48.906 -14.883 1 96.88 43 GLU B O 1
ATOM 3004 N N . ARG B 1 44 ? -8.641 -49.062 -13.922 1 96.94 44 ARG B N 1
ATOM 3005 C CA . ARG B 1 44 ? -9.211 -49.656 -12.727 1 96.94 44 ARG B CA 1
ATOM 3006 C C . ARG B 1 44 ? -10.195 -48.719 -12.055 1 96.94 44 ARG B C 1
ATOM 3008 O O . ARG B 1 44 ? -11.266 -49.125 -11.594 1 96.94 44 ARG B O 1
ATOM 3015 N N . ILE B 1 45 ? -9.805 -47.469 -11.945 1 97.06 45 ILE B N 1
ATOM 3016 C CA . ILE B 1 45 ? -10.656 -46.469 -11.328 1 97.06 45 ILE B CA 1
ATOM 3017 C C . ILE B 1 45 ? -11.961 -46.344 -12.117 1 97.06 45 ILE B C 1
ATOM 3019 O O . ILE B 1 45 ? -13.047 -46.312 -11.531 1 97.06 45 ILE B O 1
ATOM 3023 N N . ASN B 1 46 ? -11.828 -46.344 -13.383 1 94.69 46 ASN B N 1
ATOM 3024 C CA . ASN B 1 46 ? -13.008 -46.219 -14.234 1 94.69 46 ASN B CA 1
ATOM 3025 C C . ASN B 1 46 ? -13.891 -47.469 -14.125 1 94.69 46 ASN B C 1
ATOM 3027 O O . ASN B 1 46 ? -15.117 -47.375 -14.008 1 94.69 46 ASN B O 1
ATOM 3031 N N . GLU B 1 47 ? -13.305 -48.594 -14.148 1 95.25 47 GLU B N 1
ATOM 3032 C CA . GLU B 1 47 ? -14.031 -49.875 -14.102 1 95.25 47 GLU B CA 1
ATOM 3033 C C . GLU B 1 47 ? -14.805 -50 -12.789 1 95.25 47 GLU B C 1
ATOM 3035 O O . GLU B 1 47 ? -15.898 -50.562 -12.766 1 95.25 47 GLU B O 1
ATOM 3040 N N . GLN B 1 48 ? -14.219 -49.469 -11.812 1 95.12 48 GLN B N 1
ATOM 3041 C CA . GLN B 1 48 ? -14.828 -49.594 -10.492 1 95.12 48 GLN B CA 1
ATOM 3042 C C . GLN B 1 48 ? -15.789 -48.438 -10.211 1 95.12 48 GLN B C 1
ATOM 3044 O O . GLN B 1 48 ? -16.422 -48.406 -9.156 1 95.12 48 GLN B O 1
ATOM 3049 N N . GLY B 1 49 ? -15.852 -47.5 -11.055 1 92.88 49 GLY B N 1
ATOM 3050 C CA . GLY B 1 49 ? -16.766 -46.375 -10.891 1 92.88 49 GLY B CA 1
ATOM 3051 C C . GLY B 1 49 ? -16.328 -45.406 -9.805 1 92.88 49 GLY B C 1
ATOM 3052 O O . GLY B 1 49 ? -17.156 -44.781 -9.164 1 92.88 49 GLY B O 1
ATOM 3053 N N . LEU B 1 50 ? -15.078 -45.406 -9.531 1 92.88 50 LEU B N 1
ATOM 3054 C CA . LEU B 1 50 ? -14.547 -44.5 -8.5 1 92.88 50 LEU B CA 1
ATOM 3055 C C . LEU B 1 50 ? -14.227 -43.125 -9.07 1 92.88 50 LEU B C 1
ATOM 3057 O O . LEU B 1 50 ? -14.062 -42.969 -10.281 1 92.88 50 LEU B O 1
ATOM 3061 N N . THR B 1 51 ? -14.266 -42.188 -8.195 1 92.12 51 THR B N 1
ATOM 3062 C CA . THR B 1 51 ? -13.789 -40.844 -8.531 1 92.12 51 THR B CA 1
ATOM 3063 C C . THR B 1 51 ? -12.352 -40.656 -8.062 1 92.12 51 THR B C 1
ATOM 3065 O O . THR B 1 51 ? -12.055 -40.781 -6.875 1 92.12 51 THR B O 1
ATOM 3068 N N . VAL B 1 52 ? -11.508 -40.281 -8.945 1 94.12 52 VAL B N 1
ATOM 3069 C CA . VAL B 1 52 ? -10.078 -40.188 -8.656 1 94.12 52 VAL B CA 1
ATOM 3070 C C . VAL B 1 52 ? -9.828 -39.219 -7.52 1 94.12 52 VAL B C 1
ATOM 3072 O O . VAL B 1 52 ? -8.914 -39.406 -6.715 1 94.12 52 VAL B O 1
ATOM 3075 N N . TRP B 1 53 ? -10.664 -38.219 -7.348 1 89.56 53 TRP B N 1
ATOM 3076 C CA . TRP B 1 53 ? -10.453 -37.156 -6.379 1 89.56 53 TRP B CA 1
ATOM 3077 C C . TRP B 1 53 ? -10.805 -37.625 -4.969 1 89.56 53 TRP B C 1
ATOM 3079 O O . TRP B 1 53 ? -10.469 -36.938 -3.99 1 89.56 53 TRP B O 1
ATOM 3089 N N . ASP B 1 54 ? -11.469 -38.688 -4.828 1 90.81 54 ASP B N 1
ATOM 3090 C CA . ASP B 1 54 ? -11.828 -39.25 -3.529 1 90.81 54 ASP B CA 1
ATOM 3091 C C . ASP B 1 54 ? -10.758 -40.25 -3.047 1 90.81 54 ASP B C 1
ATOM 3093 O O . ASP B 1 54 ? -10.852 -40.781 -1.939 1 90.81 54 ASP B O 1
ATOM 3097 N N . LEU B 1 55 ? -9.797 -40.375 -3.879 1 94.31 55 LEU B N 1
ATOM 3098 C CA . LEU B 1 55 ? -8.734 -41.344 -3.561 1 94.31 55 LEU B CA 1
ATOM 3099 C C . LEU B 1 55 ? -7.465 -40.594 -3.119 1 94.31 55 LEU B C 1
ATOM 3101 O O . LEU B 1 55 ? -7.383 -39.375 -3.223 1 94.31 55 LEU B O 1
ATOM 3105 N N . ASP B 1 56 ? -6.586 -41.406 -2.51 1 92.56 56 ASP B N 1
ATOM 3106 C CA . ASP B 1 56 ? -5.266 -40.875 -2.189 1 92.56 56 ASP B CA 1
ATOM 3107 C C . ASP B 1 56 ? -4.16 -41.719 -2.82 1 92.56 56 ASP B C 1
ATOM 3109 O O . ASP B 1 56 ? -4.438 -42.719 -3.469 1 92.56 56 ASP B O 1
ATOM 3113 N N . ARG B 1 57 ? -3 -41.281 -2.703 1 93.06 57 ARG B N 1
ATOM 3114 C CA . ARG B 1 57 ? -1.849 -41.906 -3.35 1 93.06 57 ARG B CA 1
ATOM 3115 C C . ARG B 1 57 ? -1.686 -43.344 -2.904 1 93.06 57 ARG B C 1
ATOM 3117 O O . ARG B 1 57 ? -1.264 -44.188 -3.688 1 93.06 57 ARG B O 1
ATOM 3124 N N . LYS B 1 58 ? -2.041 -43.656 -1.651 1 93.69 58 LYS B N 1
ATOM 3125 C CA . LYS B 1 58 ? -1.9 -45.031 -1.131 1 93.69 58 LYS B CA 1
ATOM 3126 C C . LYS B 1 58 ? -2.883 -45.969 -1.807 1 93.69 58 LYS B C 1
ATOM 3128 O O . LYS B 1 58 ? -2.574 -47.156 -2.012 1 93.69 58 LYS B O 1
ATOM 3133 N N . ALA B 1 59 ? -4.047 -45.438 -2.15 1 94.81 59 ALA B N 1
ATOM 3134 C CA . ALA B 1 59 ? -5.086 -46.25 -2.787 1 94.81 59 ALA B CA 1
ATOM 3135 C C . ALA B 1 59 ? -4.75 -46.531 -4.25 1 94.81 59 ALA B C 1
ATOM 3137 O O . ALA B 1 59 ? -5.285 -47.469 -4.852 1 94.81 59 ALA B O 1
ATOM 3138 N N . VAL B 1 60 ? -3.867 -45.688 -4.848 1 97.06 60 VAL B N 1
ATOM 3139 C CA . VAL B 1 60 ? -3.479 -45.844 -6.246 1 97.06 60 VAL B CA 1
ATOM 3140 C C . VAL B 1 60 ? -1.956 -45.844 -6.363 1 97.06 60 VAL B C 1
ATOM 3142 O O . VAL B 1 60 ? -1.363 -44.906 -6.926 1 97.06 60 VAL B O 1
ATOM 3145 N N . PRO B 1 61 ? -1.383 -46.906 -5.945 1 95.69 61 PRO B N 1
ATOM 3146 C CA . PRO B 1 61 ? 0.081 -46.938 -5.938 1 95.69 61 PRO B CA 1
ATOM 3147 C C . PRO B 1 61 ? 0.675 -47.031 -7.344 1 95.69 61 PRO B C 1
ATOM 3149 O O . PRO B 1 61 ? 0.14 -47.719 -8.203 1 95.69 61 PRO B O 1
ATOM 3152 N N . LEU B 1 62 ? 1.609 -46.219 -7.617 1 96.94 62 LEU B N 1
ATOM 3153 C CA . LEU B 1 62 ? 2.461 -46.281 -8.797 1 96.94 62 LEU B CA 1
ATOM 3154 C C . LEU B 1 62 ? 3.91 -46.562 -8.414 1 96.94 62 LEU B C 1
ATOM 3156 O O . LEU B 1 62 ? 4.559 -45.719 -7.773 1 96.94 62 LEU B O 1
ATOM 3160 N N . GLU B 1 63 ? 4.418 -47.625 -8.797 1 94.88 63 GLU B N 1
ATOM 3161 C CA . GLU B 1 63 ? 5.742 -48.062 -8.344 1 94.88 63 GLU B CA 1
ATOM 3162 C C . GLU B 1 63 ? 6.836 -47.219 -9.016 1 94.88 63 GLU B C 1
ATOM 3164 O O . GLU B 1 63 ? 7.582 -46.5 -8.344 1 94.88 63 GLU B O 1
ATOM 3169 N N . ARG B 1 64 ? 6.891 -47.281 -10.305 1 97.25 64 ARG B N 1
ATOM 3170 C CA . ARG B 1 64 ? 7.961 -46.594 -11.031 1 97.25 64 ARG B CA 1
ATOM 3171 C C . ARG B 1 64 ? 7.559 -45.156 -11.391 1 97.25 64 ARG B C 1
ATOM 3173 O O . ARG B 1 64 ? 8.32 -44.219 -11.156 1 97.25 64 ARG B O 1
ATOM 3180 N N . ALA B 1 65 ? 6.383 -45.031 -11.859 1 98.12 65 ALA B N 1
ATOM 3181 C CA . ALA B 1 65 ? 5.918 -43.688 -12.242 1 98.12 65 ALA B CA 1
ATOM 3182 C C . ALA B 1 65 ? 5.844 -42.781 -11.039 1 98.12 65 ALA B C 1
ATOM 3184 O O . ALA B 1 65 ? 6.16 -41.594 -11.141 1 98.12 65 ALA B O 1
ATOM 3185 N N . GLY B 1 66 ? 5.477 -43.375 -9.906 1 97.56 66 GLY B N 1
ATOM 3186 C CA . GLY B 1 66 ? 5.391 -42.594 -8.688 1 97.56 66 GLY B CA 1
ATOM 3187 C C . GLY B 1 66 ? 6.723 -42 -8.266 1 97.56 66 GLY B C 1
ATOM 3188 O O . GLY B 1 66 ? 6.773 -40.875 -7.797 1 97.56 66 GLY B O 1
ATOM 3189 N N . LYS B 1 67 ? 7.742 -42.781 -8.398 1 97.69 67 LYS B N 1
ATOM 3190 C CA . LYS B 1 67 ? 9.078 -42.312 -8.055 1 97.69 67 LYS B CA 1
ATOM 3191 C C . LYS B 1 67 ? 9.516 -41.156 -8.953 1 97.69 67 LYS B C 1
ATOM 3193 O O . LYS B 1 67 ? 10.156 -40.219 -8.5 1 97.69 67 LYS B O 1
ATOM 3198 N N . LEU B 1 68 ? 9.195 -41.25 -10.227 1 98.31 68 LEU B N 1
ATOM 3199 C CA . LEU B 1 68 ? 9.531 -40.188 -11.164 1 98.31 68 LEU B CA 1
ATOM 3200 C C . LEU B 1 68 ? 8.773 -38.906 -10.836 1 98.31 68 LEU B C 1
ATOM 3202 O O . LEU B 1 68 ? 9.336 -37.812 -10.891 1 98.31 68 LEU B O 1
ATOM 3206 N N . VAL B 1 69 ? 7.516 -39.094 -10.484 1 98.25 69 VAL B N 1
ATOM 3207 C CA . VAL B 1 69 ? 6.695 -37.938 -10.133 1 98.25 69 VAL B CA 1
ATOM 3208 C C . VAL B 1 69 ? 7.238 -37.281 -8.859 1 98.25 69 VAL B C 1
ATOM 3210 O O . VAL B 1 69 ? 7.254 -36.062 -8.742 1 98.25 69 VAL B O 1
ATOM 3213 N N . ALA B 1 70 ? 7.703 -38.062 -7.941 1 97.19 70 ALA B N 1
ATOM 3214 C CA . ALA B 1 70 ? 8.312 -37.562 -6.719 1 97.19 70 ALA B CA 1
ATOM 3215 C C . ALA B 1 70 ? 9.547 -36.719 -7.039 1 97.19 70 ALA B C 1
ATOM 3217 O O . ALA B 1 70 ? 9.812 -35.719 -6.371 1 97.19 70 ALA B O 1
ATOM 3218 N N . GLN B 1 71 ? 10.258 -37.156 -8.023 1 97.75 71 GLN B N 1
ATOM 3219 C CA . GLN B 1 71 ? 11.414 -36.375 -8.461 1 97.75 71 GLN B CA 1
ATOM 3220 C C . GLN B 1 71 ? 10.984 -35.031 -9.047 1 97.75 71 GLN B C 1
ATOM 3222 O O . GLN B 1 71 ? 11.664 -34 -8.852 1 97.75 71 GLN B O 1
ATOM 3227 N N . CYS B 1 72 ? 9.898 -35 -9.75 1 97.5 72 CYS B N 1
ATOM 3228 C CA . CYS B 1 72 ? 9.336 -33.75 -10.258 1 97.5 72 CYS B CA 1
ATOM 3229 C C . CYS B 1 72 ? 9 -32.812 -9.117 1 97.5 72 CYS B C 1
ATOM 3231 O O . CYS B 1 72 ? 9.344 -31.625 -9.164 1 97.5 72 CYS B O 1
ATOM 3233 N N . VAL B 1 73 ? 8.391 -33.406 -8.094 1 97.56 73 VAL B N 1
ATOM 3234 C CA . VAL B 1 73 ? 7.98 -32.594 -6.957 1 97.56 73 VAL B CA 1
ATOM 3235 C C . VAL B 1 73 ? 9.211 -31.984 -6.277 1 97.56 73 VAL B C 1
ATOM 3237 O O . VAL B 1 73 ? 9.211 -30.812 -5.895 1 97.56 73 VAL B O 1
ATOM 3240 N N . GLU B 1 74 ? 10.25 -32.75 -6.18 1 96.88 74 GLU B N 1
ATOM 3241 C CA . GLU B 1 74 ? 11.492 -32.281 -5.594 1 96.88 74 GLU B CA 1
ATOM 3242 C C . GLU B 1 74 ? 12.078 -31.125 -6.41 1 96.88 74 GLU B C 1
ATOM 3244 O O . GLU B 1 74 ? 12.531 -30.125 -5.848 1 96.88 74 GLU B O 1
ATOM 3249 N N . GLN B 1 75 ? 12.078 -31.312 -7.727 1 97.62 75 GLN B N 1
ATOM 3250 C CA . GLN B 1 75 ? 12.562 -30.281 -8.633 1 97.62 75 GLN B CA 1
ATOM 3251 C C . GLN B 1 75 ? 11.734 -29 -8.492 1 97.62 75 GLN B C 1
ATOM 3253 O O . GLN B 1 75 ? 12.273 -27.891 -8.539 1 97.62 75 GLN B O 1
ATOM 3258 N N . LEU B 1 76 ? 10.5 -29.172 -8.305 1 98.12 76 LEU B N 1
ATOM 3259 C CA . LEU B 1 76 ? 9.594 -28.031 -8.18 1 98.12 76 LEU B CA 1
ATOM 3260 C C . LEU B 1 76 ? 9.82 -27.297 -6.863 1 98.12 76 LEU B C 1
ATOM 3262 O O . LEU B 1 76 ? 10.016 -26.078 -6.855 1 98.12 76 LEU B O 1
ATOM 3266 N N . GLU B 1 77 ? 9.898 -27.969 -5.762 1 96.44 77 GLU B N 1
ATOM 3267 C CA . GLU B 1 77 ? 9.93 -27.375 -4.426 1 96.44 77 GLU B CA 1
ATOM 3268 C C . GLU B 1 77 ? 11.32 -26.875 -4.082 1 96.44 77 GLU B C 1
ATOM 3270 O O . GLU B 1 77 ? 11.469 -25.875 -3.371 1 96.44 77 GLU B O 1
ATOM 3275 N N . HIS B 1 78 ? 12.352 -27.562 -4.621 1 96 78 HIS B N 1
ATOM 3276 C CA . HIS B 1 78 ? 13.688 -27.266 -4.137 1 96 78 HIS B CA 1
ATOM 3277 C C . HIS B 1 78 ? 14.633 -26.938 -5.289 1 96 78 HIS B C 1
ATOM 3279 O O . HIS B 1 78 ? 15.82 -26.672 -5.074 1 96 78 HIS B O 1
ATOM 3285 N N . GLY B 1 79 ? 14.102 -27 -6.473 1 97.81 79 GLY B N 1
ATOM 3286 C CA . GLY B 1 79 ? 14.906 -26.719 -7.648 1 97.81 79 GLY B CA 1
ATOM 3287 C C . GLY B 1 79 ? 14.516 -25.422 -8.336 1 97.81 79 GLY B C 1
ATOM 3288 O O . GLY B 1 79 ? 14.422 -24.375 -7.691 1 97.81 79 GLY B O 1
ATOM 3289 N N . PHE B 1 80 ? 14.242 -25.516 -9.641 1 98.25 80 PHE B N 1
ATOM 3290 C CA . PHE B 1 80 ? 14 -24.344 -10.469 1 98.25 80 PHE B CA 1
ATOM 3291 C C . PHE B 1 80 ? 12.547 -23.875 -10.336 1 98.25 80 PHE B C 1
ATOM 3293 O O . PHE B 1 80 ? 12.211 -22.766 -10.734 1 98.25 80 PHE B O 1
ATOM 3300 N N . GLY B 1 81 ? 11.734 -24.656 -9.805 1 98.31 81 GLY B N 1
ATOM 3301 C CA . GLY B 1 81 ? 10.312 -24.344 -9.773 1 98.31 81 GLY B CA 1
ATOM 3302 C C . GLY B 1 81 ? 9.594 -24.688 -11.062 1 98.31 81 GLY B C 1
ATOM 3303 O O . GLY B 1 81 ? 8.469 -24.25 -11.289 1 98.31 81 GLY B O 1
ATOM 3304 N N . LEU B 1 82 ? 10.203 -25.391 -11.953 1 97.38 82 LEU B N 1
ATOM 3305 C CA . LEU B 1 82 ? 9.594 -25.844 -13.203 1 97.38 82 LEU B CA 1
ATOM 3306 C C . LEU B 1 82 ? 9.992 -27.281 -13.508 1 97.38 82 LEU B C 1
ATOM 3308 O O . LEU B 1 82 ? 11.125 -27.688 -13.242 1 97.38 82 LEU B O 1
ATOM 3312 N N . ALA B 1 83 ? 9.086 -28.047 -13.969 1 98.06 83 ALA B N 1
ATOM 3313 C CA . ALA B 1 83 ? 9.281 -29.438 -14.383 1 98.06 83 ALA B CA 1
ATOM 3314 C C . ALA B 1 83 ? 8.305 -29.812 -15.5 1 98.06 83 ALA B C 1
ATOM 3316 O O . ALA B 1 83 ? 7.25 -29.188 -15.648 1 98.06 83 ALA B O 1
ATOM 3317 N N . MET B 1 84 ? 8.695 -30.75 -16.281 1 97.81 84 MET B N 1
ATOM 3318 C CA . MET B 1 84 ? 7.844 -31.312 -17.328 1 97.81 84 MET B CA 1
ATOM 3319 C C . MET B 1 84 ? 7.828 -32.844 -17.281 1 97.81 84 MET B C 1
ATOM 3321 O O . MET B 1 84 ? 8.883 -33.469 -17.25 1 97.81 84 MET B O 1
ATOM 3325 N N . LEU B 1 85 ? 6.715 -33.375 -17.109 1 98.5 85 LEU B N 1
ATOM 3326 C CA . LEU B 1 85 ? 6.523 -34.812 -17.266 1 98.5 85 LEU B CA 1
ATOM 3327 C C . LEU B 1 85 ? 6.109 -35.156 -18.688 1 98.5 85 LEU B C 1
ATOM 3329 O O . LEU B 1 85 ? 5.023 -34.781 -19.141 1 98.5 85 LEU B O 1
ATOM 3333 N N . ARG B 1 86 ? 6.945 -35.844 -19.422 1 98.12 86 ARG B N 1
ATOM 3334 C CA . ARG B 1 86 ? 6.695 -36.156 -20.828 1 98.12 86 ARG B CA 1
ATOM 3335 C C . ARG B 1 86 ? 6.23 -37.594 -21 1 98.12 86 ARG B C 1
ATOM 3337 O O . ARG B 1 86 ? 6.805 -38.5 -20.422 1 98.12 86 ARG B O 1
ATOM 3344 N N . GLY B 1 87 ? 5.168 -37.75 -21.781 1 98.25 87 GLY B N 1
ATOM 3345 C CA . GLY B 1 87 ? 4.707 -39.062 -22.125 1 98.25 87 GLY B CA 1
ATOM 3346 C C . GLY B 1 87 ? 3.488 -39.5 -21.328 1 98.25 87 GLY B C 1
ATOM 3347 O O . GLY B 1 87 ? 3.225 -40.719 -21.203 1 98.25 87 GLY B O 1
ATOM 3348 N N . VAL B 1 88 ? 2.777 -38.594 -20.703 1 98.69 88 VAL B N 1
ATOM 3349 C CA . VAL B 1 88 ? 1.52 -39 -20.062 1 98.69 88 VAL B CA 1
ATOM 3350 C C . VAL B 1 88 ? 0.589 -39.625 -21.094 1 98.69 88 VAL B C 1
ATOM 3352 O O . VAL B 1 88 ? 0.341 -39.031 -22.156 1 98.69 88 VAL B O 1
ATOM 3355 N N . PRO B 1 89 ? 0.131 -40.781 -20.797 1 98.06 89 PRO B N 1
ATOM 3356 C CA . PRO B 1 89 ? -0.593 -41.5 -21.828 1 98.06 89 PRO B CA 1
ATOM 3357 C C . PRO B 1 89 ? -2.027 -41 -22.016 1 98.06 89 PRO B C 1
ATOM 3359 O O . PRO B 1 89 ? -2.904 -41.344 -21.219 1 98.06 89 PRO B O 1
ATOM 3362 N N . THR B 1 90 ? -2.273 -40.281 -23.078 1 96 90 THR B N 1
ATOM 3363 C CA . THR B 1 90 ? -3.615 -39.781 -23.359 1 96 90 THR B CA 1
ATOM 3364 C C . THR B 1 90 ? -4.051 -40.156 -24.781 1 96 90 THR B C 1
ATOM 3366 O O . THR B 1 90 ? -5.168 -39.812 -25.188 1 96 90 THR B O 1
ATOM 3369 N N . GLU B 1 91 ? -3.203 -40.781 -25.531 1 94.88 91 GLU B N 1
ATOM 3370 C CA . GLU B 1 91 ? -3.525 -41.156 -26.906 1 94.88 91 GLU B CA 1
ATOM 3371 C C . GLU B 1 91 ? -4.754 -42.062 -26.969 1 94.88 91 GLU B C 1
ATOM 3373 O O . GLU B 1 91 ? -4.82 -43.062 -26.281 1 94.88 91 GLU B O 1
ATOM 3378 N N . GLY B 1 92 ? -5.656 -41.625 -27.797 1 93.88 92 GLY B N 1
ATOM 3379 C CA . GLY B 1 92 ? -6.836 -42.438 -28.016 1 93.88 92 GLY B CA 1
ATOM 3380 C C . GLY B 1 92 ? -7.852 -42.344 -26.891 1 93.88 92 GLY B C 1
ATOM 3381 O O . GLY B 1 92 ? -8.891 -43 -26.922 1 93.88 92 GLY B O 1
ATOM 3382 N N . LEU B 1 93 ? -7.617 -41.562 -25.922 1 96.19 93 LEU B N 1
ATOM 3383 C CA . LEU B 1 93 ? -8.531 -41.438 -24.781 1 96.19 93 LEU B CA 1
ATOM 3384 C C . LEU B 1 93 ? -9.469 -40.25 -24.984 1 96.19 93 LEU B C 1
ATOM 3386 O O . LEU B 1 93 ? -9.109 -39.281 -25.641 1 96.19 93 LEU B O 1
ATOM 3390 N N . THR B 1 94 ? -10.641 -40.406 -24.422 1 95.5 94 THR B N 1
ATOM 3391 C CA . THR B 1 94 ? -11.547 -39.25 -24.344 1 95.5 94 THR B CA 1
ATOM 3392 C C . THR B 1 94 ? -11.023 -38.219 -23.344 1 95.5 94 THR B C 1
ATOM 3394 O O . THR B 1 94 ? -10.102 -38.5 -22.578 1 95.5 94 THR B O 1
ATOM 3397 N N . VAL B 1 95 ? -11.609 -37.062 -23.422 1 94.94 95 VAL B N 1
ATOM 3398 C CA . VAL B 1 95 ? -11.242 -36 -22.484 1 94.94 95 VAL B CA 1
ATOM 3399 C C . VAL B 1 95 ? -11.477 -36.5 -21.047 1 94.94 95 VAL B C 1
ATOM 3401 O O . VAL B 1 95 ? -10.625 -36.281 -20.172 1 94.94 95 VAL B O 1
ATOM 3404 N N . ALA B 1 96 ? -12.617 -37.156 -20.828 1 94.62 96 ALA B N 1
ATOM 3405 C CA . ALA B 1 96 ? -12.961 -37.656 -19.5 1 94.62 96 ALA B CA 1
ATOM 3406 C C . ALA B 1 96 ? -11.945 -38.688 -19.016 1 94.62 96 ALA B C 1
ATOM 3408 O O . ALA B 1 96 ? -11.531 -38.656 -17.859 1 94.62 96 ALA B O 1
ATOM 3409 N N . GLU B 1 97 ? -11.57 -39.531 -19.922 1 95.69 97 GLU B N 1
ATOM 3410 C CA . GLU B 1 97 ? -10.562 -40.531 -19.578 1 95.69 97 GLU B CA 1
ATOM 3411 C C . GLU B 1 97 ? -9.211 -39.875 -19.297 1 95.69 97 GLU B C 1
ATOM 3413 O O . GLU B 1 97 ? -8.492 -40.312 -18.391 1 95.69 97 GLU B O 1
ATOM 3418 N N . SER B 1 98 ? -8.906 -38.906 -20.078 1 97.25 98 SER B N 1
ATOM 3419 C CA . SER B 1 98 ? -7.656 -38.156 -19.891 1 97.25 98 SER B CA 1
ATOM 3420 C C . SER B 1 98 ? -7.629 -37.469 -18.547 1 97.25 98 SER B C 1
ATOM 3422 O O . SER B 1 98 ? -6.574 -37.344 -17.906 1 97.25 98 SER B O 1
ATOM 3424 N N . GLN B 1 99 ? -8.773 -37 -18.125 1 96.69 99 GLN B N 1
ATOM 3425 C CA . GLN B 1 99 ? -8.875 -36.375 -16.812 1 96.69 99 GLN B CA 1
ATOM 3426 C C . GLN B 1 99 ? -8.555 -37.344 -15.688 1 96.69 99 GLN B C 1
ATOM 3428 O O . GLN B 1 99 ? -7.914 -36.969 -14.703 1 96.69 99 GLN B O 1
ATOM 3433 N N . VAL B 1 100 ? -9.023 -38.562 -15.844 1 96.94 100 VAL B N 1
ATOM 3434 C CA . VAL B 1 100 ? -8.734 -39.594 -14.844 1 96.94 100 VAL B CA 1
ATOM 3435 C C . VAL B 1 100 ? -7.242 -39.906 -14.828 1 96.94 100 VAL B C 1
ATOM 3437 O O . VAL B 1 100 ? -6.633 -40.031 -13.766 1 96.94 100 VAL B O 1
ATOM 3440 N N . VAL B 1 101 ? -6.648 -40 -16.031 1 98.06 101 VAL B N 1
ATOM 3441 C CA . VAL B 1 101 ? -5.215 -40.219 -16.156 1 98.06 101 VAL B CA 1
ATOM 3442 C C . VAL B 1 101 ? -4.449 -39.094 -15.461 1 98.06 101 VAL B C 1
ATOM 3444 O O . VAL B 1 101 ? -3.545 -39.375 -14.664 1 98.06 101 VAL B O 1
ATOM 3447 N N . MET B 1 102 ? -4.852 -37.906 -15.742 1 98.19 102 MET B N 1
ATOM 3448 C CA . MET B 1 102 ? -4.227 -36.75 -15.102 1 98.19 102 MET B CA 1
ATOM 3449 C C . MET B 1 102 ? -4.406 -36.812 -13.586 1 98.19 102 MET B C 1
ATOM 3451 O O . MET B 1 102 ? -3.49 -36.469 -12.836 1 98.19 102 MET B O 1
ATOM 3455 N N . GLY B 1 103 ? -5.559 -37.219 -13.164 1 97.56 103 GLY B N 1
ATOM 3456 C CA . GLY B 1 103 ? -5.84 -37.344 -11.75 1 97.56 103 GLY B CA 1
ATOM 3457 C C . GLY B 1 103 ? -4.93 -38.344 -11.062 1 97.56 103 GLY B C 1
ATOM 3458 O O . GLY B 1 103 ? -4.465 -38.125 -9.945 1 97.56 103 GLY B O 1
ATOM 3459 N N . VAL B 1 104 ? -4.73 -39.438 -11.719 1 98 104 VAL B N 1
ATOM 3460 C CA . VAL B 1 104 ? -3.855 -40.469 -11.172 1 98 104 VAL B CA 1
ATOM 3461 C C . VAL B 1 104 ? -2.457 -39.906 -10.953 1 98 104 VAL B C 1
ATOM 3463 O O . VAL B 1 104 ? -1.87 -40.094 -9.883 1 98 104 VAL B O 1
ATOM 3466 N N . VAL B 1 105 ? -1.966 -39.219 -11.945 1 98.25 105 VAL B N 1
ATOM 3467 C CA . VAL B 1 105 ? -0.672 -38.531 -11.797 1 98.25 105 VAL B CA 1
ATOM 3468 C C . VAL B 1 105 ? -0.747 -37.5 -10.688 1 98.25 105 VAL B C 1
ATOM 3470 O O . VAL B 1 105 ? 0.158 -37.406 -9.852 1 98.25 105 VAL B O 1
ATOM 3473 N N . GLY B 1 106 ? -1.813 -36.781 -10.648 1 97.69 106 GLY B N 1
ATOM 3474 C CA . GLY B 1 106 ? -2.033 -35.75 -9.664 1 97.69 106 GLY B CA 1
ATOM 3475 C C . GLY B 1 106 ? -1.98 -36.25 -8.234 1 97.69 106 GLY B C 1
ATOM 3476 O O . GLY B 1 106 ? -1.471 -35.562 -7.348 1 97.69 106 GLY B O 1
ATOM 3477 N N . LEU B 1 107 ? -2.496 -37.406 -7.98 1 96.88 107 LEU B N 1
ATOM 3478 C CA . LEU B 1 107 ? -2.496 -38 -6.645 1 96.88 107 LEU B CA 1
ATOM 3479 C C . LEU B 1 107 ? -1.073 -38.125 -6.113 1 96.88 107 LEU B C 1
ATOM 3481 O O . LEU B 1 107 ? -0.859 -38.156 -4.898 1 96.88 107 LEU B O 1
ATOM 3485 N N . HIS B 1 108 ? -0.181 -38.219 -7.059 1 97.5 108 HIS B N 1
ATOM 3486 C CA . HIS B 1 108 ? 1.207 -38.406 -6.648 1 97.5 108 HIS B CA 1
ATOM 3487 C C . HIS B 1 108 ? 1.95 -37.062 -6.605 1 97.5 108 HIS B C 1
ATOM 3489 O O . HIS B 1 108 ? 3.104 -37.031 -6.172 1 97.5 108 HIS B O 1
ATOM 3495 N N . LEU B 1 109 ? 1.35 -36.062 -7.062 1 97.06 109 LEU B N 1
ATOM 3496 C CA . LEU B 1 109 ? 1.898 -34.719 -6.93 1 97.06 109 LEU B CA 1
ATOM 3497 C C . LEU B 1 109 ? 1.499 -34.094 -5.598 1 97.06 109 LEU B C 1
ATOM 3499 O O . LEU B 1 109 ? 2.295 -33.375 -4.973 1 97.06 109 LEU B O 1
ATOM 3503 N N . GLY B 1 110 ? 0.35 -34.281 -5.184 1 96 110 GLY B N 1
ATOM 3504 C CA . GLY B 1 110 ? -0.2 -33.719 -3.959 1 96 110 GLY B CA 1
ATOM 3505 C C . GLY B 1 110 ? -1.716 -33.781 -3.908 1 96 110 GLY B C 1
ATOM 3506 O O . GLY B 1 110 ? -2.324 -34.75 -4.371 1 96 110 GLY B O 1
ATOM 3507 N N . THR B 1 111 ? -2.297 -32.812 -3.225 1 94.81 111 THR B N 1
ATOM 3508 C CA . THR B 1 111 ? -3.746 -32.75 -3.078 1 94.81 111 THR B CA 1
ATOM 3509 C C . THR B 1 111 ? -4.348 -31.766 -4.078 1 94.81 111 THR B C 1
ATOM 3511 O O . THR B 1 111 ? -4.008 -30.578 -4.07 1 94.81 111 THR B O 1
ATOM 3514 N N . ALA B 1 112 ? -5.258 -32.281 -4.891 1 95 112 ALA B N 1
ATOM 3515 C CA . ALA B 1 112 ? -5.949 -31.422 -5.855 1 95 112 ALA B CA 1
ATOM 3516 C C . ALA B 1 112 ? -6.934 -30.5 -5.156 1 95 112 ALA B C 1
ATOM 3518 O O . ALA B 1 112 ? -7.582 -30.875 -4.184 1 95 112 ALA B O 1
ATOM 3519 N N . VAL B 1 113 ? -7.051 -29.234 -5.691 1 92.62 113 VAL B N 1
ATOM 3520 C CA . VAL B 1 113 ? -7.984 -28.281 -5.094 1 92.62 113 VAL B CA 1
ATOM 3521 C C . VAL B 1 113 ? -8.945 -27.766 -6.16 1 92.62 113 VAL B C 1
ATOM 3523 O O . VAL B 1 113 ? -8.641 -27.812 -7.355 1 92.62 113 VAL B O 1
ATOM 3526 N N . ALA B 1 114 ? -10.062 -27.281 -5.629 1 89.06 114 ALA B N 1
ATOM 3527 C CA . ALA B 1 114 ? -11.086 -26.75 -6.52 1 89.06 114 ALA B CA 1
ATOM 3528 C C . ALA B 1 114 ? -10.617 -25.453 -7.184 1 89.06 114 ALA B C 1
ATOM 3530 O O . ALA B 1 114 ? -9.992 -24.609 -6.539 1 89.06 114 ALA B O 1
ATOM 3531 N N . GLN B 1 115 ? -10.992 -25.297 -8.484 1 86.12 115 GLN B N 1
ATOM 3532 C CA . GLN B 1 115 ? -10.516 -24.156 -9.25 1 86.12 115 GLN B CA 1
ATOM 3533 C C . GLN B 1 115 ? -11.617 -23.125 -9.453 1 86.12 115 GLN B C 1
ATOM 3535 O O . GLN B 1 115 ? -11.367 -22.031 -9.961 1 86.12 115 GLN B O 1
ATOM 3540 N N . ASN B 1 116 ? -12.781 -23.516 -9.125 1 78.44 116 ASN B N 1
ATOM 3541 C CA . ASN B 1 116 ? -13.945 -22.656 -9.266 1 78.44 116 ASN B CA 1
ATOM 3542 C C . ASN B 1 116 ? -15.023 -22.984 -8.234 1 78.44 116 ASN B C 1
ATOM 3544 O O . ASN B 1 116 ? -14.836 -23.875 -7.41 1 78.44 116 ASN B O 1
ATOM 3548 N N . GLY B 1 117 ? -16.094 -22.266 -8.344 1 74 117 GLY B N 1
ATOM 3549 C CA . GLY B 1 117 ? -17.172 -22.438 -7.383 1 74 117 GLY B CA 1
ATOM 3550 C C . GLY B 1 117 ? -17.906 -23.75 -7.551 1 74 117 GLY B C 1
ATOM 3551 O O . GLY B 1 117 ? -18.625 -24.188 -6.648 1 74 117 GLY B O 1
ATOM 3552 N N . HIS B 1 118 ? -17.672 -24.422 -8.656 1 77.31 118 HIS B N 1
ATOM 3553 C CA . HIS B 1 118 ? -18.344 -25.688 -8.914 1 77.31 118 HIS B CA 1
ATOM 3554 C C . HIS B 1 118 ? -17.562 -26.859 -8.328 1 77.31 118 HIS B C 1
ATOM 3556 O O . HIS B 1 118 ? -18.047 -28 -8.336 1 77.31 118 HIS B O 1
ATOM 3562 N N . GLY B 1 119 ? -16.391 -26.531 -7.926 1 80.44 119 GLY B N 1
ATOM 3563 C CA . GLY B 1 119 ? -15.586 -27.562 -7.281 1 80.44 119 GLY B CA 1
ATOM 3564 C C . GLY B 1 119 ? -14.742 -28.359 -8.258 1 80.44 119 GLY B C 1
ATOM 3565 O O . GLY B 1 119 ? -14.164 -29.391 -7.887 1 80.44 119 GLY B O 1
ATOM 3566 N N . ASP B 1 120 ? -14.625 -27.922 -9.453 1 85.06 120 ASP B N 1
ATOM 3567 C CA . ASP B 1 120 ? -13.859 -28.656 -10.469 1 85.06 120 ASP B CA 1
ATOM 3568 C C . ASP B 1 120 ? -12.375 -28.688 -10.109 1 85.06 120 ASP B C 1
ATOM 3570 O O . ASP B 1 120 ? -11.773 -27.656 -9.812 1 85.06 120 ASP B O 1
ATOM 3574 N N . ARG B 1 121 ? -11.875 -29.891 -10.188 1 90.19 121 ARG B N 1
ATOM 3575 C CA . ARG B 1 121 ? -10.453 -30.047 -9.891 1 90.19 121 ARG B CA 1
ATOM 3576 C C . ARG B 1 121 ? -9.625 -29.984 -11.164 1 90.19 121 ARG B C 1
ATOM 3578 O O . ARG B 1 121 ? -8.445 -29.625 -11.117 1 90.19 121 ARG B O 1
ATOM 3585 N N . VAL B 1 122 ? -10.25 -30.406 -12.25 1 93 122 VAL B N 1
ATOM 3586 C CA . VAL B 1 122 ? -9.617 -30.297 -13.562 1 93 122 VAL B CA 1
ATOM 3587 C C . VAL B 1 122 ? -10.438 -29.375 -14.461 1 93 122 VAL B C 1
ATOM 3589 O O . VAL B 1 122 ? -11.664 -29.5 -14.531 1 93 122 VAL B O 1
ATOM 3592 N N . VAL B 1 123 ? -9.719 -28.484 -15.117 1 90.88 123 VAL B N 1
ATOM 3593 C CA . VAL B 1 123 ? -10.406 -27.531 -15.984 1 90.88 123 VAL B CA 1
ATOM 3594 C C . VAL B 1 123 ? -9.797 -27.578 -17.391 1 90.88 123 VAL B C 1
ATOM 3596 O O . VAL B 1 123 ? -8.578 -27.688 -17.547 1 90.88 123 VAL B O 1
ATOM 3599 N N . SER B 1 124 ? -10.711 -27.578 -18.375 1 90.56 124 SER B N 1
ATOM 3600 C CA . SER B 1 124 ? -10.289 -27.516 -19.766 1 90.56 124 SER B CA 1
ATOM 3601 C C . SER B 1 124 ? -9.914 -26.094 -20.172 1 90.56 124 SER B C 1
ATOM 3603 O O . SER B 1 124 ? -10.68 -25.156 -19.938 1 90.56 124 SER B O 1
ATOM 3605 N N . ILE B 1 125 ? -8.75 -25.984 -20.672 1 87.88 125 ILE B N 1
ATOM 3606 C CA . ILE B 1 125 ? -8.289 -24.703 -21.234 1 87.88 125 ILE B CA 1
ATOM 3607 C C . ILE B 1 125 ? -8.344 -24.766 -22.75 1 87.88 125 ILE B C 1
ATOM 3609 O O . ILE B 1 125 ? -7.508 -25.406 -23.391 1 87.88 125 ILE B O 1
ATOM 3613 N N . ARG B 1 126 ? -9.289 -24.109 -23.297 1 84.81 126 ARG B N 1
ATOM 3614 C CA . ARG B 1 126 ? -9.484 -24.094 -24.75 1 84.81 126 ARG B CA 1
ATOM 3615 C C . ARG B 1 126 ? -10.312 -22.891 -25.188 1 84.81 126 ARG B C 1
ATOM 3617 O O . ARG B 1 126 ? -10.914 -22.219 -24.344 1 84.81 126 ARG B O 1
ATOM 3624 N N . ASP B 1 127 ? -10.133 -22.594 -26.406 1 78.81 127 ASP B N 1
ATOM 3625 C CA . ASP B 1 127 ? -10.93 -21.516 -26.969 1 78.81 127 ASP B CA 1
ATOM 3626 C C . ASP B 1 127 ? -12.352 -21.969 -27.281 1 78.81 127 ASP B C 1
ATOM 3628 O O . ASP B 1 127 ? -12.555 -22.859 -28.109 1 78.81 127 ASP B O 1
ATOM 3632 N N . TYR B 1 128 ? -13.242 -21.391 -26.516 1 69.62 128 TYR B N 1
ATOM 3633 C CA . TYR B 1 128 ? -14.633 -21.781 -26.75 1 69.62 128 TYR B CA 1
ATOM 3634 C C . TYR B 1 128 ? -15.266 -20.953 -27.844 1 69.62 128 TYR B C 1
ATOM 3636 O O . TYR B 1 128 ? -16.375 -21.266 -28.312 1 69.62 128 TYR B O 1
ATOM 3644 N N . GLY B 1 129 ? -14.438 -20.078 -28.453 1 62.25 129 GLY B N 1
ATOM 3645 C CA . GLY B 1 129 ? -14.914 -19.234 -29.547 1 62.25 129 GLY B CA 1
ATOM 3646 C C . GLY B 1 129 ? -15.703 -18.031 -29.062 1 62.25 129 GLY B C 1
ATOM 3647 O O . GLY B 1 129 ? -16.219 -18.031 -27.938 1 62.25 129 GLY B O 1
ATOM 3648 N N . LYS B 1 130 ? -15.445 -16.766 -29.594 1 54.81 130 LYS B N 1
ATOM 3649 C CA . LYS B 1 130 ? -16.047 -15.469 -29.297 1 54.81 130 LYS B CA 1
ATOM 3650 C C . LYS B 1 130 ? -17.547 -15.586 -29.094 1 54.81 130 LYS B C 1
ATOM 3652 O O . LYS B 1 130 ? -18.141 -14.883 -28.266 1 54.81 130 LYS B O 1
ATOM 3657 N N . GLY B 1 131 ? -18.25 -16.219 -29.812 1 48.47 131 GLY B N 1
ATOM 3658 C CA . GLY B 1 131 ? -19.703 -16.125 -29.859 1 48.47 131 GLY B CA 1
ATOM 3659 C C . GLY B 1 131 ? -20.375 -16.797 -28.688 1 48.47 131 GLY B C 1
ATOM 3660 O O . GLY B 1 131 ? -21.578 -16.641 -28.484 1 48.47 131 GLY B O 1
ATOM 3661 N N . ARG B 1 132 ? -19.688 -17.609 -28.062 1 45.44 132 ARG B N 1
ATOM 3662 C CA . ARG B 1 132 ? -20.484 -18.453 -27.172 1 45.44 132 ARG B CA 1
ATOM 3663 C C . ARG B 1 132 ? -20.312 -18.016 -25.719 1 45.44 132 ARG B C 1
ATOM 3665 O O . ARG B 1 132 ? -20.922 -18.594 -24.812 1 45.44 132 ARG B O 1
ATOM 3672 N N . LEU B 1 133 ? -19.5 -17.125 -25.516 1 45.09 133 LEU B N 1
ATOM 3673 C CA . LEU B 1 133 ? -19.312 -16.859 -24.094 1 45.09 133 LEU B CA 1
ATOM 3674 C C . LEU B 1 133 ? -19.859 -15.492 -23.719 1 45.09 133 LEU B C 1
ATOM 3676 O O . LEU B 1 133 ? -19.844 -14.562 -24.531 1 45.09 133 LEU B O 1
ATOM 3680 N N . ASN B 1 134 ? -20.578 -15.328 -22.719 1 44.03 134 ASN B N 1
ATOM 3681 C CA . ASN B 1 134 ? -20.984 -14.055 -22.125 1 44.03 134 ASN B CA 1
ATOM 3682 C C . ASN B 1 134 ? -19.766 -13.219 -21.703 1 44.03 134 ASN B C 1
ATOM 3684 O O . ASN B 1 134 ? -18.953 -13.664 -20.906 1 44.03 134 ASN B O 1
ATOM 3688 N N . SER B 1 135 ? -19.578 -12.078 -22.297 1 47.94 135 SER B N 1
ATOM 3689 C CA . SER B 1 135 ? -18.422 -11.188 -22.266 1 47.94 135 SER B CA 1
ATOM 3690 C C . SER B 1 135 ? -18.047 -10.805 -20.828 1 47.94 135 SER B C 1
ATOM 3692 O O . SER B 1 135 ? -16.859 -10.672 -20.516 1 47.94 135 SER B O 1
ATOM 3694 N N . LYS B 1 136 ? -19.016 -10.773 -19.984 1 51.31 136 LYS B N 1
ATOM 3695 C CA . LYS B 1 136 ? -18.766 -10.219 -18.672 1 51.31 136 LYS B CA 1
ATOM 3696 C C . LYS B 1 136 ? -18.156 -11.258 -17.734 1 51.31 136 LYS B C 1
ATOM 3698 O O . LYS B 1 136 ? -17.594 -10.922 -16.688 1 51.31 136 LYS B O 1
ATOM 3703 N N . THR B 1 137 ? -18.203 -12.484 -18.156 1 55.78 137 THR B N 1
ATOM 3704 C CA . THR B 1 137 ? -17.812 -13.547 -17.234 1 55.78 137 THR B CA 1
ATOM 3705 C C . THR B 1 137 ? -16.703 -14.414 -17.859 1 55.78 137 THR B C 1
ATOM 3707 O O . THR B 1 137 ? -16.344 -15.453 -17.297 1 55.78 137 THR B O 1
ATOM 3710 N N . ILE B 1 138 ? -16.234 -13.961 -18.891 1 56.09 138 ILE B N 1
ATOM 3711 C CA . ILE B 1 138 ? -15.258 -14.805 -19.594 1 56.09 138 ILE B CA 1
ATOM 3712 C C . ILE B 1 138 ? -13.938 -14.805 -18.828 1 56.09 138 ILE B C 1
ATOM 3714 O O . ILE B 1 138 ? -13.445 -13.75 -18.406 1 56.09 138 ILE B O 1
ATOM 3718 N N . ARG B 1 139 ? -13.586 -16.047 -18.656 1 67.81 139 ARG B N 1
ATOM 3719 C CA . ARG B 1 139 ? -12.281 -16.25 -18.031 1 67.81 139 ARG B CA 1
ATOM 3720 C C . ARG B 1 139 ? -11.195 -16.406 -19.094 1 67.81 139 ARG B C 1
ATOM 3722 O O . ARG B 1 139 ? -11.469 -16.828 -20.219 1 67.81 139 ARG B O 1
ATOM 3729 N N . GLY B 1 140 ? -10.039 -16.031 -18.781 1 70.06 140 GLY B N 1
ATOM 3730 C CA . GLY B 1 140 ? -8.898 -16.031 -19.688 1 70.06 140 GLY B CA 1
ATOM 3731 C C . GLY B 1 140 ? -8.648 -17.375 -20.328 1 70.06 140 GLY B C 1
ATOM 3732 O O . GLY B 1 140 ? -8.227 -17.453 -21.484 1 70.06 140 GLY B O 1
ATOM 3733 N N . TYR B 1 141 ? -8.992 -18.422 -19.641 1 71.44 141 TYR B N 1
ATOM 3734 C CA . TYR B 1 141 ? -8.68 -19.766 -20.141 1 71.44 141 TYR B CA 1
ATOM 3735 C C . TYR B 1 141 ? -9.711 -20.219 -21.172 1 71.44 141 TYR B C 1
ATOM 3737 O O . TYR B 1 141 ? -9.57 -21.297 -21.75 1 71.44 141 TYR B O 1
ATOM 3745 N N . GLN B 1 142 ? -10.594 -19.297 -21.453 1 69.75 142 GLN B N 1
ATOM 3746 C CA . GLN B 1 142 ? -11.656 -19.656 -22.391 1 69.75 142 GLN B CA 1
ATOM 3747 C C . GLN B 1 142 ? -11.477 -18.969 -23.734 1 69.75 142 GLN B C 1
ATOM 3749 O O . GLN B 1 142 ? -12.344 -19.047 -24.609 1 69.75 142 GLN B O 1
ATOM 3754 N N . THR B 1 143 ? -10.336 -18.266 -23.812 1 71.38 143 THR B N 1
ATOM 3755 C CA . THR B 1 143 ? -10.078 -17.547 -25.062 1 71.38 143 THR B CA 1
ATOM 3756 C C . THR B 1 143 ? -8.688 -17.891 -25.594 1 71.38 143 THR B C 1
ATOM 3758 O O . THR B 1 143 ? -7.863 -18.469 -24.891 1 71.38 143 THR B O 1
ATOM 3761 N N . ASN B 1 144 ? -8.469 -17.562 -26.828 1 73.56 144 ASN B N 1
ATOM 3762 C CA . ASN B 1 144 ? -7.168 -17.781 -27.438 1 73.56 144 ASN B CA 1
ATOM 3763 C C . ASN B 1 144 ? -6.258 -16.562 -27.281 1 73.56 144 ASN B C 1
ATOM 3765 O O . ASN B 1 144 ? -5.152 -16.531 -27.828 1 73.56 144 ASN B O 1
ATOM 3769 N N . GLU B 1 145 ? -6.695 -15.664 -26.484 1 77 145 GLU B N 1
ATOM 3770 C CA . GLU B 1 145 ? -5.906 -14.461 -26.25 1 77 145 GLU B CA 1
ATOM 3771 C C . GLU B 1 145 ? -4.738 -14.742 -25.312 1 77 145 GLU B C 1
ATOM 3773 O O . GLU B 1 145 ? -4.742 -15.75 -24.594 1 77 145 GLU B O 1
ATOM 3778 N N . SER B 1 146 ? -3.797 -13.898 -25.391 1 84.12 146 SER B N 1
ATOM 3779 C CA . SER B 1 146 ? -2.664 -14.016 -24.484 1 84.12 146 SER B CA 1
ATOM 3780 C C . SER B 1 146 ? -3.102 -13.836 -23.031 1 84.12 146 SER B C 1
ATOM 3782 O O . SER B 1 146 ? -4.023 -13.07 -22.75 1 84.12 146 SER B O 1
ATOM 3784 N N . LEU B 1 147 ? -2.527 -14.617 -22.188 1 87.56 147 LEU B N 1
ATOM 3785 C CA . LEU B 1 147 ? -2.658 -14.445 -20.734 1 87.56 147 LEU B CA 1
ATOM 3786 C C . LEU B 1 147 ? -1.378 -13.867 -20.141 1 87.56 147 LEU B C 1
ATOM 3788 O O . LEU B 1 147 ? -0.301 -14.453 -20.297 1 87.56 147 LEU B O 1
ATOM 3792 N N . PRO B 1 148 ? -1.496 -12.711 -19.5 1 93.62 148 PRO B N 1
ATOM 3793 C CA . PRO B 1 148 ? -0.3 -12.047 -18.984 1 93.62 148 PRO B CA 1
ATOM 3794 C C . PRO B 1 148 ? 0.36 -12.828 -17.844 1 93.62 148 PRO B C 1
ATOM 3796 O O . PRO B 1 148 ? -0.138 -13.883 -17.453 1 93.62 148 PRO B O 1
ATOM 3799 N N . TRP B 1 149 ? 1.495 -12.328 -17.375 1 97.5 149 TRP B N 1
ATOM 3800 C CA . TRP B 1 149 ? 2.234 -12.938 -16.281 1 97.5 149 TRP B CA 1
ATOM 3801 C C . TRP B 1 149 ? 1.339 -13.125 -15.062 1 97.5 149 TRP B C 1
ATOM 3803 O O . TRP B 1 149 ? 0.61 -12.211 -14.672 1 97.5 149 TRP B O 1
ATOM 3813 N N . HIS B 1 150 ? 1.373 -14.32 -14.508 1 97.81 150 HIS B N 1
ATOM 3814 C CA . HIS B 1 150 ? 0.582 -14.578 -13.312 1 97.81 150 HIS B CA 1
ATOM 3815 C C . HIS B 1 150 ? 1.037 -15.859 -12.617 1 97.81 150 HIS B C 1
ATOM 3817 O O . HIS B 1 150 ? 1.892 -16.578 -13.133 1 97.81 150 HIS B O 1
ATOM 3823 N N . SER B 1 151 ? 0.617 -16.031 -11.453 1 97.25 151 SER B N 1
ATOM 3824 C CA . SER B 1 151 ? 0.618 -17.297 -10.727 1 97.25 151 SER B CA 1
ATOM 3825 C C . SER B 1 151 ? -0.8 -17.734 -10.375 1 97.25 151 SER B C 1
ATOM 3827 O O . SER B 1 151 ? -1.721 -16.922 -10.352 1 97.25 151 SER B O 1
ATOM 3829 N N . ASP B 1 152 ? -0.946 -19 -10.258 1 95 152 ASP B N 1
ATOM 3830 C CA . ASP B 1 152 ? -2.205 -19.516 -9.734 1 95 152 ASP B CA 1
ATOM 3831 C C . ASP B 1 152 ? -2.188 -19.562 -8.211 1 95 152 ASP B C 1
ATOM 3833 O O . ASP B 1 152 ? -1.208 -19.141 -7.582 1 95 152 ASP B O 1
ATOM 3837 N N . ALA B 1 153 ? -3.268 -19.969 -7.578 1 93.5 153 ALA B N 1
ATOM 3838 C CA . ALA B 1 153 ? -3.443 -19.859 -6.133 1 93.5 153 ALA B CA 1
ATOM 3839 C C . ALA B 1 153 ? -2.738 -21 -5.398 1 93.5 153 ALA B C 1
ATOM 3841 O O . ALA B 1 153 ? -2.104 -20.781 -4.363 1 93.5 153 ALA B O 1
ATOM 3842 N N . PRO B 1 154 ? -2.742 -22.219 -5.879 1 95.25 154 PRO B N 1
ATOM 3843 C CA . PRO B 1 154 ? -2.123 -23.312 -5.141 1 95.25 154 PRO B CA 1
ATOM 3844 C C . PRO B 1 154 ? -0.604 -23.359 -5.293 1 95.25 154 PRO B C 1
ATOM 3846 O O . PRO B 1 154 ? -0.013 -22.406 -5.828 1 95.25 154 PRO B O 1
ATOM 3849 N N . ASP B 1 155 ? -0.004 -24.422 -4.797 1 97.06 155 ASP B N 1
ATOM 3850 C CA . ASP B 1 155 ? 1.449 -24.547 -4.84 1 97.06 155 ASP B CA 1
ATOM 3851 C C . ASP B 1 155 ? 1.932 -24.859 -6.25 1 97.06 155 ASP B C 1
ATOM 3853 O O . ASP B 1 155 ? 2.912 -24.281 -6.727 1 97.06 155 ASP B O 1
ATOM 3857 N N . ILE B 1 156 ? 1.178 -25.766 -6.902 1 97.69 156 ILE B N 1
ATOM 3858 C CA . ILE B 1 156 ? 1.603 -26.234 -8.219 1 97.69 156 ILE B CA 1
ATOM 3859 C C . ILE B 1 156 ? 0.459 -26.078 -9.219 1 97.69 156 ILE B C 1
ATOM 3861 O O . ILE B 1 156 ? -0.688 -26.422 -8.914 1 97.69 156 ILE B O 1
ATOM 3865 N N . ALA B 1 157 ? 0.765 -25.547 -10.328 1 97.31 157 ALA B N 1
ATOM 3866 C CA . ALA B 1 157 ? -0.113 -25.594 -11.492 1 97.31 157 ALA B CA 1
ATOM 3867 C C . ALA B 1 157 ? 0.384 -26.625 -12.516 1 97.31 157 ALA B C 1
ATOM 3869 O O . ALA B 1 157 ? 1.548 -26.594 -12.922 1 97.31 157 ALA B O 1
ATOM 3870 N N . ALA B 1 158 ? -0.491 -27.5 -12.867 1 97.81 158 ALA B N 1
ATOM 3871 C CA . ALA B 1 158 ? -0.169 -28.531 -13.844 1 97.81 158 ALA B CA 1
ATOM 3872 C C . ALA B 1 158 ? -1.016 -28.375 -15.102 1 97.81 158 ALA B C 1
ATOM 3874 O O . ALA B 1 158 ? -2.238 -28.234 -15.023 1 97.81 158 ALA B O 1
ATOM 3875 N N . LEU B 1 159 ? -0.362 -28.422 -16.25 1 96.94 159 LEU B N 1
ATOM 3876 C CA . LEU B 1 159 ? -1.037 -28.344 -17.547 1 96.94 159 LEU B CA 1
ATOM 3877 C C . LEU B 1 159 ? -0.71 -29.562 -18.406 1 96.94 159 LEU B C 1
ATOM 3879 O O . LEU B 1 159 ? 0.45 -29.781 -18.766 1 96.94 159 LEU B O 1
ATOM 3883 N N . LEU B 1 160 ? -1.707 -30.312 -18.719 1 97.94 160 LEU B N 1
ATOM 3884 C CA . LEU B 1 160 ? -1.545 -31.469 -19.609 1 97.94 160 LEU B CA 1
ATOM 3885 C C . LEU B 1 160 ? -2.012 -31.125 -21.016 1 97.94 160 LEU B C 1
ATOM 3887 O O . LEU B 1 160 ? -3.158 -30.719 -21.219 1 97.94 160 LEU B O 1
ATOM 3891 N N . CYS B 1 161 ? -1.142 -31.344 -21.922 1 96.56 161 CYS B N 1
ATOM 3892 C CA . CYS B 1 161 ? -1.468 -31.031 -23.312 1 96.56 161 CYS B CA 1
ATOM 3893 C C . CYS B 1 161 ? -2.164 -32.219 -23.984 1 96.56 161 CYS B C 1
ATOM 3895 O O . CYS B 1 161 ? -1.579 -33.281 -24.125 1 96.56 161 CYS B O 1
ATOM 3897 N N . LEU B 1 162 ? -3.391 -32 -24.422 1 96.06 162 LEU B N 1
ATOM 3898 C CA . LEU B 1 162 ? -4.102 -33 -25.234 1 96.06 162 LEU B CA 1
ATOM 3899 C C . LEU B 1 162 ? -3.885 -32.75 -26.719 1 96.06 162 LEU B C 1
ATOM 3901 O O . LEU B 1 162 ? -3.629 -33.688 -27.484 1 96.06 162 LEU B O 1
ATOM 3905 N N . THR B 1 163 ? -4.082 -31.484 -27.062 1 91.62 163 THR B N 1
ATOM 3906 C CA . THR B 1 163 ? -3.811 -31.031 -28.422 1 91.62 163 THR B CA 1
ATOM 3907 C C . THR B 1 163 ? -3.148 -29.656 -28.406 1 91.62 163 THR B C 1
ATOM 3909 O O . THR B 1 163 ? -3.396 -28.859 -27.5 1 91.62 163 THR B O 1
ATOM 3912 N N . GLN B 1 164 ? -2.285 -29.469 -29.391 1 88.19 164 GLN B N 1
ATOM 3913 C CA . GLN B 1 164 ? -1.605 -28.188 -29.5 1 88.19 164 GLN B CA 1
ATOM 3914 C C . GLN B 1 164 ? -2.033 -27.438 -30.766 1 88.19 164 GLN B C 1
ATOM 3916 O O . GLN B 1 164 ? -2.32 -28.047 -31.781 1 88.19 164 GLN B O 1
ATOM 3921 N N . ALA B 1 165 ? -2.047 -26.156 -30.562 1 80.56 165 ALA B N 1
ATOM 3922 C CA . ALA B 1 165 ? -2.355 -25.328 -31.719 1 80.56 165 ALA B CA 1
ATOM 3923 C C . ALA B 1 165 ? -1.205 -25.328 -32.719 1 80.56 165 ALA B C 1
ATOM 3925 O O . ALA B 1 165 ? -0.063 -25.625 -32.375 1 80.56 165 ALA B O 1
ATOM 3926 N N . LYS B 1 166 ? -1.575 -24.938 -33.875 1 81.06 166 LYS B N 1
ATOM 3927 C CA . LYS B 1 166 ? -0.548 -24.875 -34.938 1 81.06 166 LYS B CA 1
ATOM 3928 C C . LYS B 1 166 ? 0.411 -23.719 -34.688 1 81.06 166 LYS B C 1
ATOM 3930 O O . LYS B 1 166 ? 1.616 -23.844 -34.906 1 81.06 166 LYS B O 1
ATOM 3935 N N . HIS B 1 167 ? -0.198 -22.641 -34.25 1 80.12 167 HIS B N 1
ATOM 3936 C CA . HIS B 1 167 ? 0.623 -21.453 -34 1 80.12 167 HIS B CA 1
ATOM 3937 C C . HIS B 1 167 ? 0.371 -20.875 -32.625 1 80.12 167 HIS B C 1
ATOM 3939 O O . HIS B 1 167 ? -0.771 -20.844 -32.156 1 80.12 167 HIS B O 1
ATOM 3945 N N . GLY B 1 168 ? 1.533 -20.469 -32.094 1 80.75 168 GLY B N 1
ATOM 3946 C CA . GLY B 1 168 ? 1.391 -19.781 -30.812 1 80.75 168 GLY B CA 1
ATOM 3947 C C . GLY B 1 168 ? 1.125 -20.719 -29.656 1 80.75 168 GLY B C 1
ATOM 3948 O O . GLY B 1 168 ? 1.397 -21.922 -29.734 1 80.75 168 GLY B O 1
ATOM 3949 N N . GLY B 1 169 ? 0.792 -20.094 -28.469 1 79.44 169 GLY B N 1
ATOM 3950 C CA . GLY B 1 169 ? 0.426 -20.859 -27.281 1 79.44 169 GLY B CA 1
ATOM 3951 C C . GLY B 1 169 ? 1.622 -21.266 -26.438 1 79.44 169 GLY B C 1
ATOM 3952 O O . GLY B 1 169 ? 1.513 -22.156 -25.578 1 79.44 169 GLY B O 1
ATOM 3953 N N . GLU B 1 170 ? 2.65 -20.562 -26.734 1 87.88 170 GLU B N 1
ATOM 3954 C CA . GLU B 1 170 ? 3.832 -20.875 -25.938 1 87.88 170 GLU B CA 1
ATOM 3955 C C . GLU B 1 170 ? 3.609 -20.562 -24.469 1 87.88 170 GLU B C 1
ATOM 3957 O O . GLU B 1 170 ? 2.939 -19.578 -24.141 1 87.88 170 GLU B O 1
ATOM 3962 N N . PHE B 1 171 ? 4.133 -21.422 -23.688 1 89.56 171 PHE B N 1
ATOM 3963 C CA . PHE B 1 171 ? 4.133 -21.281 -22.234 1 89.56 171 PHE B CA 1
ATOM 3964 C C . PHE B 1 171 ? 5.438 -20.641 -21.75 1 89.56 171 PHE B C 1
ATOM 3966 O O . PHE B 1 171 ? 6.52 -21.172 -22.016 1 89.56 171 PHE B O 1
ATOM 3973 N N . HIS B 1 172 ? 5.336 -19.453 -21.188 1 95.75 172 HIS B N 1
ATOM 3974 C CA . HIS B 1 172 ? 6.504 -18.75 -20.656 1 95.75 172 HIS B CA 1
ATOM 3975 C C . HIS B 1 172 ? 6.555 -18.828 -19.141 1 95.75 172 HIS B C 1
ATOM 3977 O O . HIS B 1 172 ? 5.527 -18.703 -18.469 1 95.75 172 HIS B O 1
ATOM 3983 N N . VAL B 1 173 ? 7.781 -19.047 -18.594 1 98.19 173 VAL B N 1
ATOM 3984 C CA . VAL B 1 173 ? 7.969 -19.109 -17.156 1 98.19 173 VAL B CA 1
ATOM 3985 C C . VAL B 1 173 ? 9.133 -18.203 -16.75 1 98.19 173 VAL B C 1
ATOM 3987 O O . VAL B 1 173 ? 10.164 -18.172 -17.422 1 98.19 173 VAL B O 1
ATOM 3990 N N . ALA B 1 174 ? 8.984 -17.453 -15.672 1 98.81 174 ALA B N 1
ATOM 3991 C CA . ALA B 1 174 ? 10.031 -16.625 -15.086 1 98.81 174 ALA B CA 1
ATOM 3992 C C . ALA B 1 174 ? 10.195 -16.922 -13.594 1 98.81 174 ALA B C 1
ATOM 3994 O O . ALA B 1 174 ? 9.234 -17.312 -12.93 1 98.81 174 ALA B O 1
ATOM 3995 N N . SER B 1 175 ? 11.398 -16.781 -13.078 1 98.88 175 SER B N 1
ATOM 3996 C CA . SER B 1 175 ? 11.672 -16.938 -11.656 1 98.88 175 SER B CA 1
ATOM 3997 C C . SER B 1 175 ? 11.188 -15.727 -10.867 1 98.88 175 SER B C 1
ATOM 3999 O O . SER B 1 175 ? 11.719 -14.625 -11.008 1 98.88 175 SER B O 1
ATOM 4001 N N . ALA B 1 176 ? 10.266 -15.93 -10.023 1 98.88 176 ALA B N 1
ATOM 4002 C CA . ALA B 1 176 ? 9.797 -14.867 -9.148 1 98.88 176 ALA B CA 1
ATOM 4003 C C . ALA B 1 176 ? 10.883 -14.445 -8.164 1 98.88 176 ALA B C 1
ATOM 4005 O O . ALA B 1 176 ? 10.914 -13.297 -7.711 1 98.88 176 ALA B O 1
ATOM 4006 N N . MET B 1 177 ? 11.773 -15.352 -7.812 1 98.88 177 MET B N 1
ATOM 4007 C CA . MET B 1 177 ? 12.883 -15.078 -6.906 1 98.88 177 MET B CA 1
ATOM 4008 C C . MET B 1 177 ? 13.883 -14.125 -7.551 1 98.88 177 MET B C 1
ATOM 4010 O O . MET B 1 177 ? 14.383 -13.211 -6.898 1 98.88 177 MET B O 1
ATOM 4014 N N . HIS B 1 178 ? 14.125 -14.352 -8.836 1 98.94 178 HIS B N 1
ATOM 4015 C CA . HIS B 1 178 ? 15 -13.438 -9.555 1 98.94 178 HIS B CA 1
ATOM 4016 C C . HIS B 1 178 ? 14.352 -12.062 -9.703 1 98.94 178 HIS B C 1
ATOM 4018 O O . HIS B 1 178 ? 15.023 -11.039 -9.57 1 98.94 178 HIS B O 1
ATOM 4024 N N . ILE B 1 179 ? 13.094 -12.062 -9.992 1 98.94 179 ILE B N 1
ATOM 4025 C CA . ILE B 1 179 ? 12.359 -10.805 -10.086 1 98.94 179 ILE B CA 1
ATOM 4026 C C . ILE B 1 179 ? 12.5 -10.031 -8.773 1 98.94 179 ILE B C 1
ATOM 4028 O O . ILE B 1 179 ? 12.773 -8.828 -8.781 1 98.94 179 ILE B O 1
ATOM 4032 N N . TYR B 1 180 ? 12.352 -10.727 -7.645 1 98.94 180 TYR B N 1
ATOM 4033 C CA . TYR B 1 180 ? 12.484 -10.094 -6.336 1 98.94 180 TYR B CA 1
ATOM 4034 C C . TYR B 1 180 ? 13.875 -9.492 -6.164 1 98.94 180 TYR B C 1
ATOM 4036 O O . TYR B 1 180 ? 14.008 -8.352 -5.715 1 98.94 180 TYR B O 1
ATOM 4044 N N . ASN B 1 181 ? 14.891 -10.25 -6.484 1 98.94 181 ASN B N 1
ATOM 4045 C CA . ASN B 1 181 ? 16.266 -9.75 -6.363 1 98.94 181 ASN B CA 1
ATOM 4046 C C . ASN B 1 181 ? 16.484 -8.508 -7.219 1 98.94 181 ASN B C 1
ATOM 4048 O O . ASN B 1 181 ? 17.172 -7.582 -6.805 1 98.94 181 ASN B O 1
ATOM 4052 N N . THR B 1 182 ? 15.93 -8.539 -8.406 1 98.94 182 THR B N 1
ATOM 4053 C CA . THR B 1 182 ? 16.031 -7.383 -9.289 1 98.94 182 THR B CA 1
ATOM 4054 C C . THR B 1 182 ? 15.328 -6.172 -8.688 1 98.94 182 THR B C 1
ATOM 4056 O O . THR B 1 182 ? 15.852 -5.059 -8.727 1 98.94 182 THR B O 1
ATOM 4059 N N . LEU B 1 183 ? 14.156 -6.375 -8.102 1 98.81 183 LEU B N 1
ATOM 4060 C CA . LEU B 1 183 ? 13.438 -5.312 -7.414 1 98.81 183 LEU B CA 1
ATOM 4061 C C . LEU B 1 183 ? 14.25 -4.754 -6.254 1 98.81 183 LEU B C 1
ATOM 4063 O O . LEU B 1 183 ? 14.32 -3.539 -6.066 1 98.81 183 LEU B O 1
ATOM 4067 N N . LEU B 1 184 ? 14.812 -5.633 -5.492 1 98.38 184 LEU B N 1
ATOM 4068 C CA . LEU B 1 184 ? 15.656 -5.246 -4.363 1 98.38 184 LEU B CA 1
ATOM 4069 C C . LEU B 1 184 ? 16.781 -4.316 -4.82 1 98.38 184 LEU B C 1
ATOM 4071 O O . LEU B 1 184 ? 17.109 -3.352 -4.129 1 98.38 184 LEU B O 1
ATOM 4075 N N . GLN B 1 185 ? 17.297 -4.578 -5.992 1 98.19 185 GLN B N 1
ATOM 4076 C CA . GLN B 1 185 ? 18.422 -3.83 -6.52 1 98.19 185 GLN B CA 1
ATOM 4077 C C . GLN B 1 185 ? 17.969 -2.541 -7.195 1 98.19 185 GLN B C 1
ATOM 4079 O O . GLN B 1 185 ? 18.562 -1.481 -6.988 1 98.19 185 GLN B O 1
ATOM 4084 N N . GLU B 1 186 ? 16.922 -2.629 -7.961 1 98.25 186 GLU B N 1
ATOM 4085 C CA . GLU B 1 186 ? 16.609 -1.545 -8.883 1 98.25 186 GLU B CA 1
ATOM 4086 C C . GLU B 1 186 ? 15.484 -0.657 -8.344 1 98.25 186 GLU B C 1
ATOM 4088 O O . GLU B 1 186 ? 15.383 0.514 -8.711 1 98.25 186 GLU B O 1
ATOM 4093 N N . ALA B 1 187 ? 14.648 -1.175 -7.516 1 98.06 187 ALA B N 1
ATOM 4094 C CA . ALA B 1 187 ? 13.484 -0.427 -7.066 1 98.06 187 ALA B CA 1
ATOM 4095 C C . ALA B 1 187 ? 13.07 -0.853 -5.66 1 98.06 187 ALA B C 1
ATOM 4097 O O . ALA B 1 187 ? 11.906 -1.194 -5.422 1 98.06 187 ALA B O 1
ATOM 4098 N N . PRO B 1 188 ? 14.008 -0.764 -4.703 1 98 188 PRO B N 1
ATOM 4099 C CA . PRO B 1 188 ? 13.695 -1.226 -3.348 1 98 188 PRO B CA 1
ATOM 4100 C C . PRO B 1 188 ? 12.539 -0.46 -2.717 1 98 188 PRO B C 1
ATOM 4102 O O . PRO B 1 188 ? 11.844 -0.99 -1.842 1 98 188 PRO B O 1
ATOM 4105 N N . GLU B 1 189 ? 12.234 0.783 -3.191 1 98.25 189 GLU B N 1
ATOM 4106 C CA . GLU B 1 189 ? 11.172 1.62 -2.629 1 98.25 189 GLU B CA 1
ATOM 4107 C C . GLU B 1 189 ? 9.797 1.022 -2.896 1 98.25 189 GLU B C 1
ATOM 4109 O O . GLU B 1 189 ? 8.812 1.417 -2.268 1 98.25 189 GLU B O 1
ATOM 4114 N N . LEU B 1 190 ? 9.734 0.04 -3.771 1 98.56 190 LEU B N 1
ATOM 4115 C CA . LEU B 1 190 ? 8.453 -0.535 -4.145 1 98.56 190 LEU B CA 1
ATOM 4116 C C . LEU B 1 190 ? 8.164 -1.802 -3.346 1 98.56 190 LEU B C 1
ATOM 4118 O O . LEU B 1 190 ? 7.043 -2.311 -3.357 1 98.56 190 LEU B O 1
ATOM 4122 N N . LEU B 1 191 ? 9.133 -2.326 -2.574 1 98.62 191 LEU B N 1
ATOM 4123 C CA . LEU B 1 191 ? 9.031 -3.648 -1.969 1 98.62 191 LEU B CA 1
ATOM 4124 C C . LEU B 1 191 ? 7.867 -3.713 -0.99 1 98.62 191 LEU B C 1
ATOM 4126 O O . LEU B 1 191 ? 7.113 -4.691 -0.978 1 98.62 191 LEU B O 1
ATOM 4130 N N . GLY B 1 192 ? 7.699 -2.697 -0.218 1 98.56 192 GLY B N 1
ATOM 4131 C CA . GLY B 1 192 ? 6.625 -2.701 0.762 1 98.56 192 GLY B CA 1
ATOM 4132 C C . GLY B 1 192 ? 5.254 -2.883 0.141 1 98.56 192 GLY B C 1
ATOM 4133 O O . GLY B 1 192 ? 4.371 -3.498 0.743 1 98.56 192 GLY B O 1
ATOM 4134 N N . LEU B 1 193 ? 5.059 -2.34 -1.052 1 98.62 193 LEU B N 1
ATOM 4135 C CA . LEU B 1 193 ? 3.771 -2.436 -1.735 1 98.62 193 LEU B CA 1
ATOM 4136 C C . LEU B 1 193 ? 3.432 -3.887 -2.055 1 98.62 193 LEU B C 1
ATOM 4138 O O . LEU B 1 193 ? 2.273 -4.297 -1.95 1 98.62 193 LEU B O 1
ATOM 4142 N N . TYR B 1 194 ? 4.453 -4.648 -2.385 1 98.62 194 TYR B N 1
ATOM 4143 C CA . TYR B 1 194 ? 4.23 -6.047 -2.734 1 98.62 194 TYR B CA 1
ATOM 4144 C C . TYR B 1 194 ? 3.855 -6.863 -1.503 1 98.62 194 TYR B C 1
ATOM 4146 O O . TYR B 1 194 ? 3.119 -7.848 -1.604 1 98.62 194 TYR B O 1
ATOM 4154 N N . TYR B 1 195 ? 4.387 -6.504 -0.368 1 98.25 195 TYR B N 1
ATOM 4155 C CA . TYR B 1 195 ? 4.062 -7.191 0.876 1 98.25 195 TYR B CA 1
ATOM 4156 C C . TYR B 1 195 ? 2.686 -6.777 1.387 1 98.25 195 TYR B C 1
ATOM 4158 O O . TYR B 1 195 ? 1.984 -7.574 2.016 1 98.25 195 TYR B O 1
ATOM 4166 N N . ALA B 1 196 ? 2.328 -5.523 1.168 1 97.31 196 ALA B N 1
ATOM 4167 C CA . ALA B 1 196 ? 0.991 -5.066 1.541 1 97.31 196 ALA B CA 1
ATOM 4168 C C . ALA B 1 196 ? -0.077 -5.73 0.678 1 97.31 196 ALA B C 1
ATOM 4170 O O . ALA B 1 196 ? -1.145 -6.098 1.174 1 97.31 196 ALA B O 1
ATOM 4171 N N . GLY B 1 197 ? 0.3 -5.816 -0.612 1 96.62 197 GLY B N 1
ATOM 4172 C CA . GLY B 1 197 ? -0.615 -6.438 -1.557 1 96.62 197 GLY B CA 1
ATOM 4173 C C . GLY B 1 197 ? -1.527 -5.441 -2.246 1 96.62 197 GLY B C 1
ATOM 4174 O O . GLY B 1 197 ? -1.408 -4.234 -2.037 1 96.62 197 GLY B O 1
ATOM 4175 N N . VAL B 1 198 ? -2.379 -5.957 -3.127 1 96.5 198 VAL B N 1
ATOM 4176 C CA . VAL B 1 198 ? -3.354 -5.16 -3.867 1 96.5 198 VAL B CA 1
ATOM 4177 C C . VAL B 1 198 ? -4.719 -5.848 -3.826 1 96.5 198 VAL B C 1
ATOM 4179 O O . VAL B 1 198 ? -4.828 -7 -3.398 1 96.5 198 VAL B O 1
ATOM 4182 N N . PHE B 1 199 ? -5.738 -5.121 -4.164 1 96.69 199 PHE B N 1
ATOM 4183 C CA . PHE B 1 199 ? -7.078 -5.688 -4.227 1 96.69 199 PHE B CA 1
ATOM 4184 C C . PHE B 1 199 ? -7.316 -6.375 -5.566 1 96.69 199 PHE B C 1
ATOM 4186 O O . PHE B 1 199 ? -6.996 -5.82 -6.621 1 96.69 199 PHE B O 1
ATOM 4193 N N . PHE B 1 200 ? -7.836 -7.547 -5.5 1 94.94 200 PHE B N 1
ATOM 4194 C CA . PHE B 1 200 ? -8.227 -8.297 -6.684 1 94.94 200 PHE B CA 1
ATOM 4195 C C . PHE B 1 200 ? -9.742 -8.43 -6.77 1 94.94 200 PHE B C 1
ATOM 4197 O O . PHE B 1 200 ? -10.406 -8.664 -5.762 1 94.94 200 PHE B O 1
ATOM 4204 N N . ASP B 1 201 ? -10.211 -8.297 -7.949 1 94.19 201 ASP B N 1
ATOM 4205 C CA . ASP B 1 201 ? -11.633 -8.383 -8.266 1 94.19 201 ASP B CA 1
ATOM 4206 C C . ASP B 1 201 ? -12.125 -9.828 -8.219 1 94.19 201 ASP B C 1
ATOM 4208 O O . ASP B 1 201 ? -11.523 -10.711 -8.844 1 94.19 201 ASP B O 1
ATOM 4212 N N . TYR B 1 202 ? -13.219 -10.07 -7.52 1 89.06 202 TYR B N 1
ATOM 4213 C CA . TYR B 1 202 ? -13.812 -11.398 -7.492 1 89.06 202 TYR B CA 1
ATOM 4214 C C . TYR B 1 202 ? -14.523 -11.711 -8.805 1 89.06 202 TYR B C 1
ATOM 4216 O O . TYR B 1 202 ? -14.844 -12.867 -9.094 1 89.06 202 TYR B O 1
ATOM 4224 N N . ARG B 1 203 ? -14.789 -10.727 -9.523 1 86.25 203 ARG B N 1
ATOM 4225 C CA . ARG B 1 203 ? -15.5 -10.852 -10.797 1 86.25 203 ARG B CA 1
ATOM 4226 C C . ARG B 1 203 ? -16.875 -11.477 -10.594 1 86.25 203 ARG B C 1
ATOM 4228 O O . ARG B 1 203 ? -17.281 -12.352 -11.359 1 86.25 203 ARG B O 1
ATOM 4235 N N . GLY B 1 204 ? -17.469 -11.094 -9.516 1 82.19 204 GLY B N 1
ATOM 4236 C CA . GLY B 1 204 ? -18.812 -11.562 -9.25 1 82.19 204 GLY B CA 1
ATOM 4237 C C . GLY B 1 204 ? -18.859 -12.898 -8.539 1 82.19 204 GLY B C 1
ATOM 4238 O O . GLY B 1 204 ? -19.938 -13.445 -8.297 1 82.19 204 GLY B O 1
ATOM 4239 N N . GLU B 1 205 ? -17.766 -13.422 -8.172 1 79.12 205 GLU B N 1
ATOM 4240 C CA . GLU B 1 205 ? -17.719 -14.734 -7.535 1 79.12 205 GLU B CA 1
ATOM 4241 C C . GLU B 1 205 ? -17.391 -14.617 -6.047 1 79.12 205 GLU B C 1
ATOM 4243 O O . GLU B 1 205 ? -16.844 -15.539 -5.453 1 79.12 205 GLU B O 1
ATOM 4248 N N . GLU B 1 206 ? -17.625 -13.414 -5.512 1 84.44 206 GLU B N 1
ATOM 4249 C CA . GLU B 1 206 ? -17.344 -13.234 -4.09 1 84.44 206 GLU B CA 1
ATOM 4250 C C . GLU B 1 206 ? -18.281 -14.078 -3.234 1 84.44 206 GLU B C 1
ATOM 4252 O O . GLU B 1 206 ? -19.453 -14.25 -3.574 1 84.44 206 GLU B O 1
ATOM 4257 N N . PRO B 1 207 ? -17.719 -14.656 -2.168 1 82.06 207 PRO B N 1
ATOM 4258 C CA . PRO B 1 207 ? -18.609 -15.305 -1.206 1 82.06 207 PRO B CA 1
ATOM 4259 C C . PRO B 1 207 ? -19.688 -14.359 -0.666 1 82.06 207 PRO B C 1
ATOM 4261 O O . PRO B 1 207 ? -19.5 -13.141 -0.659 1 82.06 207 PRO B O 1
ATOM 4264 N N . PRO B 1 208 ? -20.781 -14.969 -0.258 1 83.75 208 PRO B N 1
ATOM 4265 C CA . PRO B 1 208 ? -21.859 -14.125 0.287 1 83.75 208 PRO B CA 1
ATOM 4266 C C . PRO B 1 208 ? -21.391 -13.273 1.467 1 83.75 208 PRO B C 1
ATOM 4268 O O . PRO B 1 208 ? -20.719 -13.773 2.367 1 83.75 208 PRO B O 1
ATOM 4271 N N . GLY B 1 209 ? -21.703 -12.016 1.418 1 85.5 209 GLY B N 1
ATOM 4272 C CA . GLY B 1 209 ? -21.422 -11.117 2.531 1 85.5 209 GLY B CA 1
ATOM 4273 C C . GLY B 1 209 ? -20.031 -10.5 2.459 1 85.5 209 GLY B C 1
ATOM 4274 O O . GLY B 1 209 ? -19.703 -9.633 3.27 1 85.5 209 GLY B O 1
ATOM 4275 N N . GLU B 1 210 ? -19.312 -10.945 1.483 1 87 210 GLU B N 1
ATOM 4276 C CA . GLU B 1 210 ? -17.969 -10.406 1.357 1 87 210 GLU B CA 1
ATOM 4277 C C . GLU B 1 210 ? -17.922 -9.25 0.359 1 87 210 GLU B C 1
ATOM 4279 O O . GLU B 1 210 ? -18.766 -9.156 -0.526 1 87 210 GLU B O 1
ATOM 4284 N N . PRO B 1 211 ? -16.984 -8.367 0.579 1 90.81 211 PRO B N 1
ATOM 4285 C CA . PRO B 1 211 ? -16.797 -7.328 -0.434 1 90.81 211 PRO B CA 1
ATOM 4286 C C . PRO B 1 211 ? -16.5 -7.895 -1.817 1 90.81 211 PRO B C 1
ATOM 4288 O O . PRO B 1 211 ? -16.094 -9.055 -1.936 1 90.81 211 PRO B O 1
ATOM 4291 N N . PRO B 1 212 ? -16.688 -7.152 -2.824 1 93.25 212 PRO B N 1
ATOM 4292 C CA . PRO B 1 212 ? -16.531 -7.641 -4.195 1 93.25 212 PRO B CA 1
ATOM 4293 C C . PRO B 1 212 ? -15.07 -7.812 -4.605 1 93.25 212 PRO B C 1
ATOM 4295 O O . PRO B 1 212 ? -14.789 -8.25 -5.723 1 93.25 212 PRO B O 1
ATOM 4298 N N . ALA B 1 213 ? -14.18 -7.441 -3.779 1 94.75 213 ALA B N 1
ATOM 4299 C CA . ALA B 1 213 ? -12.742 -7.621 -3.988 1 94.75 213 ALA B CA 1
ATOM 4300 C C . ALA B 1 213 ? -12.055 -8.094 -2.709 1 94.75 213 ALA B C 1
ATOM 4302 O O . ALA B 1 213 ? -12.633 -8.008 -1.622 1 94.75 213 ALA B O 1
ATOM 4303 N N . TYR B 1 214 ? -10.906 -8.664 -2.867 1 93.88 214 TYR B N 1
ATOM 4304 C CA . TYR B 1 214 ? -10.102 -9.109 -1.733 1 93.88 214 TYR B CA 1
ATOM 4305 C C . TYR B 1 214 ? -8.656 -8.672 -1.883 1 93.88 214 TYR B C 1
ATOM 4307 O O . TYR B 1 214 ? -8.18 -8.438 -2.998 1 93.88 214 TYR B O 1
ATOM 4315 N N . ARG B 1 215 ? -8.047 -8.523 -0.803 1 95.12 215 ARG B N 1
ATOM 4316 C CA . ARG B 1 215 ? -6.645 -8.117 -0.833 1 95.12 215 ARG B CA 1
ATOM 4317 C C . ARG B 1 215 ? -5.723 -9.336 -0.768 1 95.12 215 ARG B C 1
ATOM 4319 O O . ARG B 1 215 ? -5.977 -10.273 -0.007 1 95.12 215 ARG B O 1
ATOM 4326 N N . ASN B 1 216 ? -4.715 -9.359 -1.568 1 95.88 216 ASN B N 1
ATOM 4327 C CA . ASN B 1 216 ? -3.709 -10.422 -1.589 1 95.88 216 ASN B CA 1
ATOM 4328 C C . ASN B 1 216 ? -2.301 -9.852 -1.737 1 95.88 216 ASN B C 1
ATOM 4330 O O . ASN B 1 216 ? -2.049 -9.023 -2.615 1 95.88 216 ASN B O 1
ATOM 4334 N N . ALA B 1 217 ? -1.398 -10.273 -0.856 1 97.19 217 ALA B N 1
ATOM 4335 C CA . ALA B 1 217 ? 0.006 -9.898 -0.997 1 97.19 217 ALA B CA 1
ATOM 4336 C C . ALA B 1 217 ? 0.62 -10.531 -2.244 1 97.19 217 ALA B C 1
ATOM 4338 O O . ALA B 1 217 ? 0.099 -11.523 -2.766 1 97.19 217 ALA B O 1
ATOM 4339 N N . ILE B 1 218 ? 1.66 -9.992 -2.715 1 98.44 218 ILE B N 1
ATOM 4340 C CA . ILE B 1 218 ? 2.355 -10.531 -3.877 1 98.44 218 ILE B CA 1
ATOM 4341 C C . ILE B 1 218 ? 3.609 -11.281 -3.426 1 98.44 218 ILE B C 1
ATOM 4343 O O . ILE B 1 218 ? 3.936 -12.336 -3.967 1 98.44 218 ILE B O 1
ATOM 4347 N N . PHE B 1 219 ? 4.332 -10.711 -2.451 1 98.56 219 PHE B N 1
ATOM 4348 C CA . PHE B 1 219 ? 5.453 -11.398 -1.825 1 98.56 219 PHE B CA 1
ATOM 4349 C C . PHE B 1 219 ? 5.219 -11.562 -0.328 1 98.56 219 PHE B C 1
ATOM 4351 O O . PHE B 1 219 ? 4.566 -10.727 0.301 1 98.56 219 PHE B O 1
ATOM 4358 N N . GLY B 1 220 ? 5.684 -12.594 0.222 1 97.5 220 GLY B N 1
ATOM 4359 C CA . GLY B 1 220 ? 5.711 -12.867 1.651 1 97.5 220 GLY B CA 1
ATOM 4360 C C . GLY B 1 220 ? 6.93 -13.656 2.086 1 97.5 220 GLY B C 1
ATOM 4361 O O . GLY B 1 220 ? 7.363 -14.57 1.383 1 97.5 220 GLY B O 1
ATOM 4362 N N . TYR B 1 221 ? 7.488 -13.273 3.143 1 97.5 221 TYR B N 1
ATOM 4363 C CA . TYR B 1 221 ? 8.648 -13.961 3.701 1 97.5 221 TYR B CA 1
ATOM 4364 C C . TYR B 1 221 ? 8.312 -14.586 5.051 1 97.5 221 TYR B C 1
ATOM 4366 O O . TYR B 1 221 ? 8.117 -13.875 6.039 1 97.5 221 TYR B O 1
ATOM 4374 N N . HIS B 1 222 ? 8.203 -15.875 5.066 1 95.12 222 HIS B N 1
ATOM 4375 C CA . HIS B 1 222 ? 7.809 -16.625 6.25 1 95.12 222 HIS B CA 1
ATOM 4376 C C . HIS B 1 222 ? 8.672 -17.875 6.426 1 95.12 222 HIS B C 1
ATOM 4378 O O . HIS B 1 222 ? 8.898 -18.609 5.469 1 95.12 222 HIS B O 1
ATOM 4384 N N . ASN B 1 223 ? 9.141 -18.094 7.613 1 93.69 223 ASN B N 1
ATOM 4385 C CA . ASN B 1 223 ? 9.93 -19.281 7.945 1 93.69 223 ASN B CA 1
ATOM 4386 C C . ASN B 1 223 ? 11.148 -19.406 7.035 1 93.69 223 ASN B C 1
ATOM 4388 O O . ASN B 1 223 ? 11.445 -20.5 6.539 1 93.69 223 ASN B O 1
ATOM 4392 N N . GLY B 1 224 ? 11.719 -18.297 6.711 1 94.12 224 GLY B N 1
ATOM 4393 C CA . GLY B 1 224 ? 12.961 -18.266 5.965 1 94.12 224 GLY B CA 1
ATOM 4394 C C . GLY B 1 224 ? 12.766 -18.5 4.477 1 94.12 224 GLY B C 1
ATOM 4395 O O . GLY B 1 224 ? 13.734 -18.719 3.744 1 94.12 224 GLY B O 1
ATOM 4396 N N . GLN B 1 225 ? 11.484 -18.438 4.039 1 95.56 225 GLN B N 1
ATOM 4397 C CA . GLN B 1 225 ? 11.195 -18.672 2.627 1 95.56 225 GLN B CA 1
ATOM 4398 C C . GLN B 1 225 ? 10.375 -17.531 2.037 1 95.56 225 GLN B C 1
ATOM 4400 O O . GLN B 1 225 ? 9.367 -17.125 2.611 1 95.56 225 GLN B O 1
ATOM 4405 N N . LEU B 1 226 ? 10.898 -17 0.927 1 97.62 226 LEU B N 1
ATOM 4406 C CA . LEU B 1 226 ? 10.133 -16.031 0.157 1 97.62 226 LEU B CA 1
ATOM 4407 C C . LEU B 1 226 ? 9.156 -16.719 -0.787 1 97.62 226 LEU B C 1
ATOM 4409 O O . LEU B 1 226 ? 9.523 -17.688 -1.47 1 97.62 226 LEU B O 1
ATOM 4413 N N . SER B 1 227 ? 7.906 -16.312 -0.77 1 97.94 227 SER B N 1
ATOM 4414 C CA . SER B 1 227 ? 6.879 -16.828 -1.666 1 97.94 227 SER B CA 1
ATOM 4415 C C . SER B 1 227 ? 6.234 -15.703 -2.477 1 97.94 227 SER B C 1
ATOM 4417 O O . SER B 1 227 ? 6.199 -14.555 -2.037 1 97.94 227 SER B O 1
ATOM 4419 N N . CYS B 1 228 ? 5.77 -16.078 -3.613 1 98.38 228 CYS B N 1
ATOM 4420 C CA . CYS B 1 228 ? 5.141 -15.117 -4.52 1 98.38 228 CYS B CA 1
ATOM 4421 C C . CYS B 1 228 ? 3.742 -15.578 -4.914 1 98.38 228 CYS B C 1
ATOM 4423 O O . CYS B 1 228 ? 3.502 -16.781 -5.078 1 98.38 228 CYS B O 1
ATOM 4425 N N . ARG B 1 229 ? 2.861 -14.68 -5.008 1 97.81 229 ARG B N 1
ATOM 4426 C CA . ARG B 1 229 ? 1.577 -14.836 -5.684 1 97.81 229 ARG B CA 1
ATOM 4427 C C . ARG B 1 229 ? 1.241 -13.609 -6.52 1 97.81 229 ARG B C 1
ATOM 4429 O O . ARG B 1 229 ? 0.895 -12.555 -5.977 1 97.81 229 ARG B O 1
ATOM 4436 N N . TYR B 1 230 ? 1.373 -13.727 -7.758 1 97.88 230 TYR B N 1
ATOM 4437 C CA . TYR B 1 230 ? 1.034 -12.656 -8.688 1 97.88 230 TYR B CA 1
ATOM 4438 C C . TYR B 1 230 ? -0.142 -13.055 -9.57 1 97.88 230 TYR B C 1
ATOM 4440 O O . TYR B 1 230 ? 0.046 -13.656 -10.633 1 97.88 230 TYR B O 1
ATOM 4448 N N . PHE B 1 231 ? -1.31 -12.641 -9.219 1 95.19 231 PHE B N 1
ATOM 4449 C CA . PHE B 1 231 ? -2.5 -13.031 -9.969 1 95.19 231 PHE B CA 1
ATOM 4450 C C . PHE B 1 231 ? -2.682 -12.148 -11.195 1 95.19 231 PHE B C 1
ATOM 4452 O O . PHE B 1 231 ? -1.788 -11.375 -11.547 1 95.19 231 PHE B O 1
ATOM 4459 N N . LEU B 1 232 ? -3.779 -12.305 -11.828 1 93.5 232 LEU B N 1
ATOM 4460 C CA . LEU B 1 232 ? -3.965 -11.664 -13.125 1 93.5 232 LEU B CA 1
ATOM 4461 C C . LEU B 1 232 ? -4.074 -10.148 -12.969 1 93.5 232 LEU B C 1
ATOM 4463 O O . LEU B 1 232 ? -4.852 -9.664 -12.148 1 93.5 232 LEU B O 1
ATOM 4467 N N . ARG B 1 233 ? -3.414 -9.445 -13.797 1 94.56 233 ARG B N 1
ATOM 4468 C CA . ARG B 1 233 ? -3.328 -7.988 -13.773 1 94.56 233 ARG B CA 1
ATOM 4469 C C . ARG B 1 233 ? -4.711 -7.355 -13.898 1 94.56 233 ARG B C 1
ATOM 4471 O O . ARG B 1 233 ? -5.02 -6.383 -13.211 1 94.56 233 ARG B O 1
ATOM 4478 N N . ASN B 1 234 ? -5.477 -7.832 -14.781 1 92.31 234 ASN B N 1
ATOM 4479 C CA . ASN B 1 234 ? -6.781 -7.227 -15.016 1 92.31 234 ASN B CA 1
ATOM 4480 C C . ASN B 1 234 ? -7.668 -7.312 -13.781 1 92.31 234 ASN B C 1
ATOM 4482 O O . ASN B 1 234 ? -8.516 -6.441 -13.555 1 92.31 234 ASN B O 1
ATOM 4486 N N . PHE B 1 235 ? -7.484 -8.391 -12.961 1 93.12 235 PHE B N 1
ATOM 4487 C CA . PHE B 1 235 ? -8.219 -8.5 -11.703 1 93.12 235 PHE B CA 1
ATOM 4488 C C . PHE B 1 235 ? -7.719 -7.473 -10.695 1 93.12 235 PHE B C 1
ATOM 4490 O O . PHE B 1 235 ? -8.5 -6.934 -9.914 1 93.12 235 PHE B O 1
ATOM 4497 N N . ALA B 1 236 ? -6.48 -7.215 -10.703 1 94.75 236 ALA B N 1
ATOM 4498 C CA . ALA B 1 236 ? -5.891 -6.203 -9.836 1 94.75 236 ALA B CA 1
ATOM 4499 C C . ALA B 1 236 ? -6.332 -4.801 -10.25 1 94.75 236 ALA B C 1
ATOM 4501 O O . ALA B 1 236 ? -6.641 -3.963 -9.398 1 94.75 236 ALA B O 1
ATOM 4502 N N . ASP B 1 237 ? -6.383 -4.547 -11.531 1 94 237 ASP B N 1
ATOM 4503 C CA . ASP B 1 237 ? -6.711 -3.227 -12.055 1 94 237 ASP B CA 1
ATOM 4504 C C . ASP B 1 237 ? -8.148 -2.848 -11.727 1 94 237 ASP B C 1
ATOM 4506 O O . ASP B 1 237 ? -8.461 -1.669 -11.539 1 94 237 ASP B O 1
ATOM 4510 N N . SER B 1 238 ? -8.977 -3.842 -11.68 1 94.88 238 SER B N 1
ATOM 4511 C CA . SER B 1 238 ? -10.383 -3.539 -11.438 1 94.88 238 SER B CA 1
ATOM 4512 C C . SER B 1 238 ? -10.742 -3.691 -9.961 1 94.88 238 SER B C 1
ATOM 4514 O O . SER B 1 238 ? -11.805 -3.244 -9.531 1 94.88 238 SER B O 1
ATOM 4516 N N . GLY B 1 239 ? -9.891 -4.316 -9.172 1 95 239 GLY B N 1
ATOM 4517 C CA . GLY B 1 239 ? -10.195 -4.652 -7.793 1 95 239 GLY B CA 1
ATOM 4518 C C . GLY B 1 239 ? -10.539 -3.439 -6.945 1 95 239 GLY B C 1
ATOM 4519 O O . GLY B 1 239 ? -11.609 -3.381 -6.336 1 95 239 GLY B O 1
ATOM 4520 N N . THR B 1 240 ? -9.695 -2.441 -6.965 1 94.25 240 THR B N 1
ATOM 4521 C CA . THR B 1 240 ? -9.875 -1.246 -6.152 1 94.25 240 THR B CA 1
ATOM 4522 C C . THR B 1 240 ? -11.117 -0.478 -6.586 1 94.25 240 THR B C 1
ATOM 4524 O O . THR B 1 240 ? -11.867 0.025 -5.75 1 94.25 240 THR B O 1
ATOM 4527 N N . ALA B 1 241 ? -11.312 -0.409 -7.855 1 94 241 ALA B N 1
ATOM 4528 C CA . ALA B 1 241 ? -12.477 0.299 -8.391 1 94 241 ALA B CA 1
ATOM 4529 C C . ALA B 1 241 ? -13.773 -0.343 -7.91 1 94 241 ALA B C 1
ATOM 4531 O O . ALA B 1 241 ? -14.758 0.353 -7.664 1 94 241 ALA B O 1
ATOM 4532 N N . LYS B 1 242 ? -13.758 -1.659 -7.801 1 93.75 242 LYS B N 1
ATOM 4533 C CA . LYS B 1 242 ? -14.938 -2.381 -7.34 1 93.75 242 LYS B CA 1
ATOM 4534 C C . LYS B 1 242 ? -15.305 -1.985 -5.914 1 93.75 242 LYS B C 1
ATOM 4536 O O . LYS B 1 242 ? -16.453 -2.139 -5.492 1 93.75 242 LYS B O 1
ATOM 4541 N N . LEU B 1 243 ? -14.375 -1.488 -5.227 1 93.25 243 LEU B N 1
ATOM 4542 C CA . LEU B 1 243 ? -14.594 -1.065 -3.848 1 93.25 243 LEU B CA 1
ATOM 4543 C C . LEU B 1 243 ? -14.922 0.422 -3.781 1 93.25 243 LEU B C 1
ATOM 4545 O O . LEU B 1 243 ? -15.109 0.973 -2.695 1 93.25 243 LEU B O 1
ATOM 4549 N N . GLY B 1 244 ? -14.883 1.112 -4.914 1 91.69 244 GLY B N 1
ATOM 4550 C CA . GLY B 1 244 ? -15.25 2.518 -4.961 1 91.69 244 GLY B CA 1
ATOM 4551 C C . GLY B 1 244 ? -14.062 3.449 -4.828 1 91.69 244 GLY B C 1
ATOM 4552 O O . GLY B 1 244 ? -14.219 4.629 -4.5 1 91.69 244 GLY B O 1
ATOM 4553 N N . PHE B 1 245 ? -12.867 2.936 -5.066 1 94.38 245 PHE B N 1
ATOM 4554 C CA . PHE B 1 245 ? -11.664 3.748 -4.91 1 94.38 245 PHE B CA 1
ATOM 4555 C C . PHE B 1 245 ? -10.836 3.75 -6.191 1 94.38 245 PHE B C 1
ATOM 4557 O O . PHE B 1 245 ? -11 2.867 -7.039 1 94.38 245 PHE B O 1
ATOM 4564 N N . GLU B 1 246 ? -10.023 4.734 -6.293 1 93 246 GLU B N 1
ATOM 4565 C CA . GLU B 1 246 ? -9.023 4.734 -7.352 1 93 246 GLU B CA 1
ATOM 4566 C C . GLU B 1 246 ? -7.754 4.012 -6.91 1 93 246 GLU B C 1
ATOM 4568 O O . GLU B 1 246 ? -7.285 4.203 -5.785 1 93 246 GLU B O 1
ATOM 4573 N N . GLN B 1 247 ? -7.277 3.125 -7.793 1 95.31 247 GLN B N 1
ATOM 4574 C CA . GLN B 1 247 ? -6.008 2.473 -7.496 1 95.31 247 GLN B CA 1
ATOM 4575 C C . GLN B 1 247 ? -4.863 3.484 -7.457 1 95.31 247 GLN B C 1
ATOM 4577 O O . GLN B 1 247 ? -4.707 4.285 -8.375 1 95.31 247 GLN B O 1
ATOM 4582 N N . PRO B 1 248 ? -4.098 3.514 -6.418 1 95.44 248 PRO B N 1
ATOM 4583 C CA . PRO B 1 248 ? -2.967 4.441 -6.375 1 95.44 248 PRO B CA 1
ATOM 4584 C C . PRO B 1 248 ? -2.004 4.254 -7.547 1 95.44 248 PRO B C 1
ATOM 4586 O O . PRO B 1 248 ? -1.719 3.121 -7.941 1 95.44 248 PRO B O 1
ATOM 4589 N N . GLU B 1 249 ? -1.5 5.305 -8.016 1 95.31 249 GLU B N 1
ATOM 4590 C CA . GLU B 1 249 ? -0.599 5.262 -9.164 1 95.31 249 GLU B CA 1
ATOM 4591 C C . GLU B 1 249 ? 0.673 4.484 -8.844 1 95.31 249 GLU B C 1
ATOM 4593 O O . GLU B 1 249 ? 1.237 3.814 -9.711 1 95.31 249 GLU B O 1
ATOM 4598 N N . VAL B 1 250 ? 1.117 4.574 -7.664 1 97.19 250 VAL B N 1
ATOM 4599 C CA . VAL B 1 250 ? 2.355 3.906 -7.277 1 97.19 250 VAL B CA 1
ATOM 4600 C C . VAL B 1 250 ? 2.143 2.395 -7.254 1 97.19 250 VAL B C 1
ATOM 4602 O O . VAL B 1 250 ? 3.072 1.625 -7.508 1 97.19 250 VAL B O 1
ATOM 4605 N N . GLU B 1 251 ? 0.977 1.929 -6.926 1 97.31 251 GLU B N 1
ATOM 4606 C CA . GLU B 1 251 ? 0.656 0.507 -7.023 1 97.31 251 GLU B CA 1
ATOM 4607 C C . GLU B 1 251 ? 0.716 0.026 -8.469 1 97.31 251 GLU B C 1
ATOM 4609 O O . GLU B 1 251 ? 1.242 -1.054 -8.75 1 97.31 251 GLU B O 1
ATOM 4614 N N . LYS B 1 252 ? 0.157 0.824 -9.328 1 97 252 LYS B N 1
ATOM 4615 C CA . LYS B 1 252 ? 0.255 0.507 -10.75 1 97 252 LYS B CA 1
ATOM 4616 C C . LYS B 1 252 ? 1.712 0.432 -11.195 1 97 252 LYS B C 1
ATOM 4618 O O . LYS B 1 252 ? 2.092 -0.473 -11.938 1 97 252 LYS B O 1
ATOM 4623 N N . LEU B 1 253 ? 2.449 1.404 -10.703 1 97.62 253 LEU B N 1
ATOM 4624 C CA . LEU B 1 253 ? 3.875 1.414 -11.016 1 97.62 253 LEU B CA 1
ATOM 4625 C C . LEU B 1 253 ? 4.543 0.129 -10.539 1 97.62 253 LEU B C 1
ATOM 4627 O O . LEU B 1 253 ? 5.371 -0.445 -11.25 1 97.62 253 LEU B O 1
ATOM 4631 N N . ALA B 1 254 ? 4.207 -0.304 -9.352 1 98.44 254 ALA B N 1
ATOM 4632 C CA . ALA B 1 254 ? 4.773 -1.532 -8.805 1 98.44 254 ALA B CA 1
ATOM 4633 C C . ALA B 1 254 ? 4.441 -2.732 -9.688 1 98.44 254 ALA B C 1
ATOM 4635 O O . ALA B 1 254 ? 5.32 -3.537 -10 1 98.44 254 ALA B O 1
ATOM 4636 N N . LEU B 1 255 ? 3.197 -2.846 -10.094 1 98.31 255 LEU B N 1
ATOM 4637 C CA . LEU B 1 255 ? 2.771 -3.959 -10.938 1 98.31 255 LEU B CA 1
ATOM 4638 C C . LEU B 1 255 ? 3.439 -3.893 -12.305 1 98.31 255 LEU B C 1
ATOM 4640 O O . LEU B 1 255 ? 3.896 -4.91 -12.828 1 98.31 255 LEU B O 1
ATOM 4644 N N . ASP B 1 256 ? 3.502 -2.693 -12.852 1 97.94 256 ASP B N 1
ATOM 4645 C CA . ASP B 1 256 ? 4.188 -2.498 -14.125 1 97.94 256 ASP B CA 1
ATOM 4646 C C . ASP B 1 256 ? 5.648 -2.924 -14.031 1 97.94 256 ASP B C 1
ATOM 4648 O O . ASP B 1 256 ? 6.172 -3.57 -14.938 1 97.94 256 ASP B O 1
ATOM 4652 N N . THR B 1 257 ? 6.297 -2.514 -12.938 1 98.62 257 THR B N 1
ATOM 4653 C CA . THR B 1 257 ? 7.711 -2.816 -12.75 1 98.62 257 THR B CA 1
ATOM 4654 C C . THR B 1 257 ? 7.934 -4.32 -12.641 1 98.62 257 THR B C 1
ATOM 4656 O O . THR B 1 257 ? 8.859 -4.863 -13.242 1 98.62 257 THR B O 1
ATOM 4659 N N . PHE B 1 258 ? 7.094 -4.996 -11.914 1 98.81 258 PHE B N 1
ATOM 4660 C CA . PHE B 1 258 ? 7.156 -6.449 -11.797 1 98.81 258 PHE B CA 1
ATOM 4661 C C . PHE B 1 258 ? 7.082 -7.105 -13.164 1 98.81 258 PHE B C 1
ATOM 4663 O O . PHE B 1 258 ? 7.934 -7.926 -13.516 1 98.81 258 PHE B O 1
ATOM 4670 N N . GLU B 1 259 ? 6.117 -6.723 -13.938 1 98.62 259 GLU B N 1
ATOM 4671 C CA . GLU B 1 259 ? 5.883 -7.328 -15.25 1 98.62 259 GLU B CA 1
ATOM 4672 C C . GLU B 1 259 ? 7.008 -6.984 -16.219 1 98.62 259 GLU B C 1
ATOM 4674 O O . GLU B 1 259 ? 7.371 -7.801 -17.062 1 98.62 259 GLU B O 1
ATOM 4679 N N . GLU B 1 260 ? 7.469 -5.75 -16.109 1 98.62 260 GLU B N 1
ATOM 4680 C CA . GLU B 1 260 ? 8.586 -5.352 -16.953 1 98.62 260 GLU B CA 1
ATOM 4681 C C . GLU B 1 260 ? 9.805 -6.238 -16.719 1 98.62 260 GLU B C 1
ATOM 4683 O O . GLU B 1 260 ? 10.445 -6.695 -17.656 1 98.62 260 GLU B O 1
ATOM 4688 N N . ILE B 1 261 ? 10.164 -6.488 -15.453 1 98.81 261 ILE B N 1
ATOM 4689 C CA . ILE B 1 261 ? 11.312 -7.324 -15.109 1 98.81 261 ILE B CA 1
ATOM 4690 C C . ILE B 1 261 ? 11.086 -8.742 -15.609 1 98.81 261 ILE B C 1
ATOM 4692 O O . ILE B 1 261 ? 11.977 -9.344 -16.219 1 98.81 261 ILE B O 1
ATOM 4696 N N . ALA B 1 262 ? 9.875 -9.312 -15.391 1 98.69 262 ALA B N 1
ATOM 4697 C CA . ALA B 1 262 ? 9.539 -10.664 -15.828 1 98.69 262 ALA B CA 1
ATOM 4698 C C . ALA B 1 262 ? 9.672 -10.789 -17.344 1 98.69 262 ALA B C 1
ATOM 4700 O O . ALA B 1 262 ? 10.039 -11.852 -17.859 1 98.69 262 ALA B O 1
ATOM 4701 N N . SER B 1 263 ? 9.414 -9.703 -18.047 1 98.06 263 SER B N 1
ATOM 4702 C CA . SER B 1 263 ? 9.305 -9.734 -19.5 1 98.06 263 SER B CA 1
ATOM 4703 C C . SER B 1 263 ? 10.656 -9.516 -20.156 1 98.06 263 SER B C 1
ATOM 4705 O O . SER B 1 263 ? 10.781 -9.633 -21.375 1 98.06 263 SER B O 1
ATOM 4707 N N . ARG B 1 264 ? 11.656 -9.117 -19.375 1 98.25 264 ARG B N 1
ATOM 4708 C CA . ARG B 1 264 ? 12.977 -9 -19.969 1 98.25 264 ARG B CA 1
ATOM 4709 C C . ARG B 1 264 ? 13.414 -10.312 -20.609 1 98.25 264 ARG B C 1
ATOM 4711 O O . ARG B 1 264 ? 13.266 -11.375 -20 1 98.25 264 ARG B O 1
ATOM 4718 N N . PRO B 1 265 ? 13.906 -10.289 -21.844 1 97.5 265 PRO B N 1
ATOM 4719 C CA . PRO B 1 265 ? 14.172 -11.523 -22.594 1 97.5 265 PRO B CA 1
ATOM 4720 C C . PRO B 1 265 ? 15.086 -12.484 -21.828 1 97.5 265 PRO B C 1
ATOM 4722 O O . PRO B 1 265 ? 14.953 -13.703 -21.969 1 97.5 265 PRO B O 1
ATOM 4725 N N . GLU B 1 266 ? 15.938 -12.008 -21.016 1 98.5 266 GLU B N 1
ATOM 4726 C CA . GLU B 1 266 ? 16.891 -12.852 -20.297 1 98.5 266 GLU B CA 1
ATOM 4727 C C . GLU B 1 266 ? 16.266 -13.453 -19.047 1 98.5 266 GLU B C 1
ATOM 4729 O O . GLU B 1 266 ? 16.859 -14.305 -18.391 1 98.5 266 GLU B O 1
ATOM 4734 N N . ASN B 1 267 ? 14.984 -13.086 -18.766 1 98.69 267 ASN B N 1
ATOM 4735 C CA . ASN B 1 267 ? 14.438 -13.453 -17.453 1 98.69 267 ASN B CA 1
ATOM 4736 C C . ASN B 1 267 ? 13.383 -14.547 -17.578 1 98.69 267 ASN B C 1
ATOM 4738 O O . ASN B 1 267 ? 12.742 -14.906 -16.594 1 98.69 267 ASN B O 1
ATOM 4742 N N . HIS B 1 268 ? 13.117 -15.039 -18.75 1 97.88 268 HIS B N 1
ATOM 4743 C CA . HIS B 1 268 ? 12.102 -16.078 -18.859 1 97.88 268 HIS B CA 1
ATOM 4744 C C . HIS B 1 268 ? 12.461 -17.094 -19.938 1 97.88 268 HIS B C 1
ATOM 4746 O O . HIS B 1 268 ? 13.258 -16.797 -20.828 1 97.88 268 HIS B O 1
ATOM 4752 N N . VAL B 1 269 ? 11.938 -18.25 -19.781 1 96.88 269 VAL B N 1
ATOM 4753 C CA . VAL B 1 269 ? 12.086 -19.312 -20.766 1 96.88 269 VAL B CA 1
ATOM 4754 C C . VAL B 1 269 ? 10.727 -19.672 -21.359 1 96.88 269 VAL B C 1
ATOM 4756 O O . VAL B 1 269 ? 9.688 -19.453 -20.734 1 96.88 269 VAL B O 1
ATOM 4759 N N . SER B 1 270 ? 10.719 -20.078 -22.594 1 93 270 SER B N 1
ATOM 4760 C CA . SER B 1 270 ? 9.477 -20.453 -23.281 1 93 270 SER B CA 1
ATOM 4761 C C . SER B 1 270 ? 9.523 -21.922 -23.734 1 93 270 SER B C 1
ATOM 4763 O O . SER B 1 270 ? 10.602 -22.469 -23.969 1 93 270 SER B O 1
ATOM 4765 N N . MET B 1 271 ? 8.328 -22.469 -23.75 1 88.69 271 MET B N 1
ATOM 4766 C CA . MET B 1 271 ? 8.242 -23.844 -24.25 1 88.69 271 MET B CA 1
ATOM 4767 C C . MET B 1 271 ? 6.926 -24.078 -24.984 1 88.69 271 MET B C 1
ATOM 4769 O O . MET B 1 271 ? 5.941 -23.375 -24.734 1 88.69 271 MET B O 1
ATOM 4773 N N . ARG B 1 272 ? 7.047 -24.938 -25.906 1 88.75 272 ARG B N 1
ATOM 4774 C CA . ARG B 1 272 ? 5.863 -25.422 -26.609 1 88.75 272 ARG B CA 1
ATOM 4775 C C . ARG B 1 272 ? 5.559 -26.875 -26.219 1 88.75 272 ARG B C 1
ATOM 4777 O O . ARG B 1 272 ? 6.426 -27.734 -26.297 1 88.75 272 ARG B O 1
ATOM 4784 N N . LEU B 1 273 ? 4.367 -27.109 -25.828 1 92 273 LEU B N 1
ATOM 4785 C CA . LEU B 1 273 ? 3.992 -28.438 -25.328 1 92 273 LEU B CA 1
ATOM 4786 C C . LEU B 1 273 ? 3.541 -29.344 -26.453 1 92 273 LEU B C 1
ATOM 4788 O O . LEU B 1 273 ? 2.963 -28.875 -27.438 1 92 273 LEU B O 1
ATOM 4792 N N . GLU B 1 274 ? 3.873 -30.562 -26.328 1 93 274 GLU B N 1
ATOM 4793 C CA . GLU B 1 274 ? 3.352 -31.609 -27.203 1 93 274 GLU B CA 1
ATOM 4794 C C . GLU B 1 274 ? 2.326 -32.469 -26.484 1 93 274 GLU B C 1
ATOM 4796 O O . GLU B 1 274 ? 2.35 -32.594 -25.25 1 93 274 GLU B O 1
ATOM 4801 N N . PRO B 1 275 ? 1.396 -33 -27.312 1 95.44 275 PRO B N 1
ATOM 4802 C CA . PRO B 1 275 ? 0.451 -33.906 -26.656 1 95.44 275 PRO B CA 1
ATOM 4803 C C . PRO B 1 275 ? 1.143 -34.938 -25.766 1 95.44 275 PRO B C 1
ATOM 4805 O O . PRO B 1 275 ? 2.102 -35.594 -26.203 1 95.44 275 PRO B O 1
ATOM 4808 N N . GLY B 1 276 ? 0.675 -35.031 -24.531 1 97.5 276 GLY B N 1
ATOM 4809 C CA . GLY B 1 276 ? 1.282 -35.938 -23.578 1 97.5 276 GLY B CA 1
ATOM 4810 C C . GLY B 1 276 ? 2.254 -35.281 -22.625 1 97.5 276 GLY B C 1
ATOM 4811 O O . GLY B 1 276 ? 2.656 -35.844 -21.609 1 97.5 276 GLY B O 1
ATOM 4812 N N . ASP B 1 277 ? 2.604 -34.031 -22.969 1 97.19 277 ASP B N 1
ATOM 4813 C CA . ASP B 1 277 ? 3.408 -33.219 -22.047 1 97.19 277 ASP B CA 1
ATOM 4814 C C . ASP B 1 277 ? 2.553 -32.688 -20.906 1 97.19 277 ASP B C 1
ATOM 4816 O O . ASP B 1 277 ? 1.447 -32.188 -21.141 1 97.19 277 ASP B O 1
ATOM 4820 N N . MET B 1 278 ? 3.018 -32.875 -19.688 1 98.19 278 MET B N 1
ATOM 4821 C CA . MET B 1 278 ? 2.43 -32.188 -18.531 1 98.19 278 MET B CA 1
ATOM 4822 C C . MET B 1 278 ? 3.416 -31.219 -17.922 1 98.19 278 MET B C 1
ATOM 4824 O O . MET B 1 278 ? 4.406 -31.609 -17.312 1 98.19 278 MET B O 1
ATOM 4828 N N . GLN B 1 279 ? 3.131 -29.969 -18.125 1 97.5 279 GLN B N 1
ATOM 4829 C CA . GLN B 1 279 ? 3.961 -28.906 -17.578 1 97.5 279 GLN B CA 1
ATOM 4830 C C . GLN B 1 279 ? 3.572 -28.594 -16.125 1 97.5 279 GLN B C 1
ATOM 4832 O O . GLN B 1 279 ? 2.387 -28.453 -15.812 1 97.5 279 GLN B O 1
ATOM 4837 N N . LEU B 1 280 ? 4.598 -28.547 -15.258 1 98.31 280 LEU B N 1
ATOM 4838 C CA . LEU B 1 280 ? 4.402 -28.234 -13.844 1 98.31 280 LEU B CA 1
ATOM 4839 C C . LEU B 1 280 ? 5.199 -27 -13.438 1 98.31 280 LEU B C 1
ATOM 4841 O O . LEU B 1 280 ? 6.383 -26.891 -13.773 1 98.31 280 LEU B O 1
ATOM 4845 N N . VAL B 1 281 ? 4.562 -26.125 -12.75 1 98.5 281 VAL B N 1
ATOM 4846 C CA . VAL B 1 281 ? 5.27 -24.969 -12.203 1 98.5 281 VAL B CA 1
ATOM 4847 C C . VAL B 1 281 ? 4.922 -24.797 -10.727 1 98.5 281 VAL B C 1
ATOM 4849 O O . VAL B 1 281 ? 3.791 -25.078 -10.312 1 98.5 281 VAL B O 1
ATOM 4852 N N . ASP B 1 282 ? 5.902 -24.469 -9.914 1 98.5 282 ASP B N 1
ATOM 4853 C CA . ASP B 1 282 ? 5.691 -24.078 -8.531 1 98.5 282 ASP B CA 1
ATOM 4854 C C . ASP B 1 282 ? 5.34 -22.594 -8.43 1 98.5 282 ASP B C 1
ATOM 4856 O O . ASP B 1 282 ? 6.207 -21.734 -8.586 1 98.5 282 ASP B O 1
ATOM 4860 N N . ASP B 1 283 ? 4.137 -22.297 -8.086 1 98.12 283 ASP B N 1
ATOM 4861 C CA . ASP B 1 283 ? 3.605 -20.938 -8.094 1 98.12 283 ASP B CA 1
ATOM 4862 C C . ASP B 1 283 ? 4.18 -20.109 -6.941 1 98.12 283 ASP B C 1
ATOM 4864 O O . ASP B 1 283 ? 4.02 -18.891 -6.902 1 98.12 283 ASP B O 1
ATOM 4868 N N . ASN B 1 284 ? 4.902 -20.734 -6.035 1 98.12 284 ASN B N 1
ATOM 4869 C CA . ASN B 1 284 ? 5.559 -20 -4.957 1 98.12 284 ASN B CA 1
ATOM 4870 C C . ASN B 1 284 ? 6.797 -19.266 -5.457 1 98.12 284 ASN B C 1
ATOM 4872 O O . ASN B 1 284 ? 7.195 -18.25 -4.879 1 98.12 284 ASN B O 1
ATOM 4876 N N . VAL B 1 285 ? 7.387 -19.812 -6.555 1 98.69 285 VAL B N 1
ATOM 4877 C CA . VAL B 1 285 ? 8.711 -19.281 -6.863 1 98.69 285 VAL B CA 1
ATOM 4878 C C . VAL B 1 285 ? 8.781 -18.922 -8.344 1 98.69 285 VAL B C 1
ATOM 4880 O O . VAL B 1 285 ? 9.82 -18.453 -8.828 1 98.69 285 VAL B O 1
ATOM 4883 N N . THR B 1 286 ? 7.664 -19.141 -9.102 1 98.75 286 THR B N 1
ATOM 4884 C CA . THR B 1 286 ? 7.641 -18.781 -10.516 1 98.75 286 THR B CA 1
ATOM 4885 C C . THR B 1 286 ? 6.363 -18.016 -10.859 1 98.75 286 THR B C 1
ATOM 4887 O O . THR B 1 286 ? 5.395 -18.047 -10.102 1 98.75 286 THR B O 1
ATOM 4890 N N . VAL B 1 287 ? 6.426 -17.312 -11.914 1 98.69 287 VAL B N 1
ATOM 4891 C CA . VAL B 1 287 ? 5.25 -16.797 -12.602 1 98.69 287 VAL B CA 1
ATOM 4892 C C . VAL B 1 287 ? 5.262 -17.25 -14.062 1 98.69 287 VAL B C 1
ATOM 4894 O O . VAL B 1 287 ? 6.312 -17.625 -14.586 1 98.69 287 VAL B O 1
ATOM 4897 N N . HIS B 1 288 ? 4.078 -17.266 -14.625 1 98.06 288 HIS B N 1
ATOM 4898 C CA . HIS B 1 288 ? 4.012 -17.766 -15.992 1 98.06 288 HIS B CA 1
ATOM 4899 C C . HIS B 1 288 ? 3.021 -16.969 -16.828 1 98.06 288 HIS B C 1
ATOM 4901 O O . HIS B 1 288 ? 2.234 -16.188 -16.281 1 98.06 288 HIS B O 1
ATOM 4907 N N . ARG B 1 289 ? 3.178 -17.047 -18.109 1 95.5 289 ARG B N 1
ATOM 4908 C CA . ARG B 1 289 ? 2.27 -16.422 -19.062 1 95.5 289 ARG B CA 1
ATOM 4909 C C . ARG B 1 289 ? 2.088 -17.312 -20.297 1 95.5 289 ARG B C 1
ATOM 4911 O O . ARG B 1 289 ? 2.861 -18.234 -20.516 1 95.5 289 ARG B O 1
ATOM 4918 N N . ARG B 1 290 ? 1.021 -17.016 -21 1 89.19 290 ARG B N 1
ATOM 4919 C CA . ARG B 1 290 ? 0.716 -17.734 -22.234 1 89.19 290 ARG B CA 1
ATOM 4920 C C . ARG B 1 290 ? 0.625 -16.781 -23.422 1 89.19 290 ARG B C 1
ATOM 4922 O O . ARG B 1 290 ? -0.006 -15.719 -23.328 1 89.19 290 ARG B O 1
ATOM 4929 N N . GLY B 1 291 ? 1.239 -17.156 -24.438 1 83.62 291 GLY B N 1
ATOM 4930 C CA . GLY B 1 291 ? 1.072 -16.391 -25.672 1 83.62 291 GLY B CA 1
ATOM 4931 C C . GLY B 1 291 ? -0.263 -16.641 -26.344 1 83.62 291 GLY B C 1
ATOM 4932 O O . GLY B 1 291 ? -0.932 -17.641 -26.078 1 83.62 291 GLY B O 1
ATOM 4933 N N . ALA B 1 292 ? -0.639 -15.688 -27.156 1 75.56 292 ALA B N 1
ATOM 4934 C CA . ALA B 1 292 ? -1.82 -15.906 -28 1 75.56 292 ALA B CA 1
ATOM 4935 C C . ALA B 1 292 ? -1.616 -17.078 -28.938 1 75.56 292 ALA B C 1
ATOM 4937 O O . ALA B 1 292 ? -0.48 -17.469 -29.234 1 75.56 292 ALA B O 1
ATOM 4938 N N . TYR B 1 293 ? -2.775 -17.734 -29.391 1 77.62 293 TYR B N 1
ATOM 4939 C CA . TYR B 1 293 ? -2.621 -18.891 -30.266 1 77.62 293 TYR B CA 1
ATOM 4940 C C . TYR B 1 293 ? -3.727 -18.938 -31.312 1 77.62 293 TYR B C 1
ATOM 4942 O O . TYR B 1 293 ? -4.781 -18.328 -31.141 1 77.62 293 TYR B O 1
ATOM 4950 N N . SER B 1 294 ? -3.432 -19.531 -32.438 1 74.31 294 SER B N 1
ATOM 4951 C CA . SER B 1 294 ? -4.363 -19.703 -33.562 1 74.31 294 SER B CA 1
ATOM 4952 C C . SER B 1 294 ? -3.998 -20.906 -34.406 1 74.31 294 SER B C 1
ATOM 4954 O O . SER B 1 294 ? -2.846 -21.344 -34.406 1 74.31 294 SER B O 1
ATOM 4956 N N . ASP B 1 295 ? -5.078 -21.547 -34.906 1 72 295 ASP B N 1
ATOM 4957 C CA . ASP B 1 295 ? -4.785 -22.625 -35.875 1 72 295 ASP B CA 1
ATOM 4958 C C . ASP B 1 295 ? -4.637 -22.094 -37.281 1 72 295 ASP B C 1
ATOM 4960 O O . ASP B 1 295 ? -4.188 -22.797 -38.188 1 72 295 ASP B O 1
ATOM 4964 N N . GLU B 1 296 ? -5.234 -21.016 -37.438 1 65.56 296 GLU B N 1
ATOM 4965 C CA . GLU B 1 296 ? -5.07 -20.375 -38.75 1 65.56 296 GLU B CA 1
ATOM 4966 C C . GLU B 1 296 ? -3.928 -19.375 -38.719 1 65.56 296 GLU B C 1
ATOM 4968 O O . GLU B 1 296 ? -3.633 -18.781 -37.688 1 65.56 296 GLU B O 1
ATOM 4973 N N . GLU B 1 297 ? -3.387 -19.281 -39.906 1 59.03 297 GLU B N 1
ATOM 4974 C CA . GLU B 1 297 ? -2.252 -18.375 -40.031 1 59.03 297 GLU B CA 1
ATOM 4975 C C . GLU B 1 297 ? -2.652 -16.953 -39.656 1 59.03 297 GLU B C 1
ATOM 4977 O O . GLU B 1 297 ? -1.851 -16.188 -39.125 1 59.03 297 GLU B O 1
ATOM 4982 N N . ASP B 1 298 ? -3.877 -16.641 -40.156 1 50.88 298 ASP B N 1
ATOM 4983 C CA . ASP B 1 298 ? -4.285 -15.25 -40 1 50.88 298 ASP B CA 1
ATOM 4984 C C . ASP B 1 298 ? -4.895 -14.992 -38.625 1 50.88 298 ASP B C 1
ATOM 4986 O O . ASP B 1 298 ? -5.371 -13.891 -38.375 1 50.88 298 ASP B O 1
ATOM 4990 N N . GLY B 1 299 ? -4.836 -15.891 -37.75 1 56.28 299 GLY B N 1
ATOM 4991 C CA . GLY B 1 299 ? -5.316 -15.703 -36.375 1 56.28 299 GLY B CA 1
ATOM 4992 C C . GLY B 1 299 ? -6.82 -15.867 -36.25 1 56.28 299 GLY B C 1
ATOM 4993 O O . GLY B 1 299 ? -7.375 -15.703 -35.156 1 56.28 299 GLY B O 1
ATOM 4994 N N . SER B 1 300 ? -7.57 -15.992 -37.375 1 52.03 300 SER B N 1
ATOM 4995 C CA . SER B 1 300 ? -9.016 -15.844 -37.438 1 52.03 300 SER B CA 1
ATOM 4996 C C . SER B 1 300 ? -9.734 -17.031 -36.812 1 52.03 300 SER B C 1
ATOM 4998 O O . SER B 1 300 ? -10.922 -16.953 -36.5 1 52.03 300 SER B O 1
ATOM 5000 N N . THR B 1 301 ? -9.227 -18.328 -36.688 1 56.81 301 THR B N 1
ATOM 5001 C CA . THR B 1 301 ? -10.117 -19.469 -36.469 1 56.81 301 THR B CA 1
ATOM 5002 C C . THR B 1 301 ? -9.93 -20.047 -35.062 1 56.81 301 THR B C 1
ATOM 5004 O O . THR B 1 301 ? -8.977 -19.703 -34.375 1 56.81 301 THR B O 1
ATOM 5007 N N . ASP B 1 302 ? -10.961 -21 -34.781 1 59.34 302 ASP B N 1
ATOM 5008 C CA . ASP B 1 302 ? -11.102 -21.906 -33.656 1 59.34 302 ASP B CA 1
ATOM 5009 C C . ASP B 1 302 ? -9.836 -22.75 -33.469 1 59.34 302 ASP B C 1
ATOM 5011 O O . ASP B 1 302 ? -9.18 -23.109 -34.438 1 59.34 302 ASP B O 1
ATOM 5015 N N . SER B 1 303 ? -9.188 -22.562 -32.438 1 64.81 303 SER B N 1
ATOM 5016 C CA . SER B 1 303 ? -7.992 -23.344 -32.125 1 64.81 303 SER B CA 1
ATOM 5017 C C . SER B 1 303 ? -8.344 -24.688 -31.5 1 64.81 303 SER B C 1
ATOM 5019 O O . SER B 1 303 ? -9.312 -24.781 -30.75 1 64.81 303 SER B O 1
ATOM 5021 N N . SER B 1 304 ? -7.672 -25.688 -32.031 1 79.44 304 SER B N 1
ATOM 5022 C CA . SER B 1 304 ? -7.848 -27.047 -31.531 1 79.44 304 SER B CA 1
ATOM 5023 C C . SER B 1 304 ? -7.059 -27.266 -30.234 1 79.44 304 SER B C 1
ATOM 5025 O O . SER B 1 304 ? -7.109 -28.344 -29.656 1 79.44 304 SER B O 1
ATOM 5027 N N . ARG B 1 305 ? -6.438 -26.172 -29.859 1 86.19 305 ARG B N 1
ATOM 5028 C CA . ARG B 1 305 ? -5.645 -26.328 -28.641 1 86.19 305 ARG B CA 1
ATOM 5029 C C . ARG B 1 305 ? -6.52 -26.719 -27.453 1 86.19 305 ARG B C 1
ATOM 5031 O O . ARG B 1 305 ? -7.566 -26.109 -27.219 1 86.19 305 ARG B O 1
ATOM 5038 N N . HIS B 1 306 ? -6.059 -27.75 -26.781 1 91.81 306 HIS B N 1
ATOM 5039 C CA . HIS B 1 306 ? -6.797 -28.219 -25.609 1 91.81 306 HIS B CA 1
ATOM 5040 C C . HIS B 1 306 ? -5.852 -28.688 -24.516 1 91.81 306 HIS B C 1
ATOM 5042 O O . HIS B 1 306 ? -5.188 -29.719 -24.656 1 91.81 306 HIS B O 1
ATOM 5048 N N . LEU B 1 307 ? -5.785 -27.891 -23.469 1 94.19 307 LEU B N 1
ATOM 5049 C CA . LEU B 1 307 ? -5.027 -28.266 -22.297 1 94.19 307 LEU B CA 1
ATOM 5050 C C . LEU B 1 307 ? -5.957 -28.531 -21.109 1 94.19 307 LEU B C 1
ATOM 5052 O O . LEU B 1 307 ? -7.051 -27.984 -21.047 1 94.19 307 LEU B O 1
ATOM 5056 N N . LEU B 1 308 ? -5.535 -29.422 -20.25 1 96.19 308 LEU B N 1
ATOM 5057 C CA . LEU B 1 308 ? -6.18 -29.625 -18.953 1 96.19 308 LEU B CA 1
ATOM 5058 C C . LEU B 1 308 ? -5.332 -29.047 -17.828 1 96.19 308 LEU B C 1
ATOM 5060 O O . LEU B 1 308 ? -4.117 -29.266 -17.781 1 96.19 308 LEU B O 1
ATOM 5064 N N . ARG B 1 309 ? -5.973 -28.328 -16.953 1 96.62 309 ARG B N 1
ATOM 5065 C CA . ARG B 1 309 ? -5.254 -27.75 -15.82 1 96.62 309 ARG B CA 1
ATOM 5066 C C . ARG B 1 309 ? -5.66 -28.406 -14.508 1 96.62 309 ARG B C 1
ATOM 5068 O O . ARG B 1 309 ? -6.844 -28.656 -14.273 1 96.62 309 ARG B O 1
ATOM 5075 N N . LEU B 1 310 ? -4.703 -28.703 -13.75 1 96.5 310 LEU B N 1
ATOM 5076 C CA . LEU B 1 310 ? -4.852 -29.25 -12.406 1 96.5 310 LEU B CA 1
ATOM 5077 C C . LEU B 1 310 ? -4.105 -28.391 -11.383 1 96.5 310 LEU B C 1
ATOM 5079 O O . LEU B 1 310 ? -2.955 -28.016 -11.617 1 96.5 310 LEU B O 1
ATOM 5083 N N . TRP B 1 311 ? -4.785 -27.984 -10.273 1 95.69 311 TRP B N 1
ATOM 5084 C CA . TRP B 1 311 ? -4.207 -27.25 -9.156 1 95.69 311 TRP B CA 1
ATOM 5085 C C . TRP B 1 311 ? -3.883 -28.188 -7.992 1 95.69 311 TRP B C 1
ATOM 5087 O O . TRP B 1 311 ? -4.742 -28.938 -7.535 1 95.69 311 TRP B O 1
ATOM 5097 N N . ILE B 1 312 ? -2.607 -28.062 -7.516 1 96.31 312 ILE B N 1
ATOM 5098 C CA . ILE B 1 312 ? -2.154 -29.047 -6.531 1 96.31 312 ILE B CA 1
ATOM 5099 C C . ILE B 1 312 ? -1.452 -28.328 -5.379 1 96.31 312 ILE B C 1
ATOM 5101 O O . ILE B 1 312 ? -0.635 -27.438 -5.602 1 96.31 312 ILE B O 1
ATOM 5105 N N . ASN B 1 313 ? -1.814 -28.719 -4.121 1 95.75 313 ASN B N 1
ATOM 5106 C CA . ASN B 1 313 ? -0.98 -28.406 -2.967 1 95.75 313 ASN B CA 1
ATOM 5107 C C . ASN B 1 313 ? -0.118 -29.594 -2.557 1 95.75 313 ASN B C 1
ATOM 5109 O O . ASN B 1 313 ? -0.623 -30.719 -2.402 1 95.75 313 ASN B O 1
ATOM 5113 N N . VAL B 1 314 ? 1.105 -29.375 -2.447 1 95 314 VAL B N 1
ATOM 5114 C CA . VAL B 1 314 ? 2.035 -30.453 -2.121 1 95 314 VAL B CA 1
ATOM 5115 C C . VAL B 1 314 ? 1.941 -30.781 -0.634 1 95 314 VAL B C 1
ATOM 5117 O O . VAL B 1 314 ? 1.538 -29.953 0.172 1 95 314 VAL B O 1
ATOM 5120 N N . GLU B 1 315 ? 2.391 -32 -0.396 1 89.12 315 GLU B N 1
ATOM 5121 C CA . GLU B 1 315 ? 2.445 -32.438 1.002 1 89.12 315 GLU B CA 1
ATOM 5122 C C . GLU B 1 315 ? 3.572 -31.719 1.746 1 89.12 315 GLU B C 1
ATOM 5124 O O . GLU B 1 315 ? 4.68 -31.578 1.222 1 89.12 315 GLU B O 1
ATOM 5129 N N . ASN B 1 316 ? 3.377 -31.172 2.816 1 87.06 316 ASN B N 1
ATOM 5130 C CA . ASN B 1 316 ? 4.371 -30.484 3.641 1 87.06 316 ASN B CA 1
ATOM 5131 C C . ASN B 1 316 ? 4.914 -29.234 2.949 1 87.06 316 ASN B C 1
ATOM 5133 O O . ASN B 1 316 ? 6.105 -28.938 3.047 1 87.06 316 ASN B O 1
ATOM 5137 N N . GLY B 1 317 ? 4.086 -28.688 2.193 1 90.44 317 GLY B N 1
ATOM 5138 C CA . GLY B 1 317 ? 4.48 -27.484 1.487 1 90.44 317 GLY B CA 1
ATOM 5139 C C . GLY B 1 317 ? 4.758 -26.312 2.412 1 90.44 317 GLY B C 1
ATOM 5140 O O . GLY B 1 317 ? 4.633 -26.438 3.633 1 90.44 317 GLY B O 1
ATOM 5141 N N . ARG B 1 318 ? 5.164 -25.219 1.882 1 93.06 318 ARG B N 1
ATOM 5142 C CA . ARG B 1 318 ? 5.461 -23.984 2.6 1 93.06 318 ARG B CA 1
ATOM 5143 C C . ARG B 1 318 ? 4.258 -23.516 3.418 1 93.06 318 ARG B C 1
ATOM 5145 O O . ARG B 1 318 ? 3.113 -23.719 3.01 1 93.06 318 ARG B O 1
ATOM 5152 N N . GLN B 1 319 ? 4.645 -22.938 4.523 1 91.31 319 GLN B N 1
ATOM 5153 C CA . GLN B 1 319 ? 3.6 -22.359 5.355 1 91.31 319 GLN B CA 1
ATOM 5154 C C . GLN B 1 319 ? 3.662 -20.828 5.328 1 91.31 319 GLN B C 1
ATOM 5156 O O . GLN B 1 319 ? 4.727 -20.25 5.527 1 91.31 319 GLN B O 1
ATOM 5161 N N . PHE B 1 320 ? 2.531 -20.234 5.02 1 90.88 320 PHE B N 1
ATOM 5162 C CA . PHE B 1 320 ? 2.41 -18.781 5.043 1 90.88 320 PHE B CA 1
ATOM 5163 C C . PHE B 1 320 ? 0.966 -18.359 5.285 1 90.88 320 PHE B C 1
ATOM 5165 O O . PHE B 1 320 ? 0.048 -19.172 5.164 1 90.88 320 PHE B O 1
ATOM 5172 N N . PRO B 1 321 ? 0.765 -17.125 5.691 1 89.62 321 PRO B N 1
ATOM 5173 C CA . PRO B 1 321 ? -0.588 -16.656 6.008 1 89.62 321 PRO B CA 1
ATOM 5174 C C . PRO B 1 321 ? -1.51 -16.656 4.789 1 89.62 321 PRO B C 1
ATOM 5176 O O . PRO B 1 321 ? -1.038 -16.562 3.654 1 89.62 321 PRO B O 1
ATOM 5179 N N . THR B 1 322 ? -2.768 -16.719 5.066 1 89.88 322 THR B N 1
ATOM 5180 C CA . THR B 1 322 ? -3.789 -16.75 4.023 1 89.88 322 THR B CA 1
ATOM 5181 C C . THR B 1 322 ? -3.758 -15.461 3.205 1 89.88 322 THR B C 1
ATOM 5183 O O . THR B 1 322 ? -4.176 -15.445 2.045 1 89.88 322 THR B O 1
ATOM 5186 N N . SER B 1 323 ? -3.164 -14.414 3.771 1 90.94 323 SER B N 1
ATOM 5187 C CA . SER B 1 323 ? -3.115 -13.125 3.09 1 90.94 323 SER B CA 1
ATOM 5188 C C . SER B 1 323 ? -2.197 -13.172 1.874 1 90.94 323 SER B C 1
ATOM 5190 O O . SER B 1 323 ? -2.242 -12.289 1.02 1 90.94 323 SER B O 1
ATOM 5192 N N . LEU B 1 324 ? -1.38 -14.18 1.809 1 93.31 324 LEU B N 1
ATOM 5193 C CA . LEU B 1 324 ? -0.484 -14.312 0.665 1 93.31 324 LEU B CA 1
ATOM 5194 C C . LEU B 1 324 ? -1.153 -15.078 -0.466 1 93.31 324 LEU B C 1
ATOM 5196 O O . LEU B 1 324 ? -0.798 -14.914 -1.635 1 93.31 324 LEU B O 1
ATOM 5200 N N . SER B 1 325 ? -2.035 -15.93 -0.075 1 93 325 SER B N 1
ATOM 5201 C CA . SER B 1 325 ? -2.826 -16.656 -1.068 1 93 325 SER B CA 1
ATOM 5202 C C . SER B 1 325 ? -4.211 -17 -0.528 1 93 325 SER B C 1
ATOM 5204 O O . SER B 1 325 ? -4.41 -18.078 0.023 1 93 325 SER B O 1
ATOM 5206 N N . THR B 1 326 ? -5.055 -16.188 -0.831 1 87.88 326 THR B N 1
ATOM 5207 C CA . THR B 1 326 ? -6.402 -16.25 -0.286 1 87.88 326 THR B CA 1
ATOM 5208 C C . THR B 1 326 ? -7.102 -17.531 -0.729 1 87.88 326 THR B C 1
ATOM 5210 O O . THR B 1 326 ? -7.832 -18.156 0.049 1 87.88 326 THR B O 1
ATOM 5213 N N . HIS B 1 327 ? -6.766 -18.031 -1.917 1 88.19 327 HIS B N 1
ATOM 5214 C CA . HIS B 1 327 ? -7.488 -19.156 -2.486 1 88.19 327 HIS B CA 1
ATOM 5215 C C . HIS B 1 327 ? -6.578 -20.375 -2.641 1 88.19 327 HIS B C 1
ATOM 5217 O O . HIS B 1 327 ? -6.828 -21.234 -3.486 1 88.19 327 HIS B O 1
ATOM 5223 N N . ARG B 1 328 ? -5.578 -20.391 -1.851 1 92.5 328 ARG B N 1
ATOM 5224 C CA . ARG B 1 328 ? -4.609 -21.484 -1.948 1 92.5 328 ARG B CA 1
ATOM 5225 C C . ARG B 1 328 ? -5.301 -22.844 -1.826 1 92.5 328 ARG B C 1
ATOM 5227 O O . ARG B 1 328 ? -4.945 -23.797 -2.533 1 92.5 328 ARG B O 1
ATOM 5234 N N . TRP B 1 329 ? -6.32 -22.938 -0.988 1 88.94 329 TRP B N 1
ATOM 5235 C CA . TRP B 1 329 ? -6.945 -24.203 -0.659 1 88.94 329 TRP B CA 1
ATOM 5236 C C . TRP B 1 329 ? -8.266 -24.375 -1.406 1 88.94 329 TRP B C 1
ATOM 5238 O O . TRP B 1 329 ? -9.094 -25.203 -1.026 1 88.94 329 TRP B O 1
ATOM 5248 N N . GLY B 1 330 ? -8.344 -23.578 -2.434 1 85.25 330 GLY B N 1
ATOM 5249 C CA . GLY B 1 330 ? -9.5 -23.703 -3.301 1 85.25 330 GLY B CA 1
ATOM 5250 C C . GLY B 1 330 ? -10.422 -22.5 -3.246 1 85.25 330 GLY B C 1
ATOM 5251 O O . GLY B 1 330 ? -10.469 -21.797 -2.238 1 85.25 330 GLY B O 1
ATOM 5252 N N . MET B 1 331 ? -11.062 -22.375 -4.34 1 78.25 331 MET B N 1
ATOM 5253 C CA . MET B 1 331 ? -12.055 -21.297 -4.418 1 78.25 331 MET B CA 1
ATOM 5254 C C . MET B 1 331 ? -13.352 -21.719 -3.744 1 78.25 331 MET B C 1
ATOM 5256 O O . MET B 1 331 ? -13.758 -22.875 -3.822 1 78.25 331 MET B O 1
ATOM 5260 N N . LYS B 1 332 ? -13.852 -20.859 -2.9 1 69.25 332 LYS B N 1
ATOM 5261 C CA . LYS B 1 332 ? -15.094 -21.156 -2.199 1 69.25 332 LYS B CA 1
ATOM 5262 C C . LYS B 1 332 ? -16.297 -21.031 -3.137 1 69.25 332 LYS B C 1
ATOM 5264 O O . LYS B 1 332 ? -16.281 -20.203 -4.051 1 69.25 332 LYS B O 1
ATOM 5269 N N . ALA B 1 333 ? -17.234 -21.938 -2.9 1 59.88 333 ALA B N 1
ATOM 5270 C CA . ALA B 1 333 ? -18.453 -21.922 -3.689 1 59.88 333 ALA B CA 1
ATOM 5271 C C . ALA B 1 333 ? -19.188 -20.594 -3.549 1 59.88 333 ALA B C 1
ATOM 5273 O O . ALA B 1 333 ? -19.281 -20.047 -2.449 1 59.88 333 ALA B O 1
ATOM 5274 N N . ALA B 1 334 ? -19.484 -19.922 -4.734 1 55.16 334 ALA B N 1
ATOM 5275 C CA . ALA B 1 334 ? -20.344 -18.734 -4.742 1 55.16 334 ALA B CA 1
ATOM 5276 C C . ALA B 1 334 ? -21.703 -19.047 -4.137 1 55.16 334 ALA B C 1
ATOM 5278 O O . ALA B 1 334 ? -22.188 -20.188 -4.203 1 55.16 334 ALA B O 1
ATOM 5279 N N . ALA B 1 335 ? -22.297 -18.094 -3.26 1 45.81 335 ALA B N 1
ATOM 5280 C CA . ALA B 1 335 ? -23.672 -18.266 -2.805 1 45.81 335 ALA B CA 1
ATOM 5281 C C . ALA B 1 335 ? -24.625 -18.484 -3.984 1 45.81 335 ALA B C 1
ATOM 5283 O O . ALA B 1 335 ? -24.516 -17.797 -5.004 1 45.81 335 ALA B O 1
ATOM 5284 N N . LYS B 1 336 ? -25.203 -19.656 -4.047 1 37.06 336 LYS B N 1
ATOM 5285 C CA . LYS B 1 336 ? -26.297 -19.859 -4.988 1 37.06 336 LYS B CA 1
ATOM 5286 C C . LYS B 1 336 ? -27.281 -18.703 -4.949 1 37.06 336 LYS B C 1
ATOM 5288 O O . LYS B 1 336 ? -27.688 -18.25 -3.871 1 37.06 336 LYS B O 1
ATOM 5293 N N . PRO B 1 337 ? -27.391 -17.953 -6.051 1 35.34 337 PRO B N 1
ATOM 5294 C CA . PRO B 1 337 ? -28.531 -17.031 -6.035 1 35.34 337 PRO B CA 1
ATOM 5295 C C . PRO B 1 337 ? -29.797 -17.688 -5.508 1 35.34 337 PRO B C 1
ATOM 5297 O O . PRO B 1 337 ? -30.078 -18.859 -5.797 1 35.34 337 PRO B O 1
ATOM 5300 N N . THR B 1 338 ? -30.094 -17.422 -4.242 1 28.47 338 THR B N 1
ATOM 5301 C CA . THR B 1 338 ? -31.453 -17.844 -3.93 1 28.47 338 THR B CA 1
ATOM 5302 C C . THR B 1 338 ? -32.406 -17.422 -5.043 1 28.47 338 THR B C 1
ATOM 5304 O O . THR B 1 338 ? -32.5 -16.25 -5.398 1 28.47 338 THR B O 1
ATOM 5307 N N . HIS B 1 339 ? -32.625 -18.328 -5.965 1 26.89 339 HIS B N 1
ATOM 5308 C CA . HIS B 1 339 ? -33.844 -18.078 -6.695 1 26.89 339 HIS B CA 1
ATOM 5309 C C . HIS B 1 339 ? -35.031 -17.891 -5.746 1 26.89 339 HIS B C 1
ATOM 5311 O O . HIS B 1 339 ? -35.125 -18.594 -4.734 1 26.89 339 HIS B O 1
#

Nearest PDB structures (foldseek):
  5eqn-assembly1_A  TM=9.886E-01  e=5.147E-52  Streptomyces rubellomurinus
  5eqn-assembly1_B  TM=9.850E-01  e=4.293E-51  Streptomyces rubellomurinus
  7n7v-assembly1_B  TM=8.719E-01  e=4.885E-24  Streptomyces griseochromogenes
  7n7v-assembly1_A  TM=8.761E-01  e=1.011E-23  Streptomyces griseochromogenes
  3o2g-assembly1_A  TM=7.650E-01  e=4.610E-15  Homo sapiens

Secondary structure (DSSP, 8-state):
------S---STT---HHHH--GGGSEEE--HHHHHHHHHHHHHHHHTT--GGG--TTTS--SHHHHHHHHHHHHHHHSSSEEEEE----TT--HHHHHHHHHHHHHHH-EE---STT--SEEEEE---GGGS-GGG--GGGSSS-EEEE--SSSEEEEEEEE--SEE--EEEEEHHHHHHHHHHH-GGGHHHHHH-EEEE-TT-PPTTS-SEEEE-SEEEETTEEEE----HHHHHHHHHHTT-PPPHHHHHHHHHHHHHHHSGGGEEEE---TTEEEEEETTTEEEEE--EESSTTS-S----EEEEEEEEPTT-----GGG-TTTT-PPPP-----/------S---STT---HHHH--GGGGEEE--HHHHHHHHHHHHHHHHTT--GGG--TTTS--SHHHHHHHHHHHHHHHSSSEEEEE----TT--HHHHHHHHHHHHHTT-EE---STT--SEEEEE---GGGS-GGG--GGGSSS-EEEE--SSSEEEEEEEE--SEE--EEEEEHHHHHHHHHHH-GGGHHHHHH-EEEE-TT-PPTTS-SEEEE-SEEEETTEEEE----HHHHHHHHHHTT-PPPHHHHHHHHHHHHHHHSGGGEEEE---TT-EEEEETTTEEEEE--EESSTTS-S----EEEEEEEEPTT-----GGG-TTTT-PPPP-----